Protein AF-0000000087422599 (afdb_homodimer)

Sequence (504 aa):
MPVTRHEILALLKTVLEPQDGVCAMWRGGSAARGESDEWSDIDAVVVCEEENVDAVFDTVEAALPRLSPIDLVWKVPEPTWHGHAQRFYRLVDAPDHLLIDLVVMIRGSHERFLVPERHGLAVPVFDKVGLIKPAEFDAQAFRAKMRADLADTKVRFEILQCMVDKEIQRGRPLDALNFYFGLTLTPLIKVLGMRYRRSRYDFGRRYTREDFPTDVADKVEALHFVRDLDDLETKHDRAQQLFWQTVQILEDMPVTRHEILALLKTVLEPQDGVCAMWRGGSAARGESDEWSDIDAVVVCEEENVDAVFDTVEAALPRLSPIDLVWKVPEPTWHGHAQRFYRLVDAPDHLLIDLVVMIRGSHERFLVPERHGLAVPVFDKVGLIKPAEFDAQAFRAKMRADLADTKVRFEILQCMVDKEIQRGRPLDALNFYFGLTLTPLIKVLGMRYRRSRYDFGRRYTREDFPTDVADKVEALHFVRDLDDLETKHDRAQQLFWQTVQILED

Radius of gyration: 24.99 Å; Cα contacts (8 Å, |Δi|>4): 780; chains: 2; bounding box: 58×76×58 Å

Foldseek 3Di:
DFDDPVNLLVQLLVQQVVDPFWFFKWFFDCVLVVNDDPLDETHMETEGAPVCQVVSVVRSQVRVVVRFHWPDKDWPDPPDPQRWTWMKTDGPRHPRSYIHIYTYHYPPDPDDQQACLAGHQIGTPDGRDPPRDRDDDPPVVLVVVLVVVLVVLVVQLVVQLVQLVVCLVVVNWVSNLVCCVVRQLQSLQLLQCCVFRVSHSNVTPPCLCPGHPNVVSVLSVCLNDADTSVSVVVSSVVSVVSSVVSSVVVVD/DFDDPVNLLVQLCVQQVVDDFWFFKWFFDCVLVVNDDPLDETHMETEGAPVCQVVSVVRSQVRVVVRFHWPDKDWPDPPDPQRWTWMKTDGPRHPRSYIHIYTYHYPPDPDDQQACLAGHAIGTPDGRDPPRDRDDDPPVVLVVVLVVVLVVLVVQLVVQLVQLVVCLVVVNWVSNLVCCVVRQLQSLQLLQCCVFRVSHSNVTPPCLCPGHPNVVSVLSVCLNDADTSVSVVVSSVVSVVSSVVSSVVVVD

Structure (mmCIF, N/CA/C/O backbone):
data_AF-0000000087422599-model_v1
#
loop_
_entity.id
_entity.type
_entity.pdbx_description
1 polymer 'Nucleotidyltransferase domain-containing protein'
#
loop_
_atom_site.group_PDB
_atom_site.id
_atom_site.type_symbol
_atom_site.label_atom_id
_atom_site.label_alt_id
_atom_site.label_comp_id
_atom_site.label_asym_id
_atom_site.label_entity_id
_atom_site.label_seq_id
_atom_site.pdbx_PDB_ins_code
_atom_site.Cartn_x
_atom_site.Cartn_y
_atom_site.Cartn_z
_atom_site.occupancy
_atom_site.B_iso_or_equiv
_atom_site.auth_seq_id
_atom_site.auth_comp_id
_atom_site.auth_asym_id
_atom_site.auth_atom_id
_atom_site.pdbx_PDB_model_num
ATOM 1 N N . MET A 1 1 ? -8.695 37.875 10.352 1 78.88 1 MET A N 1
ATOM 2 C CA . MET A 1 1 ? -7.652 37.312 9.516 1 78.88 1 MET A CA 1
ATOM 3 C C . MET A 1 1 ? -7.535 35.812 9.75 1 78.88 1 MET A C 1
ATOM 5 O O . MET A 1 1 ? -7.789 35.312 10.859 1 78.88 1 MET A O 1
ATOM 9 N N . PRO A 1 2 ? -7.277 35.062 8.68 1 90.88 2 PRO A N 1
ATOM 10 C CA . PRO A 1 2 ? -7.164 33.594 8.891 1 90.88 2 PRO A CA 1
ATOM 11 C C . PRO A 1 2 ? -6.023 33.25 9.836 1 90.88 2 PRO A C 1
ATOM 13 O O . PRO A 1 2 ? -4.996 33.906 9.867 1 90.88 2 PRO A O 1
ATOM 16 N N . VAL A 1 3 ? -6.285 32.25 10.672 1 95.06 3 VAL A N 1
ATOM 17 C CA . VAL A 1 3 ? -5.262 31.703 11.562 1 95.06 3 VAL A CA 1
ATOM 18 C C . VAL A 1 3 ? -4.027 31.312 10.75 1 95.06 3 VAL A C 1
ATOM 20 O O . VAL A 1 3 ? -4.145 30.703 9.68 1 95.06 3 VAL A O 1
ATOM 23 N N . THR A 1 4 ? -2.898 31.672 11.227 1 93.56 4 THR A N 1
ATOM 24 C CA . THR A 1 4 ? -1.671 31.422 10.484 1 93.56 4 THR A CA 1
ATOM 25 C C . THR A 1 4 ? -0.933 30.219 11.062 1 93.56 4 THR A C 1
ATOM 27 O O . THR A 1 4 ? -1.188 29.812 12.203 1 93.56 4 THR A O 1
ATOM 30 N N . ARG A 1 5 ? -0.016 29.703 10.289 1 93.62 5 ARG A N 1
ATOM 31 C CA . ARG A 1 5 ? 0.854 28.609 10.711 1 93.62 5 ARG A CA 1
ATOM 32 C C . ARG A 1 5 ? 1.653 29 11.953 1 93.62 5 ARG A C 1
ATOM 34 O O . ARG A 1 5 ? 1.781 28.203 12.883 1 93.62 5 ARG A O 1
ATOM 41 N N . HIS A 1 6 ? 2.145 30.203 11.875 1 93.44 6 HIS A N 1
ATOM 42 C CA . HIS A 1 6 ? 2.957 30.688 12.984 1 93.44 6 HIS A CA 1
ATOM 43 C C . HIS A 1 6 ? 2.158 30.719 14.281 1 93.44 6 HIS A C 1
ATOM 45 O O . HIS A 1 6 ? 2.66 30.312 15.336 1 93.44 6 HIS A O 1
ATOM 51 N N . GLU A 1 7 ? 0.977 31.156 14.188 1 97 7 GLU A N 1
ATOM 52 C CA . GLU A 1 7 ? 0.116 31.219 15.367 1 97 7 GLU A CA 1
ATOM 53 C C . GLU A 1 7 ? -0.169 29.844 15.93 1 97 7 GLU A C 1
ATOM 55 O O . GLU A 1 7 ? -0.188 29.656 17.156 1 97 7 GLU A O 1
ATOM 60 N N . ILE A 1 8 ? -0.388 28.906 15.07 1 97.44 8 ILE A N 1
ATOM 61 C CA . ILE A 1 8 ? -0.679 27.547 15.492 1 97.44 8 ILE A CA 1
ATOM 62 C C . ILE A 1 8 ? 0.543 26.938 16.188 1 97.44 8 ILE A C 1
ATOM 64 O O . ILE A 1 8 ? 0.433 26.375 17.281 1 97.44 8 ILE A O 1
ATOM 68 N N . LEU A 1 9 ? 1.677 27.094 15.594 1 96.38 9 LEU A N 1
ATOM 69 C CA . LEU A 1 9 ? 2.91 26.562 16.156 1 96.38 9 LEU A CA 1
ATOM 70 C C . LEU A 1 9 ? 3.221 27.203 17.5 1 96.38 9 LEU A C 1
ATOM 72 O O . LEU A 1 9 ? 3.641 26.531 18.438 1 96.38 9 LEU A O 1
ATOM 76 N N . ALA A 1 10 ? 3.047 28.531 17.547 1 97.5 10 ALA A N 1
ATOM 77 C CA . ALA A 1 10 ? 3.271 29.25 18.797 1 97.5 10 ALA A CA 1
ATOM 78 C C . ALA A 1 10 ? 2.352 28.734 19.891 1 97.5 10 ALA A C 1
ATOM 80 O O . ALA A 1 10 ? 2.775 28.578 21.047 1 97.5 10 ALA A O 1
ATOM 81 N N . LEU A 1 11 ? 1.133 28.5 19.547 1 98.31 11 LEU A N 1
ATOM 82 C CA . LEU A 1 11 ? 0.174 27.984 20.516 1 98.31 11 LEU A CA 1
ATOM 83 C C . LEU A 1 11 ? 0.602 26.594 21 1 98.31 11 LEU A C 1
ATOM 85 O O . LEU A 1 11 ? 0.581 26.328 22.203 1 98.31 11 LEU A O 1
ATOM 89 N N . LEU A 1 12 ? 0.936 25.688 20.047 1 98.38 12 LEU A N 1
ATOM 90 C CA . LEU A 1 12 ? 1.367 24.344 20.422 1 98.38 12 LEU A CA 1
ATOM 91 C C . LEU A 1 12 ? 2.547 24.406 21.391 1 98.38 12 LEU A C 1
ATOM 93 O O . LEU A 1 12 ? 2.564 23.688 22.391 1 98.38 12 LEU A O 1
ATOM 97 N N . LYS A 1 13 ? 3.494 25.234 21.062 1 98.44 13 LYS A N 1
ATOM 98 C CA . LYS A 1 13 ? 4.648 25.406 21.938 1 98.44 13 LYS A CA 1
ATOM 99 C C . LYS A 1 13 ? 4.219 25.875 23.328 1 98.44 13 LYS A C 1
ATOM 101 O O . LYS A 1 13 ? 4.633 25.297 24.344 1 98.44 13 LYS A O 1
ATOM 106 N N . THR A 1 14 ? 3.396 26.859 23.375 1 98.31 14 THR A N 1
ATOM 107 C CA . THR A 1 14 ? 2.969 27.5 24.609 1 98.31 14 THR A CA 1
ATOM 108 C C . THR A 1 14 ? 2.275 26.5 25.531 1 98.31 14 THR A C 1
ATOM 110 O O . THR A 1 14 ? 2.486 26.516 26.75 1 98.31 14 THR A O 1
ATOM 113 N N . VAL A 1 15 ? 1.516 25.594 24.984 1 98.38 15 VAL A N 1
ATOM 114 C CA . VAL A 1 15 ? 0.676 24.766 25.828 1 98.38 15 VAL A CA 1
ATOM 115 C C . VAL A 1 15 ? 1.4 23.453 26.141 1 98.38 15 VAL A C 1
ATOM 117 O O . VAL A 1 15 ? 1.139 22.812 27.156 1 98.38 15 VAL A O 1
ATOM 120 N N . LEU A 1 16 ? 2.27 22.984 25.281 1 98.5 16 LEU A N 1
ATOM 121 C CA . LEU A 1 16 ? 2.883 21.672 25.453 1 98.5 16 LEU A CA 1
ATOM 122 C C . LEU A 1 16 ? 4.199 21.797 26.219 1 98.5 16 LEU A C 1
ATOM 124 O O . LEU A 1 16 ? 4.535 20.922 27.016 1 98.5 16 LEU A O 1
ATOM 128 N N . GLU A 1 17 ? 4.949 22.859 26.047 1 98.19 17 GLU A N 1
ATOM 129 C CA . GLU A 1 17 ? 6.281 23 26.625 1 98.19 17 GLU A CA 1
ATOM 130 C C . GLU A 1 17 ? 6.227 22.938 28.141 1 98.19 17 GLU A C 1
ATOM 132 O O . GLU A 1 17 ? 7.039 22.266 28.781 1 98.19 17 GLU A O 1
ATOM 137 N N . PRO A 1 18 ? 5.254 23.547 28.781 1 97.44 18 PRO A N 1
ATOM 138 C CA . PRO A 1 18 ? 5.258 23.562 30.234 1 97.44 18 PRO A CA 1
ATOM 139 C C . PRO A 1 18 ? 4.754 22.25 30.844 1 97.44 18 PRO A C 1
ATOM 141 O O . PRO A 1 18 ? 4.879 22.047 32.062 1 97.44 18 PRO A O 1
ATOM 144 N N . GLN A 1 19 ? 4.164 21.359 30.062 1 96.69 19 GLN A N 1
ATOM 145 C CA . GLN A 1 19 ? 3.561 20.141 30.578 1 96.69 19 GLN A CA 1
ATOM 146 C C . GLN A 1 19 ? 4.629 19.172 31.078 1 96.69 19 GLN A C 1
ATOM 148 O O . GLN A 1 19 ? 5.598 18.891 30.359 1 96.69 19 GLN A O 1
ATOM 153 N N . ASP A 1 20 ? 4.246 18.656 32.281 1 93.06 20 ASP A N 1
ATOM 154 C CA . ASP A 1 20 ? 5.102 17.594 32.781 1 93.06 20 ASP A CA 1
ATOM 155 C C . ASP A 1 20 ? 4.984 16.328 31.938 1 93.06 20 ASP A C 1
ATOM 157 O O . ASP A 1 20 ? 3.893 15.977 31.484 1 93.06 20 ASP A O 1
ATOM 161 N N . GLY A 1 21 ? 5.961 15.711 31.547 1 95.44 21 GLY A N 1
ATOM 162 C CA . GLY A 1 21 ? 5.949 14.469 30.797 1 95.44 21 GLY A CA 1
ATOM 163 C C . GLY A 1 21 ? 6.199 14.664 29.312 1 95.44 21 GLY A C 1
ATOM 164 O O . GLY A 1 21 ? 6.398 13.695 28.578 1 95.44 21 GLY A O 1
ATOM 165 N N . VAL A 1 22 ? 5.949 15.945 28.859 1 98.06 22 VAL A N 1
ATOM 166 C CA . VAL A 1 22 ? 6.328 16.266 27.5 1 98.06 22 VAL A CA 1
ATOM 167 C C . VAL A 1 22 ? 7.812 16.625 27.438 1 98.06 22 VAL A C 1
ATOM 169 O O . VAL A 1 22 ? 8.289 17.484 28.172 1 98.06 22 VAL A O 1
ATOM 172 N N . CYS A 1 23 ? 8.539 16.016 26.516 1 97.94 23 CYS A N 1
ATOM 173 C CA . CYS A 1 23 ? 9.992 16.062 26.547 1 97.94 23 CYS A CA 1
ATOM 174 C C . CYS A 1 23 ? 10.531 17 25.469 1 97.94 23 CYS A C 1
ATOM 176 O O . CYS A 1 23 ? 11.477 17.75 25.703 1 97.94 23 CYS A O 1
ATOM 178 N N . ALA A 1 24 ? 9.953 16.906 24.328 1 97.75 24 ALA A N 1
ATOM 179 C CA . ALA A 1 24 ? 10.469 17.672 23.203 1 97.75 24 ALA A CA 1
ATOM 180 C C . ALA A 1 24 ? 9.414 17.828 22.109 1 97.75 24 ALA A C 1
ATOM 182 O O . ALA A 1 24 ? 8.414 17.094 22.094 1 97.75 24 ALA A O 1
ATOM 183 N N . MET A 1 25 ? 9.625 18.797 21.234 1 98.12 25 MET A N 1
ATOM 184 C CA . MET A 1 25 ? 8.812 19.016 20.047 1 98.12 25 MET A CA 1
ATOM 185 C C . MET A 1 25 ? 9.648 19.578 18.906 1 98.12 25 MET A C 1
ATOM 187 O O . MET A 1 25 ? 10.492 20.453 19.125 1 98.12 25 MET A O 1
ATOM 191 N N . TRP A 1 26 ? 9.445 19.047 17.719 1 96.38 26 TRP A N 1
ATOM 192 C CA . TRP A 1 26 ? 10.086 19.609 16.531 1 96.38 26 TRP A CA 1
ATOM 193 C C . TRP A 1 26 ? 9.172 19.516 15.32 1 96.38 26 TRP A C 1
ATOM 195 O O . TRP A 1 26 ? 8.109 18.891 15.375 1 96.38 26 TRP A O 1
ATOM 205 N N . ARG A 1 27 ? 9.492 20.312 14.359 1 93.69 27 ARG A N 1
ATOM 206 C CA . ARG A 1 27 ? 8.812 20.266 13.07 1 93.69 27 ARG A CA 1
ATOM 207 C C . ARG A 1 27 ? 9.586 19.391 12.078 1 93.69 27 ARG A C 1
ATOM 209 O O . ARG A 1 27 ? 10.812 19.453 12.016 1 93.69 27 ARG A O 1
ATOM 216 N N . GLY A 1 28 ? 8.844 18.484 11.43 1 87.19 28 GLY A N 1
ATOM 217 C CA . GLY A 1 28 ? 9.391 17.672 10.352 1 87.19 28 GLY A CA 1
ATOM 218 C C . GLY A 1 28 ? 8.867 18.062 8.984 1 87.19 28 GLY A C 1
ATOM 219 O O . GLY A 1 28 ? 8.547 19.219 8.742 1 87.19 28 GLY A O 1
ATOM 220 N N . GLY A 1 29 ? 9.016 17.125 8.039 1 80.62 29 GLY A N 1
ATOM 221 C CA . GLY A 1 29 ? 8.469 17.344 6.715 1 80.62 29 GLY A CA 1
ATOM 222 C C . GLY A 1 29 ? 9.211 18.391 5.926 1 80.62 29 GLY A C 1
ATOM 223 O O . GLY A 1 29 ? 10.445 18.406 5.91 1 80.62 29 GLY A O 1
ATOM 224 N N . SER A 1 30 ? 8.422 19.297 5.238 1 76.81 30 SER A N 1
ATOM 225 C CA . SER A 1 30 ? 8.992 20.312 4.363 1 76.81 30 SER A CA 1
ATOM 226 C C . SER A 1 30 ? 9.82 21.328 5.156 1 76.81 30 SER A C 1
ATOM 228 O O . SER A 1 30 ? 10.773 21.891 4.633 1 76.81 30 SER A O 1
ATOM 230 N N . ALA A 1 31 ? 9.5 21.5 6.34 1 77.44 31 ALA A N 1
ATOM 231 C CA . ALA A 1 31 ? 10.258 22.422 7.18 1 77.44 31 ALA A CA 1
ATOM 232 C C . ALA A 1 31 ? 11.672 21.922 7.418 1 77.44 31 ALA A C 1
ATOM 234 O O . ALA A 1 31 ? 12.633 22.703 7.379 1 77.44 31 ALA A O 1
ATOM 235 N N . ALA A 1 32 ? 11.789 20.688 7.613 1 74.62 32 ALA A N 1
ATOM 236 C CA . ALA A 1 32 ? 13.094 20.094 7.871 1 74.62 32 ALA A CA 1
ATOM 237 C C . ALA A 1 32 ? 13.984 20.156 6.629 1 74.62 32 ALA A C 1
ATOM 239 O O . ALA A 1 32 ? 15.211 20.172 6.734 1 74.62 32 ALA A O 1
ATOM 240 N N . ARG A 1 33 ? 13.305 20.406 5.457 1 73.94 33 ARG A N 1
ATOM 241 C CA . ARG A 1 33 ? 14.055 20.375 4.207 1 73.94 33 ARG A CA 1
ATOM 242 C C . ARG A 1 33 ? 14.188 21.781 3.621 1 73.94 33 ARG A C 1
ATOM 244 O O . ARG A 1 33 ? 14.812 21.969 2.574 1 73.94 33 ARG A O 1
ATOM 251 N N . GLY A 1 34 ? 13.602 22.703 4.316 1 70.06 34 GLY A N 1
ATOM 252 C CA . GLY A 1 34 ? 13.656 24.078 3.85 1 70.06 34 GLY A CA 1
ATOM 253 C C . GLY A 1 34 ? 12.766 24.344 2.646 1 70.06 34 GLY A C 1
ATOM 254 O O . GLY A 1 34 ? 13.062 25.219 1.828 1 70.06 34 GLY A O 1
ATOM 255 N N . GLU A 1 35 ? 11.727 23.625 2.508 1 73.56 35 GLU A N 1
ATOM 256 C CA . GLU A 1 35 ? 10.922 23.688 1.289 1 73.56 35 GLU A CA 1
ATOM 257 C C . GLU A 1 35 ? 9.492 24.109 1.594 1 73.56 35 GLU A C 1
ATOM 259 O O . GLU A 1 35 ? 8.586 23.906 0.782 1 73.56 35 GLU A O 1
ATOM 264 N N . SER A 1 36 ? 9.305 24.781 2.674 1 79.25 36 SER A N 1
ATOM 265 C CA . SER A 1 36 ? 7.953 25.188 3.033 1 79.25 36 SER A CA 1
ATOM 266 C C . SER A 1 36 ? 7.422 26.25 2.072 1 79.25 36 SER A C 1
ATOM 268 O O . SER A 1 36 ? 8.164 27.141 1.638 1 79.25 36 SER A O 1
ATOM 270 N N . ASP A 1 37 ? 6.184 26.031 1.685 1 86.88 37 ASP A N 1
ATOM 271 C CA . ASP A 1 37 ? 5.457 27 0.865 1 86.88 37 ASP A CA 1
ATOM 272 C C . ASP A 1 37 ? 4.055 27.25 1.416 1 86.88 37 ASP A C 1
ATOM 274 O O . ASP A 1 37 ? 3.752 26.859 2.549 1 86.88 37 ASP A O 1
ATOM 278 N N . GLU A 1 38 ? 3.271 27.984 0.742 1 86.94 38 GLU A N 1
ATOM 279 C CA . GLU A 1 38 ? 1.957 28.375 1.24 1 86.94 38 GLU A CA 1
ATOM 280 C C . GLU A 1 38 ? 1.043 27.172 1.409 1 86.94 38 GLU A C 1
ATOM 282 O O . GLU A 1 38 ? 0.03 27.234 2.107 1 86.94 38 GLU A O 1
ATOM 287 N N . TRP A 1 39 ? 1.439 26.031 0.777 1 90.19 39 TRP A N 1
ATOM 288 C CA . TRP A 1 39 ? 0.582 24.859 0.795 1 90.19 39 TRP A CA 1
ATOM 289 C C . TRP A 1 39 ? 1.051 23.859 1.851 1 90.19 39 TRP A C 1
ATOM 291 O O . TRP A 1 39 ? 0.395 22.844 2.088 1 90.19 39 TRP A O 1
ATOM 301 N N . SER A 1 40 ? 2.143 24.172 2.535 1 91.19 40 SER A N 1
ATOM 302 C CA . SER A 1 40 ? 2.746 23.234 3.471 1 91.19 40 SER A CA 1
ATOM 303 C C . SER A 1 40 ? 1.892 23.062 4.723 1 91.19 40 SER A C 1
ATOM 305 O O . SER A 1 40 ? 1.359 24.047 5.25 1 91.19 40 SER A O 1
ATOM 307 N N . ASP A 1 41 ? 1.815 21.797 5.168 1 94.31 41 ASP A N 1
ATOM 308 C CA . ASP A 1 41 ? 1.152 21.469 6.43 1 94.31 41 ASP A CA 1
ATOM 309 C C . ASP A 1 41 ? 2.059 21.781 7.617 1 94.31 41 ASP A C 1
ATOM 311 O O . ASP A 1 41 ? 3.223 22.141 7.441 1 94.31 41 ASP A O 1
ATOM 315 N N . ILE A 1 42 ? 1.439 21.781 8.734 1 94.94 42 ILE A N 1
ATOM 316 C CA . ILE A 1 42 ? 2.207 21.797 9.977 1 94.94 42 ILE A CA 1
ATOM 317 C C . ILE A 1 42 ? 2.492 20.359 10.414 1 94.94 42 ILE A C 1
ATOM 319 O O . ILE A 1 42 ? 1.573 19.625 10.781 1 94.94 42 ILE A O 1
ATOM 323 N N . ASP A 1 43 ? 3.672 19.969 10.289 1 95.44 43 ASP A N 1
ATOM 324 C CA . ASP A 1 43 ? 4.121 18.672 10.773 1 95.44 43 ASP A CA 1
ATOM 325 C C . ASP A 1 43 ? 4.809 18.797 12.125 1 95.44 43 ASP A C 1
ATOM 327 O O . ASP A 1 43 ? 5.945 19.266 12.211 1 95.44 43 ASP A O 1
ATOM 331 N N . ALA A 1 44 ? 4.148 18.422 13.078 1 96.81 44 ALA A N 1
ATOM 332 C CA . ALA A 1 44 ? 4.695 18.531 14.43 1 96.81 44 ALA A CA 1
ATOM 333 C C . ALA A 1 44 ? 4.871 17.156 15.07 1 96.81 44 ALA A C 1
ATOM 335 O O . ALA A 1 44 ? 3.975 16.312 15.008 1 96.81 44 ALA A O 1
ATOM 336 N N . VAL A 1 45 ? 6.016 16.969 15.602 1 97.12 45 VAL A N 1
ATOM 337 C CA . VAL A 1 45 ? 6.32 15.773 16.375 1 97.12 45 VAL A CA 1
ATOM 338 C C . VAL A 1 45 ? 6.516 16.141 17.844 1 97.12 45 VAL A C 1
ATOM 340 O O . VAL A 1 45 ? 7.277 17.047 18.156 1 97.12 45 VAL A O 1
ATOM 343 N N . VAL A 1 46 ? 5.848 15.453 18.672 1 98.12 46 VAL A N 1
ATOM 344 C CA . VAL A 1 46 ? 5.973 15.641 20.109 1 98.12 46 VAL A CA 1
ATOM 345 C C . VAL A 1 46 ? 6.438 14.344 20.766 1 98.12 46 VAL A C 1
ATOM 347 O O . VAL A 1 46 ? 5.953 13.266 20.422 1 98.12 46 VAL A O 1
ATOM 350 N N . VAL A 1 47 ? 7.406 14.43 21.641 1 97.88 47 VAL A N 1
ATOM 351 C CA . VAL A 1 47 ? 7.871 13.289 22.422 1 97.88 47 VAL A CA 1
ATOM 352 C C . VAL A 1 47 ? 7.426 13.445 23.875 1 97.88 47 VAL A C 1
ATOM 354 O O . VAL A 1 47 ? 7.605 14.508 24.469 1 97.88 47 VAL A O 1
ATOM 357 N N . CYS A 1 48 ? 6.848 12.383 24.406 1 98.19 48 CYS A N 1
ATOM 358 C CA . CYS A 1 48 ? 6.391 12.43 25.781 1 98.19 48 CYS A CA 1
ATOM 359 C C . CYS A 1 48 ? 6.562 11.07 26.469 1 98.19 48 CYS A C 1
ATOM 361 O O . CYS A 1 48 ? 6.992 10.109 25.828 1 98.19 48 CYS A O 1
ATOM 363 N N . GLU A 1 49 ? 6.348 11.047 27.797 1 97.31 49 GLU A N 1
ATOM 364 C CA . GLU A 1 49 ? 6.277 9.781 28.516 1 97.31 49 GLU A CA 1
ATOM 365 C C . GLU A 1 49 ? 5.074 8.961 28.078 1 97.31 49 GLU A C 1
ATOM 367 O O . GLU A 1 49 ? 4.027 9.516 27.734 1 97.31 49 GLU A O 1
ATOM 372 N N . GLU A 1 50 ? 5.207 7.629 28.141 1 96.25 50 GLU A N 1
ATOM 373 C CA . GLU A 1 50 ? 4.211 6.707 27.594 1 96.25 50 GLU A CA 1
ATOM 374 C C . GLU A 1 50 ? 2.826 6.996 28.172 1 96.25 50 GLU A C 1
ATOM 376 O O . GLU A 1 50 ? 1.833 6.969 27.438 1 96.25 50 GLU A O 1
ATOM 381 N N . GLU A 1 51 ? 2.713 7.352 29.375 1 96.38 51 GLU A N 1
ATOM 382 C CA . GLU A 1 51 ? 1.436 7.551 30.062 1 96.38 51 GLU A CA 1
ATOM 383 C C . GLU A 1 51 ? 0.803 8.883 29.672 1 96.38 51 GLU A C 1
ATOM 385 O O . GLU A 1 51 ? -0.369 9.133 29.969 1 96.38 51 GLU A O 1
ATOM 390 N N . ASN A 1 52 ? 1.542 9.734 28.922 1 97.44 52 ASN A N 1
ATOM 391 C CA . ASN A 1 52 ? 1.082 11.102 28.672 1 97.44 52 ASN A CA 1
ATOM 392 C C . ASN A 1 52 ? 0.568 11.258 27.234 1 97.44 52 ASN A C 1
ATOM 394 O O . ASN A 1 52 ? 0.177 12.352 26.828 1 97.44 52 ASN A O 1
ATOM 398 N N . VAL A 1 53 ? 0.548 10.188 26.484 1 97.81 53 VAL A N 1
ATOM 399 C CA . VAL A 1 53 ? 0.205 10.289 25.062 1 97.81 53 VAL A CA 1
ATOM 400 C C . VAL A 1 53 ? -1.177 10.922 24.906 1 97.81 53 VAL A C 1
ATOM 402 O O . VAL A 1 53 ? -1.334 11.93 24.219 1 97.81 53 VAL A O 1
ATOM 405 N N . ASP A 1 54 ? -2.16 10.422 25.594 1 97.5 54 ASP A N 1
ATOM 406 C CA . ASP A 1 54 ? -3.518 10.953 25.484 1 97.5 54 ASP A CA 1
ATOM 407 C C . ASP A 1 54 ? -3.588 12.383 26 1 97.5 54 ASP A C 1
ATOM 409 O O . ASP A 1 54 ? -4.312 13.219 25.453 1 97.5 54 ASP A O 1
ATOM 413 N N . ALA A 1 55 ? -2.848 12.672 27.016 1 97.75 55 ALA A N 1
ATOM 414 C CA . ALA A 1 55 ? -2.852 14 27.625 1 97.75 55 ALA A CA 1
ATOM 415 C C . ALA A 1 55 ? -2.338 15.047 26.641 1 97.75 55 ALA A C 1
ATOM 417 O O . ALA A 1 55 ? -2.801 16.188 26.641 1 97.75 55 ALA A O 1
ATOM 418 N N . VAL A 1 56 ? -1.357 14.688 25.828 1 98.62 56 VAL A N 1
ATOM 419 C CA . VAL A 1 56 ? -0.836 15.602 24.828 1 98.62 56 VAL A CA 1
ATOM 420 C C . VAL A 1 56 ? -1.946 15.977 23.844 1 98.62 56 VAL A C 1
ATOM 422 O O . VAL A 1 56 ? -2.178 17.156 23.594 1 98.62 56 VAL A O 1
ATOM 425 N N . PHE A 1 57 ? -2.67 14.969 23.328 1 98.56 57 PHE A N 1
ATOM 426 C CA . PHE A 1 57 ? -3.756 15.234 22.391 1 98.56 57 PHE A CA 1
ATOM 427 C C . PHE A 1 57 ? -4.855 16.062 23.062 1 98.56 57 PHE A C 1
ATOM 429 O O . PHE A 1 57 ? -5.379 17 22.469 1 98.56 57 PHE A O 1
ATOM 436 N N . ASP A 1 58 ? -5.191 15.695 24.281 1 98.19 58 ASP A N 1
ATOM 437 C CA . ASP A 1 58 ? -6.219 16.438 25.016 1 98.19 58 ASP A CA 1
ATOM 438 C C . ASP A 1 58 ? -5.84 17.906 25.172 1 98.19 58 ASP A C 1
ATOM 440 O O . ASP A 1 58 ? -6.676 18.781 24.984 1 98.19 58 ASP A O 1
ATOM 444 N N . THR A 1 59 ? -4.598 18.125 25.531 1 98.44 59 THR A N 1
ATOM 445 C CA . THR A 1 59 ? -4.094 19.484 25.719 1 98.44 59 THR A CA 1
ATOM 446 C C . THR A 1 59 ? -4.184 20.266 24.422 1 98.44 59 THR A C 1
ATOM 448 O O . THR A 1 59 ? -4.656 21.406 24.422 1 98.44 59 THR A O 1
ATOM 451 N N . VAL A 1 60 ? -3.734 19.688 23.344 1 98.69 60 VAL A N 1
ATOM 452 C CA . VAL A 1 60 ? -3.744 20.359 22.047 1 98.69 60 VAL A CA 1
ATOM 453 C C . VAL A 1 60 ? -5.184 20.656 21.625 1 98.69 60 VAL A C 1
ATOM 455 O O . VAL A 1 60 ? -5.5 21.781 21.234 1 98.69 60 VAL A O 1
ATOM 458 N N . GLU A 1 61 ? -6.043 19.688 21.75 1 98.69 61 GLU A N 1
ATOM 459 C CA . GLU A 1 61 ? -7.43 19.828 21.312 1 98.69 61 GLU A CA 1
ATOM 460 C C . GLU A 1 61 ? -8.195 20.812 22.188 1 98.69 61 GLU A C 1
ATOM 462 O O . GLU A 1 61 ? -9.125 21.484 21.719 1 98.69 61 GLU A O 1
ATOM 467 N N . ALA A 1 62 ? -7.789 20.938 23.422 1 98.38 62 ALA A N 1
ATOM 468 C CA . ALA A 1 62 ? -8.383 21.938 24.297 1 98.38 62 ALA A CA 1
ATOM 469 C C . ALA A 1 62 ? -7.891 23.344 23.953 1 98.38 62 ALA A C 1
ATOM 471 O O . ALA A 1 62 ? -8.602 24.328 24.156 1 98.38 62 ALA A O 1
ATOM 472 N N . ALA A 1 63 ? -6.707 23.469 23.422 1 98.62 63 ALA A N 1
ATOM 473 C CA . ALA A 1 63 ? -6.055 24.766 23.188 1 98.62 63 ALA A CA 1
ATOM 474 C C . ALA A 1 63 ? -6.426 25.328 21.828 1 98.62 63 ALA A C 1
ATOM 476 O O . ALA A 1 63 ? -6.59 26.547 21.672 1 98.62 63 ALA A O 1
ATOM 477 N N . LEU A 1 64 ? -6.559 24.5 20.797 1 98.5 64 LEU A N 1
ATOM 478 C CA . LEU A 1 64 ? -6.73 24.938 19.406 1 98.5 64 LEU A CA 1
ATOM 479 C C . LEU A 1 64 ? -7.926 25.875 19.281 1 98.5 64 LEU A C 1
ATOM 481 O O . LEU A 1 64 ? -7.859 26.875 18.562 1 98.5 64 LEU A O 1
ATOM 485 N N . PRO A 1 65 ? -8.984 25.656 20.031 1 98.12 65 PRO A N 1
ATOM 486 C CA . PRO A 1 65 ? -10.164 26.516 19.906 1 98.12 65 PRO A CA 1
ATOM 487 C C . PRO A 1 65 ? -9.883 27.953 20.328 1 98.12 65 PRO A C 1
ATOM 489 O O . PRO A 1 65 ? -10.664 28.859 20.016 1 98.12 65 PRO A O 1
ATOM 492 N N . ARG A 1 66 ? -8.773 28.188 21.016 1 97.5 66 ARG A N 1
ATOM 493 C CA . ARG A 1 66 ? -8.367 29.562 21.328 1 97.5 66 ARG A CA 1
ATOM 494 C C . ARG A 1 66 ? -8.016 30.328 20.062 1 97.5 66 ARG A C 1
ATOM 496 O O . ARG A 1 66 ? -8.102 31.562 20.047 1 97.5 66 ARG A O 1
ATOM 503 N N . LEU A 1 67 ? -7.535 29.656 19.062 1 97.81 67 LEU A N 1
ATOM 504 C CA . LEU A 1 67 ? -7.227 30.266 17.781 1 97.81 67 LEU A CA 1
ATOM 505 C C . LEU A 1 67 ? -8.414 30.172 16.828 1 97.81 67 LEU A C 1
ATOM 507 O O . LEU A 1 67 ? -8.773 31.156 16.172 1 97.81 67 LEU A O 1
ATOM 511 N N . SER A 1 68 ? -8.984 29.047 16.734 1 98.06 68 SER A N 1
ATOM 512 C CA . SER A 1 68 ? -10.078 28.703 15.836 1 98.06 68 SER A CA 1
ATOM 513 C C . SER A 1 68 ? -10.719 27.375 16.234 1 98.06 68 SER A C 1
ATOM 515 O O . SER A 1 68 ? -10.023 26.438 16.625 1 98.06 68 SER A O 1
ATOM 517 N N . PRO A 1 69 ? -12.078 27.312 16.141 1 98.06 69 PRO A N 1
ATOM 518 C CA . PRO A 1 69 ? -12.695 26.016 16.375 1 98.06 69 PRO A CA 1
ATOM 519 C C . PRO A 1 69 ? -12.117 24.906 15.484 1 98.06 69 PRO A C 1
ATOM 521 O O . PRO A 1 69 ? -11.688 25.188 14.367 1 98.06 69 PRO A O 1
ATOM 524 N N . ILE A 1 70 ? -12.062 23.688 16.047 1 98.25 70 ILE A N 1
ATOM 525 C CA . ILE A 1 70 ? -11.656 22.531 15.258 1 98.25 70 ILE A CA 1
ATOM 526 C C . ILE A 1 70 ? -12.805 22.109 14.336 1 98.25 70 ILE A C 1
ATOM 528 O O . ILE A 1 70 ? -13.914 21.859 14.805 1 98.25 70 ILE A O 1
ATOM 532 N N . ASP A 1 71 ? -12.562 22.125 13.062 1 97.38 71 ASP A N 1
ATOM 533 C CA . ASP A 1 71 ? -13.547 21.719 12.07 1 97.38 71 ASP A CA 1
ATOM 534 C C . ASP A 1 71 ? -13.617 20.188 11.977 1 97.38 71 ASP A C 1
ATOM 536 O O . ASP A 1 71 ? -14.703 19.609 12.062 1 97.38 71 ASP A O 1
ATOM 540 N N . LEU A 1 72 ? -12.453 19.578 11.828 1 97.12 72 LEU A N 1
ATOM 541 C CA . LEU A 1 72 ? -12.352 18.125 11.672 1 97.12 72 LEU A CA 1
ATOM 542 C C . LEU A 1 72 ? -11.117 17.594 12.383 1 97.12 72 LEU A C 1
ATOM 544 O O . LEU A 1 72 ? -10.07 18.25 12.414 1 97.12 72 LEU A O 1
ATOM 548 N N . VAL A 1 73 ? -11.227 16.422 12.922 1 97.88 73 VAL A N 1
ATOM 549 C CA . VAL A 1 73 ? -10.125 15.656 13.484 1 97.88 73 VAL A CA 1
ATOM 550 C C . VAL A 1 73 ? -10.148 14.234 12.93 1 97.88 73 VAL A C 1
ATOM 552 O O . VAL A 1 73 ? -11.195 13.586 12.898 1 97.88 73 VAL A O 1
ATOM 555 N N . TRP A 1 74 ? -9.023 13.82 12.453 1 97.94 74 TRP A N 1
ATOM 556 C CA . TRP A 1 74 ? -8.883 12.414 12.094 1 97.94 74 TRP A CA 1
ATOM 557 C C . TRP A 1 74 ? -7.812 11.742 12.945 1 97.94 74 TRP A C 1
ATOM 559 O O . TRP A 1 74 ? -6.645 12.125 12.914 1 97.94 74 TRP A O 1
ATOM 569 N N . LYS A 1 75 ? -8.297 10.828 13.695 1 97.69 75 LYS A N 1
ATOM 570 C CA . LYS A 1 75 ? -7.406 9.969 14.469 1 97.69 75 LYS A CA 1
ATOM 571 C C . LYS A 1 75 ? -6.934 8.773 13.648 1 97.69 75 LYS A C 1
ATOM 573 O O . LYS A 1 75 ? -7.73 7.902 13.297 1 97.69 75 LYS A O 1
ATOM 578 N N . VAL A 1 76 ? -5.695 8.75 13.352 1 96.62 76 VAL A N 1
ATOM 579 C CA . VAL A 1 76 ? -5.168 7.645 12.562 1 96.62 76 VAL A CA 1
ATOM 580 C C . VAL A 1 76 ? -5.305 6.34 13.336 1 96.62 76 VAL A C 1
ATOM 582 O O . VAL A 1 76 ? -4.816 6.227 14.469 1 96.62 76 VAL A O 1
ATOM 585 N N . PRO A 1 77 ? -5.961 5.43 12.672 1 93.56 77 PRO A N 1
ATOM 586 C CA . PRO A 1 77 ? -6.133 4.16 13.383 1 93.56 77 PRO A CA 1
ATOM 587 C C . PRO A 1 77 ? -4.805 3.51 13.758 1 93.56 77 PRO A C 1
ATOM 589 O O . PRO A 1 77 ? -3.85 3.547 12.977 1 93.56 77 PRO A O 1
ATOM 592 N N . GLU A 1 78 ? -4.742 2.967 14.945 1 91.88 78 GLU A N 1
ATOM 593 C CA . GLU A 1 78 ? -3.561 2.281 15.453 1 91.88 78 GLU A CA 1
ATOM 594 C C . GLU A 1 78 ? -3.719 0.767 15.367 1 91.88 78 GLU A C 1
ATOM 596 O O . GLU A 1 78 ? -4.832 0.248 15.445 1 91.88 78 GLU A O 1
ATOM 601 N N . PRO A 1 79 ? -2.658 0.035 15.211 1 91.5 79 PRO A N 1
ATOM 602 C CA . PRO A 1 79 ? -1.279 0.523 15.125 1 91.5 79 PRO A CA 1
ATOM 603 C C . PRO A 1 79 ? -0.95 1.13 13.766 1 91.5 79 PRO A C 1
ATOM 605 O O . PRO A 1 79 ? -1.362 0.597 12.727 1 91.5 79 PRO A O 1
ATOM 608 N N . THR A 1 80 ? -0.262 2.225 13.836 1 89.94 80 THR A N 1
ATOM 609 C CA . THR A 1 80 ? 0.25 2.834 12.609 1 89.94 80 THR A CA 1
ATOM 610 C C . THR A 1 80 ? 1.501 2.107 12.125 1 89.94 80 THR A C 1
ATOM 612 O O . THR A 1 80 ? 2.119 1.354 12.883 1 89.94 80 THR A O 1
ATOM 615 N N . TRP A 1 81 ? 1.822 2.371 10.883 1 83.44 81 TRP A N 1
ATOM 616 C CA . TRP A 1 81 ? 2.996 1.713 10.32 1 83.44 81 TRP A CA 1
ATOM 617 C C . TRP A 1 81 ? 4.266 2.148 11.047 1 83.44 81 TRP A C 1
ATOM 619 O O . TRP A 1 81 ? 5.238 1.393 11.117 1 83.44 81 TRP A O 1
ATOM 629 N N . HIS A 1 82 ? 4.277 3.375 11.586 1 88.06 82 HIS A N 1
ATOM 630 C CA . HIS A 1 82 ? 5.461 3.908 12.258 1 88.06 82 HIS A CA 1
ATOM 631 C C . HIS A 1 82 ? 5.371 3.721 13.766 1 88.06 82 HIS A C 1
ATOM 633 O O . HIS A 1 82 ? 6.297 4.082 14.5 1 88.06 82 HIS A O 1
ATOM 639 N N . GLY A 1 83 ? 4.297 3.242 14.258 1 90.12 83 GLY A N 1
ATOM 640 C CA . GLY A 1 83 ? 4.191 2.814 15.648 1 90.12 83 GLY A CA 1
ATOM 641 C C . GLY A 1 83 ? 3.855 3.947 16.594 1 90.12 83 GLY A C 1
ATOM 642 O O . GLY A 1 83 ? 3.932 3.783 17.812 1 90.12 83 GLY A O 1
ATOM 643 N N . HIS A 1 84 ? 3.541 5.164 16.047 1 95.44 84 HIS A N 1
ATOM 644 C CA . HIS A 1 84 ? 3.256 6.324 16.875 1 95.44 84 HIS A CA 1
ATOM 645 C C . HIS A 1 84 ? 1.815 6.793 16.688 1 95.44 84 HIS A C 1
ATOM 647 O O . HIS A 1 84 ? 1.208 6.555 15.648 1 95.44 84 HIS A O 1
ATOM 653 N N . ALA A 1 85 ? 1.286 7.418 17.75 1 97.19 85 ALA A N 1
ATOM 654 C CA . ALA A 1 85 ? -0.038 8.023 17.656 1 97.19 85 ALA A CA 1
ATOM 655 C C . ALA A 1 85 ? -0.003 9.273 16.781 1 97.19 85 ALA A C 1
ATOM 657 O O . ALA A 1 85 ? 0.96 10.047 16.828 1 97.19 85 ALA A O 1
ATOM 658 N N . GLN A 1 86 ? -1.094 9.445 16.031 1 98.12 86 GLN A N 1
ATOM 659 C CA . GLN A 1 86 ? -1.124 10.539 15.062 1 98.12 86 GLN A CA 1
ATOM 660 C C . GLN A 1 86 ? -2.545 11.055 14.859 1 98.12 86 GLN A C 1
ATOM 662 O O . GLN A 1 86 ? -3.494 10.273 14.805 1 98.12 86 GLN A O 1
ATOM 667 N N . ARG A 1 87 ? -2.674 12.344 14.789 1 98.56 87 ARG A N 1
ATOM 668 C CA . ARG A 1 87 ? -3.953 12.969 14.461 1 98.56 87 ARG A CA 1
ATOM 669 C C . ARG A 1 87 ? -3.764 14.133 13.492 1 98.56 87 ARG A C 1
ATOM 671 O O . ARG A 1 87 ? -2.754 14.836 13.547 1 98.56 87 ARG A O 1
ATOM 678 N N . PHE A 1 88 ? -4.723 14.289 12.625 1 98.44 88 PHE A N 1
ATOM 679 C CA . PHE A 1 88 ? -4.82 15.445 11.742 1 98.44 88 PHE A CA 1
ATOM 680 C C . PHE A 1 88 ? -5.926 16.391 12.211 1 98.44 88 PHE A C 1
ATOM 682 O O . PHE A 1 88 ? -7.008 15.938 12.602 1 98.44 88 PHE A O 1
ATOM 689 N N . TYR A 1 89 ? -5.645 17.688 12.195 1 98.5 89 TYR A N 1
ATOM 690 C CA . TYR A 1 89 ? -6.645 18.688 12.539 1 98.5 89 TYR A CA 1
ATOM 691 C C . TYR A 1 89 ? -6.84 19.688 11.398 1 98.5 89 TYR A C 1
ATOM 693 O O . TYR A 1 89 ? -5.871 20.125 10.773 1 98.5 89 TYR A O 1
ATOM 701 N N . ARG A 1 90 ? -8.047 19.969 11.133 1 97.94 90 ARG A N 1
ATOM 702 C CA . ARG A 1 90 ? -8.453 21.094 10.305 1 97.94 90 ARG A CA 1
ATOM 703 C C . ARG A 1 90 ? -9.203 22.141 11.125 1 97.94 90 ARG A C 1
ATOM 705 O O . ARG A 1 90 ? -10.07 21.797 11.93 1 97.94 90 ARG A O 1
ATOM 712 N N . LEU A 1 91 ? -8.82 23.375 11 1 97.94 91 LEU A N 1
ATOM 713 C CA . LEU A 1 91 ? -9.453 24.469 11.742 1 97.94 91 LEU A CA 1
ATOM 714 C C . LEU A 1 91 ? -10.414 25.25 10.859 1 97.94 91 LEU A C 1
ATOM 716 O O . LEU A 1 91 ? -10.172 25.406 9.664 1 97.94 91 LEU A O 1
ATOM 720 N N . VAL A 1 92 ? -11.445 25.812 11.484 1 97.62 92 VAL A N 1
ATOM 721 C CA . VAL A 1 92 ? -12.508 26.516 10.781 1 97.62 92 VAL A CA 1
ATOM 722 C C . VAL A 1 92 ? -11.953 27.797 10.148 1 97.62 92 VAL A C 1
ATOM 724 O O . VAL A 1 92 ? -12.211 28.078 8.977 1 97.62 92 VAL A O 1
ATOM 727 N N . ASP A 1 93 ? -11.117 28.531 10.867 1 97.12 93 ASP A N 1
ATOM 728 C CA . ASP A 1 93 ? -10.688 29.859 10.438 1 97.12 93 ASP A CA 1
ATOM 729 C C . ASP A 1 93 ? -9.266 29.812 9.875 1 97.12 93 ASP A C 1
ATOM 731 O O . ASP A 1 93 ? -8.531 30.797 9.953 1 97.12 93 ASP A O 1
ATOM 735 N N . ALA A 1 94 ? -8.805 28.672 9.469 1 95.62 94 ALA A N 1
ATOM 736 C CA . ALA A 1 94 ? -7.543 28.5 8.75 1 95.62 94 ALA A CA 1
ATOM 737 C C . ALA A 1 94 ? -7.781 28.141 7.289 1 95.62 94 ALA A C 1
ATOM 739 O O . ALA A 1 94 ? -8.891 27.766 6.914 1 95.62 94 ALA A O 1
ATOM 740 N N . PRO A 1 95 ? -6.785 28.422 6.438 1 93.12 95 PRO A N 1
ATOM 741 C CA . PRO A 1 95 ? -6.961 27.938 5.062 1 93.12 95 PRO A CA 1
ATOM 742 C C . PRO A 1 95 ? -7.352 26.469 5 1 93.12 95 PRO A C 1
ATOM 744 O O . PRO A 1 95 ? -6.855 25.656 5.789 1 93.12 95 PRO A O 1
ATOM 747 N N . ASP A 1 96 ? -8.18 26.094 4.09 1 89.44 96 ASP A N 1
ATOM 748 C CA . ASP A 1 96 ? -8.734 24.75 3.975 1 89.44 96 ASP A CA 1
ATOM 749 C C . ASP A 1 96 ? -7.637 23.719 3.773 1 89.44 96 ASP A C 1
ATOM 751 O O . ASP A 1 96 ? -7.793 22.547 4.156 1 89.44 96 ASP A O 1
ATOM 755 N N . HIS A 1 97 ? -6.535 24.172 3.234 1 92.5 97 HIS A N 1
ATOM 756 C CA . HIS A 1 97 ? -5.473 23.234 2.9 1 92.5 97 HIS A CA 1
ATOM 757 C C . HIS A 1 97 ? -4.469 23.109 4.043 1 92.5 97 HIS A C 1
ATOM 759 O O . HIS A 1 97 ? -3.561 22.281 3.988 1 92.5 97 HIS A O 1
ATOM 765 N N . LEU A 1 98 ? -4.59 23.953 4.988 1 95.12 98 LEU A N 1
ATOM 766 C CA . LEU A 1 98 ? -3.639 23.906 6.094 1 95.12 98 LEU A CA 1
ATOM 767 C C . LEU A 1 98 ? -4.051 22.875 7.129 1 95.12 98 LEU A C 1
ATOM 769 O O . LEU A 1 98 ? -5.016 23.078 7.871 1 95.12 98 LEU A O 1
ATOM 773 N N . LEU A 1 99 ? -3.307 21.781 7.156 1 97.12 99 LEU A N 1
ATOM 774 C CA . LEU A 1 99 ? -3.531 20.734 8.141 1 97.12 99 LEU A CA 1
ATOM 775 C C . LEU A 1 99 ? -2.473 20.781 9.234 1 97.12 99 LEU A C 1
ATOM 777 O O . LEU A 1 99 ? -1.328 21.156 8.984 1 97.12 99 LEU A O 1
ATOM 781 N N . ILE A 1 100 ? -2.93 20.453 10.375 1 97.94 100 ILE A N 1
ATOM 782 C CA . ILE A 1 100 ? -2.008 20.141 11.461 1 97.94 100 ILE A CA 1
ATOM 783 C C . ILE A 1 100 ? -1.822 18.625 11.562 1 97.94 100 ILE A C 1
ATOM 785 O O . ILE A 1 100 ? -2.766 17.906 11.883 1 97.94 100 ILE A O 1
ATOM 789 N N . ASP A 1 101 ? -0.698 18.172 11.227 1 97.81 101 ASP A N 1
ATOM 790 C CA . ASP A 1 101 ? -0.311 16.766 11.375 1 97.81 101 ASP A CA 1
ATOM 791 C C . ASP A 1 101 ? 0.524 16.562 12.633 1 97.81 101 ASP A C 1
ATOM 793 O O . ASP A 1 101 ? 1.713 16.891 12.664 1 97.81 101 ASP A O 1
ATOM 797 N N . LEU A 1 102 ? -0.105 16.016 13.633 1 98.44 102 LEU A N 1
ATOM 798 C CA . LEU A 1 102 ? 0.533 15.875 14.93 1 98.44 102 LEU A CA 1
ATOM 799 C C . LEU A 1 102 ? 0.856 14.414 15.219 1 98.44 102 LEU A C 1
ATOM 801 O O . LEU A 1 102 ? -0.047 13.578 15.312 1 98.44 102 LEU A O 1
ATOM 805 N N . VAL A 1 103 ? 2.1 14.109 15.336 1 98 103 VAL A N 1
ATOM 806 C CA . VAL A 1 103 ? 2.57 12.781 15.727 1 98 103 VAL A CA 1
ATOM 807 C C . VAL A 1 103 ? 3.098 12.82 17.156 1 98 103 VAL A C 1
ATOM 809 O O . VAL A 1 103 ? 3.881 13.703 17.516 1 98 103 VAL A O 1
ATOM 812 N N . VAL A 1 104 ? 2.67 11.914 17.969 1 98.12 104 VAL A N 1
ATOM 813 C CA . VAL A 1 104 ? 3.135 11.82 19.344 1 98.12 104 VAL A CA 1
ATOM 814 C C . VAL A 1 104 ? 3.936 10.531 19.531 1 98.12 104 VAL A C 1
ATOM 816 O O . VAL A 1 104 ? 3.406 9.43 19.344 1 98.12 104 VAL A O 1
ATOM 819 N N . MET A 1 105 ? 5.176 10.703 19.875 1 97.12 105 MET A N 1
ATOM 820 C CA . MET A 1 105 ? 6.09 9.594 20.125 1 97.12 105 MET A CA 1
ATOM 821 C C . MET A 1 105 ? 6.348 9.422 21.625 1 97.12 105 MET A C 1
ATOM 823 O O . MET A 1 105 ? 6.32 10.398 22.375 1 97.12 105 MET A O 1
ATOM 827 N N . ILE A 1 106 ? 6.602 8.242 21.922 1 96.94 106 ILE A N 1
ATOM 828 C CA . ILE A 1 106 ? 6.969 7.996 23.312 1 96.94 106 ILE A CA 1
ATOM 829 C C . ILE A 1 106 ? 8.477 8.125 23.484 1 96.94 106 ILE A C 1
ATOM 831 O O . ILE A 1 106 ? 9.242 7.742 22.594 1 96.94 106 ILE A O 1
ATOM 835 N N . ARG A 1 107 ? 8.938 8.586 24.625 1 94.81 107 ARG A N 1
ATOM 836 C CA . ARG A 1 107 ? 10.336 8.875 24.906 1 94.81 107 ARG A CA 1
ATOM 837 C C . ARG A 1 107 ? 11.203 7.645 24.672 1 94.81 107 ARG A C 1
ATOM 839 O O . ARG A 1 107 ? 12.336 7.758 24.188 1 94.81 107 ARG A O 1
ATOM 846 N N . GLY A 1 108 ? 10.703 6.477 25 1 90.69 108 GLY A N 1
ATOM 847 C CA . GLY A 1 108 ? 11.469 5.246 24.891 1 90.69 108 GLY A CA 1
ATOM 848 C C . GLY A 1 108 ? 11.555 4.719 23.484 1 90.69 108 GLY A C 1
ATOM 849 O O . GLY A 1 108 ? 12.258 3.744 23.219 1 90.69 108 GLY A O 1
ATOM 850 N N . SER A 1 109 ? 10.836 5.387 22.562 1 89.75 109 SER A N 1
ATOM 851 C CA . SER A 1 109 ? 10.859 4.926 21.172 1 89.75 109 SER A CA 1
ATOM 852 C C . SER A 1 109 ? 12.227 5.133 20.547 1 89.75 109 SER A C 1
ATOM 854 O O . SER A 1 109 ? 12.883 6.148 20.797 1 89.75 109 SER A O 1
ATOM 856 N N . HIS A 1 110 ? 12.625 4.207 19.766 1 81 110 HIS A N 1
ATOM 857 C CA . HIS A 1 110 ? 13.922 4.297 19.109 1 81 110 HIS A CA 1
ATOM 858 C C . HIS A 1 110 ? 13.797 4.91 17.719 1 81 110 HIS A C 1
ATOM 860 O O . HIS A 1 110 ? 14.781 5.414 17.172 1 81 110 HIS A O 1
ATOM 866 N N . GLU A 1 111 ? 12.703 4.801 17.172 1 83.12 111 GLU A N 1
ATOM 867 C CA . GLU A 1 111 ? 12.492 5.375 15.852 1 83.12 111 GLU A CA 1
ATOM 868 C C . GLU A 1 111 ? 11.977 6.809 15.938 1 83.12 111 GLU A C 1
ATOM 870 O O . GLU A 1 111 ? 10.82 7.035 16.297 1 83.12 111 GLU A O 1
ATOM 875 N N . ARG A 1 112 ? 12.883 7.82 15.555 1 87.88 112 ARG A N 1
ATOM 876 C CA . ARG A 1 112 ? 12.5 9.219 15.695 1 87.88 112 ARG A CA 1
ATOM 877 C C . ARG A 1 112 ? 12.68 9.977 14.383 1 87.88 112 ARG A C 1
ATOM 879 O O . ARG A 1 112 ? 12.359 11.164 14.297 1 87.88 112 ARG A O 1
ATOM 886 N N . PHE A 1 113 ? 13.195 9.289 13.391 1 88.81 113 PHE A N 1
ATOM 887 C CA . PHE A 1 113 ? 13.344 9.859 12.055 1 88.81 113 PHE A CA 1
ATOM 888 C C . PHE A 1 113 ? 14.25 11.086 12.094 1 88.81 113 PHE A C 1
ATOM 890 O O . PHE A 1 113 ? 13.922 12.125 11.508 1 88.81 113 PHE A O 1
ATOM 897 N N . LEU A 1 114 ? 15.375 10.914 12.844 1 91.62 114 LEU A N 1
ATOM 898 C CA . LEU A 1 114 ? 16.281 12.039 13.023 1 91.62 114 LEU A CA 1
ATOM 899 C C . LEU A 1 114 ? 17.594 11.805 12.273 1 91.62 114 LEU A C 1
ATOM 901 O O . LEU A 1 114 ? 18.609 12.414 12.609 1 91.62 114 LEU A O 1
ATOM 905 N N . VAL A 1 115 ? 17.562 10.898 11.352 1 92 115 VAL A N 1
ATOM 906 C CA . VAL A 1 115 ? 18.719 10.719 10.484 1 92 115 VAL A CA 1
ATOM 907 C C . VAL A 1 115 ? 18.734 11.797 9.406 1 92 115 VAL A C 1
ATOM 909 O O . VAL A 1 115 ? 17.906 11.781 8.492 1 92 115 VAL A O 1
ATOM 912 N N . PRO A 1 116 ? 19.672 12.664 9.508 1 92.25 116 PRO A N 1
ATOM 913 C CA . PRO A 1 116 ? 19.656 13.797 8.578 1 92.25 116 PRO A CA 1
ATOM 914 C C . PRO A 1 116 ? 19.734 13.367 7.117 1 92.25 116 PRO A C 1
ATOM 916 O O . PRO A 1 116 ? 19.094 13.977 6.258 1 92.25 116 PRO A O 1
ATOM 919 N N . GLU A 1 117 ? 20.516 12.297 6.812 1 92.06 117 GLU A N 1
ATOM 920 C CA . GLU A 1 117 ? 20.688 11.805 5.449 1 92.06 117 GLU A CA 1
ATOM 921 C C . GLU A 1 117 ? 19.344 11.391 4.836 1 92.06 117 GLU A C 1
ATOM 923 O O . GLU A 1 117 ? 19.172 11.453 3.619 1 92.06 117 GLU A O 1
ATOM 928 N N . ARG A 1 118 ? 18.438 11.086 5.711 1 92.69 118 ARG A N 1
ATOM 929 C CA . ARG A 1 118 ? 17.188 10.555 5.215 1 92.69 118 ARG A CA 1
ATOM 930 C C . ARG A 1 118 ? 16.062 11.57 5.367 1 92.69 118 ARG A C 1
ATOM 932 O O . ARG A 1 118 ? 15.227 11.734 4.469 1 92.69 118 ARG A O 1
ATOM 939 N N . HIS A 1 119 ? 16.094 12.289 6.465 1 90.94 119 HIS A N 1
ATOM 940 C CA . HIS A 1 119 ? 14.906 13.055 6.824 1 90.94 119 HIS A CA 1
ATOM 941 C C . HIS A 1 119 ? 15.219 14.547 6.91 1 90.94 119 HIS A C 1
ATOM 943 O O . HIS A 1 119 ? 14.32 15.359 7.156 1 90.94 119 HIS A O 1
ATOM 949 N N . GLY A 1 120 ? 16.453 14.898 6.648 1 88.31 120 GLY A N 1
ATOM 950 C CA . GLY A 1 120 ? 16.844 16.281 6.871 1 88.31 120 GLY A CA 1
ATOM 951 C C . GLY A 1 120 ? 17.0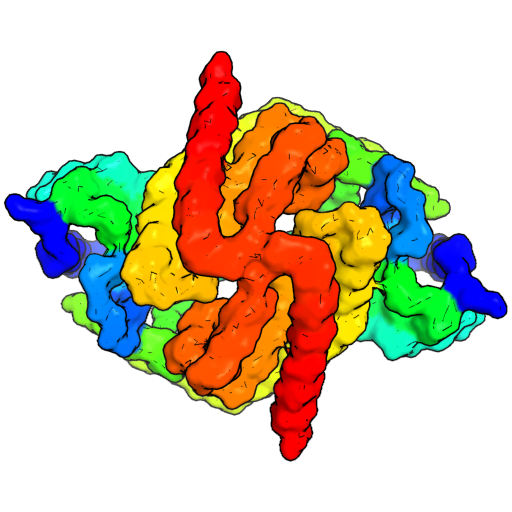31 16.625 8.336 1 88.31 120 GLY A C 1
ATOM 952 O O . GLY A 1 120 ? 17.078 15.727 9.188 1 88.31 120 GLY A O 1
ATOM 953 N N . LEU A 1 121 ? 17.172 17.875 8.602 1 88.88 121 LEU A N 1
ATOM 954 C CA . LEU A 1 121 ? 17.406 18.344 9.969 1 88.88 121 LEU A CA 1
ATOM 955 C C . LEU A 1 121 ? 16.094 18.781 10.617 1 88.88 121 LEU A C 1
ATOM 957 O O . LEU A 1 121 ? 15.367 19.609 10.055 1 88.88 121 LEU A O 1
ATOM 961 N N . ALA A 1 122 ? 15.812 18.109 11.727 1 90.88 122 ALA A N 1
ATOM 962 C CA . ALA A 1 122 ? 14.641 18.531 12.492 1 90.88 122 ALA A CA 1
ATOM 963 C C . ALA A 1 122 ? 14.766 19.984 12.93 1 90.88 122 ALA A C 1
ATOM 965 O O . ALA A 1 122 ? 15.852 20.453 13.273 1 90.88 122 ALA A O 1
ATOM 966 N N . VAL A 1 123 ? 13.68 20.656 12.906 1 92 123 VAL A N 1
ATOM 967 C CA . VAL A 1 123 ? 13.633 22.031 13.398 1 92 123 VAL A CA 1
ATOM 968 C C . VAL A 1 123 ? 13.047 22.062 14.805 1 92 123 VAL A C 1
ATOM 970 O O . VAL A 1 123 ? 11.828 21.969 14.984 1 92 123 VAL A O 1
ATOM 973 N N . PRO A 1 124 ? 13.922 22.234 15.727 1 95 124 PRO A N 1
ATOM 974 C CA . PRO A 1 124 ? 13.445 22.156 17.109 1 95 124 PRO A CA 1
ATOM 975 C C . PRO A 1 124 ? 12.492 23.297 17.469 1 95 124 PRO A C 1
ATOM 977 O O . PRO A 1 124 ? 12.688 24.438 17.031 1 95 124 PRO A O 1
ATOM 980 N N . VAL A 1 125 ? 11.445 23.016 18.172 1 96.69 125 VAL A N 1
ATOM 981 C CA . VAL A 1 125 ? 10.57 23.984 18.812 1 96.69 125 VAL A CA 1
ATOM 982 C C . VAL A 1 125 ? 10.953 24.141 20.281 1 96.69 125 VAL A C 1
ATOM 984 O O . VAL A 1 125 ? 11.219 25.234 20.75 1 96.69 125 VAL A O 1
ATOM 987 N N . PHE A 1 126 ? 11.055 23.031 20.984 1 97.56 126 PHE A N 1
ATOM 988 C CA . PHE A 1 126 ? 11.664 22.984 22.312 1 97.56 126 PHE A CA 1
ATOM 989 C C . PHE A 1 126 ? 12.219 21.594 22.594 1 97.56 126 PHE A C 1
ATOM 991 O O . PHE A 1 126 ? 11.773 20.609 22 1 97.56 126 PHE A O 1
ATOM 998 N N . ASP A 1 127 ? 13.195 21.484 23.453 1 97.25 127 ASP A N 1
ATOM 999 C CA . ASP A 1 127 ? 13.852 20.25 23.859 1 97.25 127 ASP A CA 1
ATOM 1000 C C . ASP A 1 127 ? 14.289 20.312 25.312 1 97.25 127 ASP A C 1
ATOM 1002 O O . ASP A 1 127 ? 15.359 20.859 25.625 1 97.25 127 ASP A O 1
ATOM 1006 N N . LYS A 1 128 ? 13.578 19.672 26.094 1 96.69 128 LYS A N 1
ATOM 1007 C CA . LYS A 1 128 ? 13.805 19.797 27.531 1 96.69 128 LYS A CA 1
ATOM 1008 C C . LYS A 1 128 ? 14.875 18.812 28 1 96.69 128 LYS A C 1
ATOM 1010 O O . LYS A 1 128 ? 15.438 18.984 29.094 1 96.69 128 LYS A O 1
ATOM 1015 N N . VAL A 1 129 ? 15.102 17.797 27.234 1 93.5 129 VAL A N 1
ATOM 1016 C CA . VAL A 1 129 ? 15.945 16.719 27.75 1 93.5 129 VAL A CA 1
ATOM 1017 C C . VAL A 1 129 ? 17.047 16.391 26.734 1 93.5 129 VAL A C 1
ATOM 1019 O O . VAL A 1 129 ? 17.734 15.383 26.875 1 93.5 129 VAL A O 1
ATOM 1022 N N . GLY A 1 130 ? 17.203 17.109 25.672 1 93.06 130 GLY A N 1
ATOM 1023 C CA . GLY A 1 130 ? 18.281 16.938 24.703 1 93.06 130 GLY A CA 1
ATOM 1024 C C . GLY A 1 130 ? 18.078 15.742 23.797 1 93.06 130 GLY A C 1
ATOM 1025 O O . GLY A 1 130 ? 19.016 14.984 23.547 1 93.06 130 GLY A O 1
ATOM 1026 N N . LEU A 1 131 ? 16.828 15.586 23.328 1 92.69 131 LEU A N 1
ATOM 1027 C CA . LEU A 1 131 ? 16.469 14.422 22.531 1 92.69 131 LEU A CA 1
ATOM 1028 C C . LEU A 1 131 ? 16.641 14.695 21.031 1 92.69 131 LEU A C 1
ATOM 1030 O O . LEU A 1 131 ? 16.812 13.773 20.25 1 92.69 131 LEU A O 1
ATOM 1034 N N . ILE A 1 132 ? 16.5 15.922 20.641 1 93.69 132 ILE A N 1
ATOM 1035 C CA . ILE A 1 132 ? 16.516 16.266 19.219 1 93.69 132 ILE A CA 1
ATOM 1036 C C . ILE A 1 132 ? 17.969 16.391 18.734 1 93.69 132 ILE A C 1
ATOM 1038 O O . ILE A 1 132 ? 18.5 17.5 18.656 1 93.69 132 ILE A O 1
ATOM 1042 N N . LYS A 1 133 ? 18.562 15.352 18.453 1 91.25 133 LYS A N 1
ATOM 1043 C CA . LYS A 1 133 ? 19.922 15.25 17.938 1 91.25 133 LYS A CA 1
ATOM 1044 C C . LYS A 1 133 ? 19.984 14.352 16.703 1 91.25 133 LYS A C 1
ATOM 1046 O O . LYS A 1 133 ? 19.266 13.352 16.625 1 91.25 133 LYS A O 1
ATOM 1051 N N . PRO A 1 134 ? 20.812 14.797 15.789 1 91.5 134 PRO A N 1
ATOM 1052 C CA . PRO A 1 134 ? 20.953 13.914 14.625 1 91.5 134 PRO A CA 1
ATOM 1053 C C . PRO A 1 134 ? 21.312 12.484 15.016 1 91.5 134 PRO A C 1
ATOM 1055 O O . PRO A 1 134 ? 22.203 12.266 15.836 1 91.5 134 PRO A O 1
ATOM 1058 N N . ALA A 1 135 ? 20.547 11.594 14.5 1 91.88 135 ALA A N 1
ATOM 1059 C CA . ALA A 1 135 ? 20.859 10.18 14.719 1 91.88 135 ALA A CA 1
ATOM 1060 C C . ALA A 1 135 ? 21.984 9.711 13.805 1 91.88 135 ALA A C 1
ATOM 1062 O O . ALA A 1 135 ? 22.172 10.25 12.711 1 91.88 135 ALA A O 1
ATOM 1063 N N . GLU A 1 136 ? 22.688 8.758 14.305 1 91.31 136 GLU A N 1
ATOM 1064 C CA . GLU A 1 136 ? 23.766 8.188 13.5 1 91.31 136 GLU A CA 1
ATOM 1065 C C . GLU A 1 136 ? 23.203 7.391 12.32 1 91.31 136 GLU A C 1
ATOM 1067 O O . GLU A 1 136 ? 22.188 6.699 12.453 1 91.31 136 GLU A O 1
ATOM 1072 N N . PHE A 1 137 ? 23.875 7.598 11.219 1 93.5 137 PHE A N 1
ATOM 1073 C CA . PHE A 1 137 ? 23.531 6.855 10.016 1 93.5 137 PHE A CA 1
ATOM 1074 C C . PHE A 1 137 ? 24.594 5.82 9.695 1 93.5 137 PHE A C 1
ATOM 1076 O O . PHE A 1 137 ? 25.734 6.172 9.344 1 93.5 137 PHE A O 1
ATOM 1083 N N . ASP A 1 138 ? 24.297 4.574 9.945 1 94.31 138 ASP A N 1
ATOM 1084 C CA . ASP A 1 138 ? 25.203 3.492 9.586 1 94.31 138 ASP A CA 1
ATOM 1085 C C . ASP A 1 138 ? 25.188 3.223 8.086 1 94.31 138 ASP A C 1
ATOM 1087 O O . ASP A 1 138 ? 24.438 2.355 7.617 1 94.31 138 ASP A O 1
ATOM 1091 N N . ALA A 1 139 ? 26.016 3.916 7.43 1 93.81 139 ALA A N 1
ATOM 1092 C CA . ALA A 1 139 ? 26.031 3.889 5.969 1 93.81 139 ALA A CA 1
ATOM 1093 C C . ALA A 1 139 ? 26.359 2.49 5.449 1 93.81 139 ALA A C 1
ATOM 1095 O O . ALA A 1 139 ? 25.812 2.057 4.434 1 93.81 139 ALA A O 1
ATOM 1096 N N . GLN A 1 140 ? 27.219 1.809 6.129 1 95.19 140 GLN A N 1
ATOM 1097 C CA . GLN A 1 140 ? 27.609 0.474 5.695 1 95.19 140 GLN A CA 1
ATOM 1098 C C . GLN A 1 140 ? 26.453 -0.512 5.816 1 95.19 140 GLN A C 1
ATOM 1100 O O . GLN A 1 140 ? 26.156 -1.247 4.875 1 95.19 140 GLN A O 1
ATOM 1105 N N . ALA A 1 141 ? 25.828 -0.445 6.965 1 95.88 141 ALA A N 1
ATOM 1106 C CA . ALA A 1 141 ? 24.672 -1.317 7.168 1 95.88 141 ALA A CA 1
ATOM 1107 C C . ALA A 1 141 ? 23.562 -0.996 6.176 1 95.88 141 ALA A C 1
ATOM 1109 O O . ALA A 1 141 ? 22.906 -1.899 5.652 1 95.88 141 ALA A O 1
ATOM 1110 N N . PHE A 1 142 ? 23.391 0.26 5.934 1 95.88 142 PHE A N 1
ATOM 1111 C CA . PHE A 1 142 ? 22.344 0.694 5.016 1 95.88 142 PHE A CA 1
ATOM 1112 C C . PHE A 1 142 ? 22.641 0.234 3.594 1 95.88 142 PHE A C 1
ATOM 1114 O O . PHE A 1 142 ? 21.75 -0.215 2.879 1 95.88 142 PHE A O 1
ATOM 1121 N N . ARG A 1 143 ? 23.891 0.266 3.197 1 95.38 143 ARG A N 1
ATOM 1122 C CA . ARG A 1 143 ? 24.297 -0.192 1.872 1 95.38 143 ARG A CA 1
ATOM 1123 C C . ARG A 1 143 ? 24.094 -1.697 1.729 1 95.38 143 ARG A C 1
ATOM 1125 O O . ARG A 1 143 ? 23.703 -2.178 0.664 1 95.38 143 ARG A O 1
ATOM 1132 N N . ALA A 1 144 ? 24.406 -2.375 2.764 1 96.94 144 ALA A N 1
ATOM 1133 C CA . ALA A 1 144 ? 24.188 -3.82 2.744 1 96.94 144 ALA A CA 1
ATOM 1134 C C . ALA A 1 144 ? 22.703 -4.152 2.58 1 96.94 144 ALA A C 1
ATOM 1136 O O . ALA A 1 144 ? 22.344 -5.043 1.808 1 96.94 144 ALA A O 1
ATOM 1137 N N . LYS A 1 145 ? 21.906 -3.404 3.314 1 96.81 145 LYS A N 1
ATOM 1138 C CA . LYS A 1 145 ? 20.469 -3.578 3.184 1 96.81 145 LYS A CA 1
ATOM 1139 C C . LYS A 1 145 ? 20 -3.266 1.764 1 96.81 145 LYS A C 1
ATOM 1141 O O . LYS A 1 145 ? 19.188 -3.992 1.2 1 96.81 145 LYS A O 1
ATOM 1146 N N . MET A 1 146 ? 20.516 -2.236 1.212 1 97.38 146 MET A N 1
ATOM 1147 C CA . MET A 1 146 ? 20.156 -1.83 -0.146 1 97.38 146 MET A CA 1
ATOM 1148 C C . MET A 1 146 ? 20.547 -2.91 -1.153 1 97.38 146 MET A C 1
ATOM 1150 O O . MET A 1 146 ? 19.781 -3.199 -2.076 1 97.38 146 MET A O 1
ATOM 1154 N N . ARG A 1 147 ? 21.703 -3.537 -0.958 1 97 147 ARG A N 1
ATOM 1155 C CA . ARG A 1 147 ? 22.156 -4.598 -1.852 1 97 147 ARG A CA 1
ATOM 1156 C C . ARG A 1 147 ? 21.234 -5.809 -1.77 1 97 147 ARG A C 1
ATOM 1158 O O . ARG A 1 147 ? 20.875 -6.395 -2.793 1 97 147 ARG A O 1
ATOM 1165 N N . ALA A 1 148 ? 20.906 -6.117 -0.606 1 96.88 148 ALA A N 1
ATOM 1166 C CA . ALA A 1 148 ? 19.969 -7.23 -0.417 1 96.88 148 ALA A CA 1
ATOM 1167 C C . ALA A 1 148 ? 18.609 -6.926 -1.041 1 96.88 148 ALA A C 1
ATOM 1169 O O . ALA A 1 148 ? 18.016 -7.789 -1.678 1 96.88 148 ALA A O 1
ATOM 1170 N N . ASP A 1 149 ? 18.156 -5.707 -0.844 1 97.38 149 ASP A N 1
ATOM 1171 C CA . ASP A 1 149 ? 16.891 -5.27 -1.425 1 97.38 149 ASP A CA 1
ATOM 1172 C C . ASP A 1 149 ? 16.938 -5.328 -2.949 1 97.38 149 ASP A C 1
ATOM 1174 O O . ASP A 1 149 ? 15.945 -5.691 -3.594 1 97.38 149 ASP A O 1
ATOM 1178 N N . LEU A 1 150 ? 18.062 -4.902 -3.512 1 98.31 150 LEU A N 1
ATOM 1179 C CA . LEU A 1 150 ? 18.203 -4.934 -4.965 1 98.31 150 LEU A CA 1
ATOM 1180 C C . LEU A 1 150 ? 18.078 -6.363 -5.488 1 98.31 150 LEU A C 1
ATOM 1182 O O . LEU A 1 150 ? 17.375 -6.609 -6.473 1 98.31 150 LEU A O 1
ATOM 1186 N N . ALA A 1 151 ? 18.781 -7.277 -4.789 1 97.19 151 ALA A N 1
ATOM 1187 C CA . ALA A 1 151 ? 18.734 -8.68 -5.203 1 97.19 151 ALA A CA 1
ATOM 1188 C C . ALA A 1 151 ? 17.297 -9.211 -5.18 1 97.19 151 ALA A C 1
ATOM 1190 O O . ALA A 1 151 ? 16.859 -9.844 -6.137 1 97.19 151 ALA A O 1
ATOM 1191 N N . ASP A 1 152 ? 16.609 -8.898 -4.172 1 97.06 152 ASP A N 1
ATOM 1192 C CA . ASP A 1 152 ? 15.219 -9.32 -4.039 1 97.06 152 ASP A CA 1
ATOM 1193 C C . ASP A 1 152 ? 14.336 -8.656 -5.09 1 97.06 152 ASP A C 1
ATOM 1195 O O . ASP A 1 152 ? 13.5 -9.305 -5.711 1 97.06 152 ASP A O 1
ATOM 1199 N N . THR A 1 153 ? 14.531 -7.367 -5.25 1 98.12 153 THR A N 1
ATOM 1200 C CA . THR A 1 153 ? 13.727 -6.582 -6.184 1 98.12 153 THR A CA 1
ATOM 1201 C C . THR A 1 153 ? 13.875 -7.113 -7.605 1 98.12 153 THR A C 1
ATOM 1203 O O . THR A 1 153 ? 12.898 -7.18 -8.352 1 98.12 153 THR A O 1
ATOM 1206 N N . LYS A 1 154 ? 15.055 -7.523 -7.992 1 98.12 154 LYS A N 1
ATOM 1207 C CA . LYS A 1 154 ? 15.312 -8.039 -9.336 1 98.12 154 LYS A CA 1
ATOM 1208 C C . LYS A 1 154 ? 14.531 -9.32 -9.594 1 98.12 154 LYS A C 1
ATOM 1210 O O . LYS A 1 154 ? 13.875 -9.461 -10.633 1 98.12 154 LYS A O 1
ATOM 1215 N N . VAL A 1 155 ? 14.562 -10.164 -8.664 1 97.5 155 VAL A N 1
ATOM 1216 C CA . VAL A 1 155 ? 13.891 -11.453 -8.836 1 97.5 155 VAL A CA 1
ATOM 1217 C C . VAL A 1 155 ? 12.383 -11.258 -8.844 1 97.5 155 VAL A C 1
ATOM 1219 O O . VAL A 1 155 ? 11.68 -11.789 -9.703 1 97.5 155 VAL A O 1
ATOM 1222 N N . ARG A 1 156 ? 11.898 -10.516 -7.902 1 97.88 156 ARG A N 1
ATOM 1223 C CA . ARG A 1 156 ? 10.477 -10.211 -7.836 1 97.88 156 ARG A CA 1
ATOM 1224 C C . ARG A 1 156 ? 9.992 -9.562 -9.125 1 97.88 156 ARG A C 1
ATOM 1226 O O . ARG A 1 156 ? 8.93 -9.914 -9.648 1 97.88 156 ARG A O 1
ATOM 1233 N N . PHE A 1 157 ? 10.773 -8.609 -9.609 1 98.62 157 PHE A N 1
ATOM 1234 C CA . PHE A 1 157 ? 10.414 -7.906 -10.836 1 98.62 157 PHE A CA 1
ATOM 1235 C C . PHE A 1 157 ? 10.328 -8.875 -12.008 1 98.62 157 PHE A C 1
ATOM 1237 O O . PHE A 1 157 ? 9.336 -8.883 -12.742 1 98.62 157 PHE A O 1
ATOM 1244 N N . GLU A 1 158 ? 11.305 -9.656 -12.141 1 97.75 158 GLU A N 1
ATOM 1245 C CA . GLU A 1 158 ? 11.375 -10.57 -13.281 1 97.75 158 GLU A CA 1
ATOM 1246 C C . GLU A 1 158 ? 10.219 -11.562 -13.266 1 97.75 158 GLU A C 1
ATOM 1248 O O . GLU A 1 158 ? 9.586 -11.812 -14.289 1 97.75 158 GLU A O 1
ATOM 1253 N N . ILE A 1 159 ? 9.898 -12.047 -12.125 1 97.75 159 ILE A N 1
ATOM 1254 C CA . ILE A 1 159 ? 8.953 -13.156 -12.062 1 97.75 159 ILE A CA 1
ATOM 1255 C C . ILE A 1 159 ? 7.527 -12.625 -12.109 1 97.75 159 ILE A C 1
ATOM 1257 O O . ILE A 1 159 ? 6.621 -13.305 -12.594 1 97.75 159 ILE A O 1
ATOM 1261 N N . LEU A 1 160 ? 7.262 -11.367 -11.742 1 98 160 LEU A N 1
ATOM 1262 C CA . LEU A 1 160 ? 5.883 -10.945 -11.516 1 98 160 LEU A CA 1
ATOM 1263 C C . LEU A 1 160 ? 5.395 -10.039 -12.641 1 98 160 LEU A C 1
ATOM 1265 O O . LEU A 1 160 ? 4.223 -9.664 -12.68 1 98 160 LEU A O 1
ATOM 1269 N N . GLN A 1 161 ? 6.227 -9.688 -13.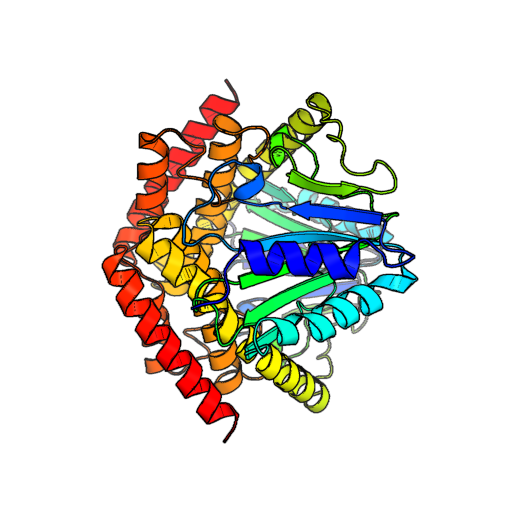617 1 98.06 161 GLN A N 1
ATOM 1270 C CA . GLN A 1 161 ? 5.754 -8.82 -14.695 1 98.06 161 GLN A CA 1
ATOM 1271 C C . GLN A 1 161 ? 4.664 -9.508 -15.508 1 98.06 161 GLN A C 1
ATOM 1273 O O . GLN A 1 161 ? 3.816 -8.836 -16.109 1 98.06 161 GLN A O 1
ATOM 1278 N N . CYS A 1 162 ? 4.66 -10.82 -15.508 1 97.25 162 CYS A N 1
ATOM 1279 C CA . CYS A 1 162 ? 3.646 -11.547 -16.266 1 97.25 162 CYS A CA 1
ATOM 1280 C C . CYS A 1 162 ? 2.25 -11.242 -15.734 1 97.25 162 CYS A C 1
ATOM 1282 O O . CYS A 1 162 ? 1.26 -11.422 -16.438 1 97.25 162 CYS A O 1
ATOM 1284 N N . MET A 1 163 ? 2.133 -10.836 -14.461 1 97.19 163 MET A N 1
ATOM 1285 C CA . MET A 1 163 ? 0.834 -10.477 -13.898 1 97.19 163 MET A CA 1
ATOM 1286 C C . MET A 1 163 ? 0.221 -9.297 -14.656 1 97.19 163 MET A C 1
ATOM 1288 O O . MET A 1 163 ? -0.993 -9.25 -14.859 1 97.19 163 MET A O 1
ATOM 1292 N N . VAL A 1 164 ? 1.049 -8.352 -15.008 1 98.06 164 VAL A N 1
ATOM 1293 C CA . VAL A 1 164 ? 0.582 -7.211 -15.789 1 98.06 164 VAL A CA 1
ATOM 1294 C C . VAL A 1 164 ? 0.182 -7.676 -17.188 1 98.06 164 VAL A C 1
ATOM 1296 O O . VAL A 1 164 ? -0.911 -7.363 -17.672 1 98.06 164 VAL A O 1
ATOM 1299 N N . ASP A 1 165 ? 1.013 -8.5 -17.797 1 97.19 165 ASP A N 1
ATOM 1300 C CA . ASP A 1 165 ? 0.808 -8.969 -19.156 1 97.19 165 ASP A CA 1
ATOM 1301 C C . ASP A 1 165 ? -0.487 -9.773 -19.266 1 97.19 165 ASP A C 1
ATOM 1303 O O . ASP A 1 165 ? -1.242 -9.609 -20.234 1 97.19 165 ASP A O 1
ATOM 1307 N N . LYS A 1 166 ? -0.696 -10.609 -18.328 1 96.31 166 LYS A N 1
ATOM 1308 C CA . LYS A 1 166 ? -1.889 -11.453 -18.359 1 96.31 166 LYS A CA 1
ATOM 1309 C C . LYS A 1 166 ? -3.158 -10.602 -18.375 1 96.31 166 LYS A C 1
ATOM 1311 O O . LYS A 1 166 ? -4.094 -10.891 -19.125 1 96.31 166 LYS A O 1
ATOM 1316 N N . GLU A 1 167 ? -3.195 -9.594 -17.516 1 96.19 167 GLU A N 1
ATOM 1317 C CA . GLU A 1 167 ? -4.391 -8.766 -17.438 1 96.19 167 GLU A CA 1
ATOM 1318 C C . GLU A 1 167 ? -4.566 -7.918 -18.688 1 96.19 167 GLU A C 1
ATOM 1320 O O . GLU A 1 167 ? -5.691 -7.645 -19.109 1 96.19 167 GLU A O 1
ATOM 1325 N N . ILE A 1 168 ? -3.443 -7.496 -19.281 1 96.75 168 ILE A N 1
ATOM 1326 C CA . ILE A 1 168 ? -3.51 -6.809 -20.578 1 96.75 168 ILE A CA 1
ATOM 1327 C C . ILE A 1 168 ? -4.121 -7.73 -21.625 1 96.75 168 ILE A C 1
ATOM 1329 O O . ILE A 1 168 ? -5.043 -7.34 -22.344 1 96.75 168 ILE A O 1
ATOM 1333 N N . GLN A 1 169 ? -3.701 -8.969 -21.672 1 94.69 169 GLN A N 1
ATOM 1334 C CA . GLN A 1 169 ? -4.18 -9.938 -22.641 1 94.69 169 GLN A CA 1
ATOM 1335 C C . GLN A 1 169 ? -5.645 -10.297 -22.391 1 94.69 169 GLN A C 1
ATOM 1337 O O . GLN A 1 169 ? -6.402 -10.523 -23.344 1 94.69 169 GLN A O 1
ATOM 1342 N N . ARG A 1 170 ? -6.09 -10.305 -21.141 1 93.31 170 ARG A N 1
ATOM 1343 C CA . ARG A 1 170 ? -7.465 -10.594 -20.75 1 93.31 170 ARG A CA 1
ATOM 1344 C C . ARG A 1 170 ? -8.383 -9.422 -21.094 1 93.31 170 ARG A C 1
ATOM 1346 O O . ARG A 1 170 ? -9.609 -9.562 -21.078 1 93.31 170 ARG A O 1
ATOM 1353 N N . GLY A 1 171 ? -7.789 -8.336 -21.359 1 94.12 171 GLY A N 1
ATOM 1354 C CA . GLY A 1 171 ? -8.594 -7.145 -21.578 1 94.12 171 GLY A CA 1
ATOM 1355 C C . GLY A 1 171 ? -9.203 -6.609 -20.297 1 94.12 171 GLY A C 1
ATOM 1356 O O . GLY A 1 171 ? -10.352 -6.168 -20.281 1 94.12 171 GLY A O 1
ATOM 1357 N N . ARG A 1 172 ? -8.477 -6.691 -19.203 1 94.81 172 ARG A N 1
ATOM 1358 C CA . ARG A 1 172 ? -8.898 -6.168 -17.906 1 94.81 172 ARG A CA 1
ATOM 1359 C C . ARG A 1 172 ? -8.078 -4.941 -17.516 1 94.81 172 ARG A C 1
ATOM 1361 O O . ARG A 1 172 ? -7.129 -5.043 -16.75 1 94.81 172 ARG A O 1
ATOM 1368 N N . PRO A 1 173 ? -8.5 -3.764 -17.906 1 96.5 173 PRO A N 1
ATOM 1369 C CA . PRO A 1 173 ? -7.656 -2.572 -17.797 1 96.5 173 PRO A CA 1
ATOM 1370 C C . PRO A 1 173 ? -7.355 -2.188 -16.359 1 96.5 173 PRO A C 1
ATOM 1372 O O . PRO A 1 173 ? -6.211 -1.863 -16.031 1 96.5 173 PRO A O 1
ATOM 1375 N N . LEU A 1 174 ? -8.352 -2.248 -15.5 1 96.69 174 LEU A N 1
ATOM 1376 C CA . LEU A 1 174 ? -8.141 -1.806 -14.125 1 96.69 174 LEU A CA 1
ATOM 1377 C C . LEU A 1 174 ? -7.18 -2.734 -13.391 1 96.69 174 LEU A C 1
ATOM 1379 O O . LEU A 1 174 ? -6.289 -2.273 -12.68 1 96.69 174 LEU A O 1
ATOM 1383 N N . ASP A 1 175 ? -7.328 -4.004 -13.594 1 96.06 175 ASP A N 1
ATOM 1384 C CA . ASP A 1 175 ? -6.418 -4.965 -12.977 1 96.06 175 ASP A CA 1
ATOM 1385 C C . ASP A 1 175 ? -5 -4.805 -13.508 1 96.06 175 ASP A C 1
ATOM 1387 O O . ASP A 1 175 ? -4.031 -4.848 -12.75 1 96.06 175 ASP A O 1
ATOM 1391 N N . ALA A 1 176 ? -4.902 -4.613 -14.789 1 97.88 176 ALA A N 1
ATOM 1392 C CA . ALA A 1 176 ? -3.598 -4.387 -15.406 1 97.88 176 ALA A CA 1
ATOM 1393 C C . ALA A 1 176 ? -2.916 -3.156 -14.812 1 97.88 176 ALA A C 1
ATOM 1395 O O . ALA A 1 176 ? -1.733 -3.201 -14.469 1 97.88 176 ALA A O 1
ATOM 1396 N N . LEU A 1 177 ? -3.709 -2.127 -14.727 1 98.31 177 LEU A N 1
ATOM 1397 C CA . LEU A 1 177 ? -3.172 -0.882 -14.188 1 98.31 177 LEU A CA 1
ATOM 1398 C C . LEU A 1 177 ? -2.713 -1.066 -12.742 1 98.31 177 LEU A C 1
ATOM 1400 O O . LEU A 1 177 ? -1.647 -0.578 -12.359 1 98.31 177 LEU A O 1
ATOM 1404 N N . ASN A 1 178 ? -3.512 -1.729 -11.984 1 97.06 178 ASN A N 1
ATOM 1405 C CA . ASN A 1 178 ? -3.168 -1.983 -10.594 1 97.06 178 ASN A CA 1
ATOM 1406 C C . ASN A 1 178 ? -1.849 -2.74 -10.469 1 97.06 178 ASN A C 1
ATOM 1408 O O . ASN A 1 178 ? -0.976 -2.352 -9.695 1 97.06 178 ASN A O 1
ATOM 1412 N N . PHE A 1 179 ? -1.687 -3.801 -11.195 1 97.94 179 PHE A N 1
ATOM 1413 C CA . PHE A 1 179 ? -0.448 -4.57 -11.18 1 97.94 179 PHE A CA 1
ATOM 1414 C C . PHE A 1 179 ? 0.713 -3.74 -11.711 1 97.94 179 PHE A C 1
ATOM 1416 O O . PHE A 1 179 ? 1.825 -3.807 -11.188 1 97.94 179 PHE A O 1
ATOM 1423 N N . TYR A 1 180 ? 0.423 -2.982 -12.75 1 98.75 180 TYR A N 1
ATOM 1424 C CA . TYR A 1 180 ? 1.448 -2.131 -13.344 1 98.75 180 TYR A CA 1
ATOM 1425 C C . TYR A 1 180 ? 2.025 -1.169 -12.312 1 98.75 180 TYR A C 1
ATOM 1427 O O . TYR A 1 180 ? 3.244 -1.063 -12.164 1 98.75 180 TYR A O 1
ATOM 1435 N N . PHE A 1 181 ? 1.207 -0.53 -11.539 1 98.25 181 PHE A N 1
ATOM 1436 C CA . PHE A 1 181 ? 1.664 0.413 -10.531 1 98.25 181 PHE A CA 1
ATOM 1437 C C . PHE A 1 181 ? 2.414 -0.309 -9.414 1 98.25 181 PHE A C 1
ATOM 1439 O O . PHE A 1 181 ? 3.477 0.143 -8.984 1 98.25 181 PHE A O 1
ATOM 1446 N N . GLY A 1 182 ? 1.868 -1.424 -9.039 1 97.69 182 GLY A N 1
ATOM 1447 C CA . GLY A 1 182 ? 2.412 -2.119 -7.879 1 97.69 182 GLY A CA 1
ATOM 1448 C C . GLY A 1 182 ? 3.627 -2.967 -8.211 1 97.69 182 GLY A C 1
ATOM 1449 O O . GLY A 1 182 ? 4.574 -3.033 -7.426 1 97.69 182 GLY A O 1
ATOM 1450 N N . LEU A 1 183 ? 3.643 -3.574 -9.375 1 98.38 183 LEU A N 1
ATOM 1451 C CA . LEU A 1 183 ? 4.645 -4.598 -9.656 1 98.38 183 LEU A CA 1
ATOM 1452 C C . LEU A 1 183 ? 5.703 -4.074 -10.617 1 98.38 183 LEU A C 1
ATOM 1454 O O . LEU A 1 183 ? 6.781 -4.664 -10.742 1 98.38 183 LEU A O 1
ATOM 1458 N N . THR A 1 184 ? 5.414 -2.992 -11.312 1 98.88 184 THR A N 1
ATOM 1459 C CA . THR A 1 184 ? 6.367 -2.467 -12.281 1 98.88 184 THR A CA 1
ATOM 1460 C C . THR A 1 184 ? 6.91 -1.114 -11.828 1 98.88 184 THR A C 1
ATOM 1462 O O . THR A 1 184 ? 8.117 -0.95 -11.664 1 98.88 184 THR A O 1
ATOM 1465 N N . LEU A 1 185 ? 6.023 -0.215 -11.523 1 98.75 185 LEU A N 1
ATOM 1466 C CA . LEU A 1 185 ? 6.477 1.148 -11.273 1 98.75 185 LEU A CA 1
ATOM 1467 C C . LEU A 1 185 ? 7.082 1.272 -9.875 1 98.75 185 LEU A C 1
ATOM 1469 O O . LEU A 1 185 ? 8.062 2.002 -9.68 1 98.75 185 LEU A O 1
ATOM 1473 N N . THR A 1 186 ? 6.484 0.607 -8.914 1 98.38 186 THR A N 1
ATOM 1474 C CA . THR A 1 186 ? 7.016 0.688 -7.562 1 98.38 186 THR A CA 1
ATOM 1475 C C . THR A 1 186 ? 8.453 0.176 -7.512 1 98.38 186 THR A C 1
ATOM 1477 O O . THR A 1 186 ? 9.352 0.881 -7.051 1 98.38 186 THR A O 1
ATOM 1480 N N . PRO A 1 187 ? 8.766 -1.008 -8.062 1 98.69 187 PRO A N 1
ATOM 1481 C CA . PRO A 1 187 ? 10.164 -1.438 -8.062 1 98.69 187 PRO A CA 1
ATOM 1482 C C . PRO A 1 187 ? 11.047 -0.58 -8.961 1 98.69 187 PRO A C 1
ATOM 1484 O O . PRO A 1 187 ? 12.234 -0.396 -8.68 1 98.69 187 PRO A O 1
ATOM 1487 N N . LEU A 1 188 ? 10.508 -0.058 -10.039 1 98.88 188 LEU A N 1
ATOM 1488 C CA . LEU A 1 188 ? 11.289 0.837 -10.891 1 98.88 188 LEU A CA 1
ATOM 1489 C C . LEU A 1 188 ? 11.758 2.061 -10.102 1 98.88 188 LEU A C 1
ATOM 1491 O O . LEU A 1 188 ? 12.93 2.42 -10.148 1 98.88 188 LEU A O 1
ATOM 1495 N N . ILE A 1 189 ? 10.852 2.639 -9.359 1 98.62 189 ILE A N 1
ATOM 1496 C CA . ILE A 1 189 ? 11.188 3.818 -8.57 1 98.62 189 ILE A CA 1
ATOM 1497 C C . ILE A 1 189 ? 12.227 3.453 -7.516 1 98.62 189 ILE A C 1
ATOM 1499 O O . ILE A 1 189 ? 13.133 4.238 -7.23 1 98.62 189 ILE A O 1
ATOM 1503 N N . LYS A 1 190 ? 12.078 2.285 -6.953 1 98.5 190 LYS A N 1
ATOM 1504 C CA . LYS A 1 190 ? 13.008 1.835 -5.922 1 98.5 190 LYS A CA 1
ATOM 1505 C C . LYS A 1 190 ? 14.43 1.741 -6.469 1 98.5 190 LYS A C 1
ATOM 1507 O O . LYS A 1 190 ? 15.367 2.256 -5.859 1 98.5 190 LYS A O 1
ATOM 1512 N N . VAL A 1 191 ? 14.625 1.132 -7.645 1 98.81 191 VAL A N 1
ATOM 1513 C CA . VAL A 1 191 ? 15.969 0.972 -8.18 1 98.81 191 VAL A CA 1
ATOM 1514 C C . VAL A 1 191 ? 16.5 2.318 -8.664 1 98.81 191 VAL A C 1
ATOM 1516 O O . VAL A 1 191 ? 17.703 2.594 -8.578 1 98.81 191 VAL A O 1
ATOM 1519 N N . LEU A 1 192 ? 15.609 3.154 -9.211 1 98.81 192 LEU A N 1
ATOM 1520 C CA . LEU A 1 192 ? 16.031 4.512 -9.531 1 98.81 192 LEU A CA 1
ATOM 1521 C C . LEU A 1 192 ? 16.484 5.254 -8.273 1 98.81 192 LEU A C 1
ATOM 1523 O O . LEU A 1 192 ? 17.438 6.02 -8.312 1 98.81 192 LEU A O 1
ATOM 1527 N N . GLY A 1 193 ? 15.742 4.973 -7.203 1 98.44 193 GLY A N 1
ATOM 1528 C CA . GLY A 1 193 ? 16.156 5.531 -5.93 1 98.44 193 GLY A CA 1
ATOM 1529 C C . GLY A 1 193 ? 17.531 5.055 -5.496 1 98.44 193 GLY A C 1
ATOM 1530 O O . GLY A 1 193 ? 18.328 5.84 -4.984 1 98.44 193 GLY A O 1
ATOM 1531 N N . MET A 1 194 ? 17.828 3.828 -5.691 1 98.5 194 MET A N 1
ATOM 1532 C CA . MET A 1 194 ? 19.141 3.279 -5.355 1 98.5 194 MET A CA 1
ATOM 1533 C C . MET A 1 194 ? 20.234 3.973 -6.156 1 98.5 194 MET A C 1
ATOM 1535 O O . MET A 1 194 ? 21.359 4.133 -5.668 1 98.5 194 MET A O 1
ATOM 1539 N N . ARG A 1 195 ? 19.859 4.395 -7.27 1 98.19 195 ARG A N 1
ATOM 1540 C CA . ARG A 1 195 ? 20.859 5.031 -8.133 1 98.19 195 ARG A CA 1
ATOM 1541 C C . ARG A 1 195 ? 21 6.512 -7.801 1 98.19 195 ARG A C 1
ATOM 1543 O O . ARG A 1 195 ? 22.109 7.043 -7.766 1 98.19 195 ARG A O 1
ATOM 1550 N N . TYR A 1 196 ? 19.891 7.219 -7.457 1 98 196 TYR A N 1
ATOM 1551 C CA . TYR A 1 196 ? 19.953 8.68 -7.48 1 98 196 TYR A CA 1
ATOM 1552 C C . TYR A 1 196 ? 19.734 9.25 -6.086 1 98 196 TYR A C 1
ATOM 1554 O O . TYR A 1 196 ? 20.031 10.422 -5.84 1 98 196 TYR A O 1
ATOM 1562 N N . ARG A 1 197 ? 19.219 8.516 -5.25 1 96.69 197 ARG A N 1
ATOM 1563 C CA . ARG A 1 197 ? 18.984 8.953 -3.879 1 96.69 197 ARG A CA 1
ATOM 1564 C C . ARG A 1 197 ? 19.188 7.812 -2.891 1 96.69 197 ARG A C 1
ATOM 1566 O O . ARG A 1 197 ? 18.25 7.449 -2.162 1 96.69 197 ARG A O 1
ATOM 1573 N N . ARG A 1 198 ? 20.344 7.352 -2.732 1 95.44 198 ARG A N 1
ATOM 1574 C CA . ARG A 1 198 ? 20.719 6.098 -2.086 1 95.44 198 ARG A CA 1
ATOM 1575 C C . ARG A 1 198 ? 20.219 6.051 -0.646 1 95.44 198 ARG A C 1
ATOM 1577 O O . ARG A 1 198 ? 19.672 5.035 -0.206 1 95.44 198 ARG A O 1
ATOM 1584 N N . SER A 1 199 ? 20.297 7.102 0.107 1 95.44 199 SER A N 1
ATOM 1585 C CA . SER A 1 199 ? 19.906 7.105 1.512 1 95.44 199 SER A CA 1
ATOM 1586 C C . SER A 1 199 ? 18.391 7.141 1.661 1 95.44 199 SER A C 1
ATOM 1588 O O . SER A 1 199 ? 17.859 6.98 2.766 1 95.44 199 SER A O 1
ATOM 1590 N N . ARG A 1 200 ? 17.688 7.328 0.499 1 95.88 200 ARG A N 1
ATOM 1591 C CA . ARG A 1 200 ? 16.219 7.43 0.498 1 95.88 200 ARG A CA 1
ATOM 1592 C C . ARG A 1 200 ? 15.617 6.535 -0.579 1 95.88 200 ARG A C 1
ATOM 1594 O O . ARG A 1 200 ? 14.586 6.875 -1.161 1 95.88 200 ARG A O 1
ATOM 1601 N N . TYR A 1 201 ? 16.281 5.461 -0.939 1 97.5 201 TYR A N 1
ATOM 1602 C CA . TYR A 1 201 ? 15.844 4.66 -2.076 1 97.5 201 TYR A CA 1
ATOM 1603 C C . TYR A 1 201 ? 14.492 4.016 -1.794 1 97.5 201 TYR A C 1
ATOM 1605 O O . TYR A 1 201 ? 13.766 3.648 -2.723 1 97.5 201 TYR A O 1
ATOM 1613 N N . ASP A 1 202 ? 14.109 3.93 -0.462 1 96 202 ASP A N 1
ATOM 1614 C CA . ASP A 1 202 ? 12.891 3.236 -0.06 1 96 202 ASP A CA 1
ATOM 1615 C C . ASP A 1 202 ? 11.766 4.227 0.221 1 96 202 ASP A C 1
ATOM 1617 O O . ASP A 1 202 ? 10.781 3.885 0.885 1 96 202 ASP A O 1
ATOM 1621 N N . PHE A 1 203 ? 11.867 5.492 -0.327 1 94.94 203 PHE A N 1
ATOM 1622 C CA . PHE A 1 203 ? 10.867 6.523 -0.091 1 94.94 203 PHE A CA 1
ATOM 1623 C C . PHE A 1 203 ? 9.758 6.453 -1.135 1 94.94 203 PHE A C 1
ATOM 1625 O O . PHE A 1 203 ? 8.805 7.238 -1.094 1 94.94 203 PHE A O 1
ATOM 1632 N N . GLY A 1 204 ? 9.867 5.52 -2.055 1 96.06 204 GLY A N 1
ATOM 1633 C CA . GLY A 1 204 ? 8.836 5.359 -3.062 1 96.06 204 GLY A CA 1
ATOM 1634 C C . GLY A 1 204 ? 8.719 6.551 -3.994 1 96.06 204 GLY A C 1
ATOM 1635 O O . GLY A 1 204 ? 9.734 7.055 -4.492 1 96.06 204 GLY A O 1
ATOM 1636 N N . ARG A 1 205 ? 7.562 6.973 -4.281 1 96.12 205 ARG A N 1
ATOM 1637 C CA . ARG A 1 205 ? 7.293 7.992 -5.289 1 96.12 205 ARG A CA 1
ATOM 1638 C C . ARG A 1 205 ? 7.508 9.391 -4.727 1 96.12 205 ARG A C 1
ATOM 1640 O O . ARG A 1 205 ? 7.586 10.367 -5.477 1 96.12 205 ARG A O 1
ATOM 1647 N N . ARG A 1 206 ? 7.672 9.422 -3.432 1 90 206 ARG A N 1
ATOM 1648 C CA . ARG A 1 206 ? 7.824 10.727 -2.797 1 90 206 ARG A CA 1
ATOM 1649 C C . ARG A 1 206 ? 9.125 11.398 -3.23 1 90 206 ARG A C 1
ATOM 1651 O O . ARG A 1 206 ? 10.156 10.742 -3.344 1 90 206 ARG A O 1
ATOM 1658 N N . TYR A 1 207 ? 9.07 12.648 -3.506 1 91 207 TYR A N 1
ATOM 1659 C CA . TYR A 1 207 ? 10.219 13.5 -3.773 1 91 207 TYR A CA 1
ATOM 1660 C C . TYR A 1 207 ? 10.922 13.094 -5.062 1 91 207 TYR A C 1
ATOM 1662 O O . TYR A 1 207 ? 12.133 13.281 -5.211 1 91 207 TYR A O 1
ATOM 1670 N N . THR A 1 208 ? 10.242 12.422 -5.965 1 94.62 208 THR A N 1
ATOM 1671 C CA . THR A 1 208 ? 10.836 11.977 -7.227 1 94.62 208 THR A CA 1
AT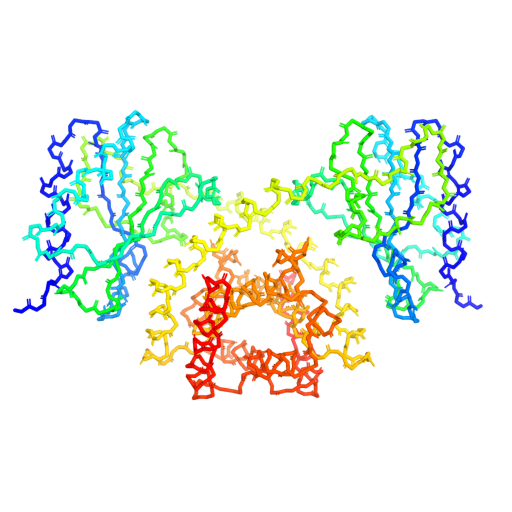OM 1672 C C . THR A 1 208 ? 11.391 13.156 -8.008 1 94.62 208 THR A C 1
ATOM 1674 O O . THR A 1 208 ? 12.539 13.125 -8.461 1 94.62 208 THR A O 1
ATOM 1677 N N . ARG A 1 209 ? 10.633 14.195 -8.086 1 92.12 209 ARG A N 1
ATOM 1678 C CA . ARG A 1 209 ? 11.055 15.375 -8.836 1 92.12 209 ARG A CA 1
ATOM 1679 C C . ARG A 1 209 ? 12.25 16.047 -8.172 1 92.12 209 ARG A C 1
ATOM 1681 O O . ARG A 1 209 ? 13.156 16.531 -8.852 1 92.12 209 ARG A O 1
ATOM 1688 N N . GLU A 1 210 ? 12.289 16.031 -6.902 1 89.94 210 GLU A N 1
ATOM 1689 C CA . GLU A 1 210 ? 13.344 16.703 -6.145 1 89.94 210 GLU A CA 1
ATOM 1690 C C . GLU A 1 210 ? 14.633 15.875 -6.152 1 89.94 210 GLU A C 1
ATOM 1692 O O . GLU A 1 210 ? 15.727 16.422 -6.215 1 89.94 210 GLU A O 1
ATOM 1697 N N . ASP A 1 211 ? 14.484 14.555 -6.117 1 94.44 211 ASP A N 1
ATOM 1698 C CA . ASP A 1 211 ? 15.641 13.711 -5.84 1 94.44 211 ASP A CA 1
ATOM 1699 C C . ASP A 1 211 ? 16.25 13.18 -7.133 1 94.44 211 ASP A C 1
ATOM 1701 O O . ASP A 1 211 ? 17.438 12.867 -7.18 1 94.44 211 ASP A O 1
ATOM 1705 N N . PHE A 1 212 ? 15.461 13 -8.141 1 97.62 212 PHE A N 1
ATOM 1706 C CA . PHE A 1 212 ? 15.961 12.43 -9.383 1 97.62 212 PHE A CA 1
ATOM 1707 C C . PHE A 1 212 ? 16.406 13.531 -10.344 1 97.62 212 PHE A C 1
ATOM 1709 O O . PHE A 1 212 ? 15.891 14.648 -10.289 1 97.62 212 PHE A O 1
ATOM 1716 N N . PRO A 1 213 ? 17.391 13.25 -11.281 1 97.88 213 PRO A N 1
ATOM 1717 C CA . PRO A 1 213 ? 17.609 14.164 -12.398 1 97.88 213 PRO A CA 1
ATOM 1718 C C . PRO A 1 213 ? 16.328 14.477 -13.172 1 97.88 213 PRO A C 1
ATOM 1720 O O . PRO A 1 213 ? 15.477 13.609 -13.328 1 97.88 213 PRO A O 1
ATOM 1723 N N . THR A 1 214 ? 16.234 15.656 -13.641 1 97.06 214 THR A N 1
ATOM 1724 C CA . THR A 1 214 ? 15.023 16.172 -14.273 1 97.06 214 THR A CA 1
ATOM 1725 C C . THR A 1 214 ? 14.562 15.242 -15.391 1 97.06 214 THR A C 1
ATOM 1727 O O . THR A 1 214 ? 13.375 14.938 -15.508 1 97.06 214 THR A O 1
ATOM 1730 N N . ASP A 1 215 ? 15.484 14.797 -16.172 1 97.62 215 ASP A N 1
ATOM 1731 C CA . ASP A 1 215 ? 15.125 13.945 -17.297 1 97.62 215 ASP A CA 1
ATOM 1732 C C . ASP A 1 215 ? 14.57 12.609 -16.812 1 97.62 215 ASP A C 1
ATOM 1734 O O . ASP A 1 215 ? 13.656 12.055 -17.438 1 97.62 215 ASP A O 1
ATOM 1738 N N . VAL A 1 216 ? 15.117 12.047 -15.734 1 98.12 216 VAL A N 1
ATOM 1739 C CA . VAL A 1 216 ? 14.633 10.789 -15.156 1 98.12 216 VAL A CA 1
ATOM 1740 C C . VAL A 1 216 ? 13.258 11 -14.539 1 98.12 216 VAL A C 1
ATOM 1742 O O . VAL A 1 216 ? 12.352 10.195 -14.742 1 98.12 216 VAL A O 1
ATOM 1745 N N . ALA A 1 217 ? 13.086 12.086 -13.82 1 97.69 217 ALA A N 1
ATOM 1746 C CA . ALA A 1 217 ? 11.797 12.422 -13.219 1 97.69 217 ALA A CA 1
ATOM 1747 C C . ALA A 1 217 ? 10.711 12.562 -14.289 1 97.69 217 ALA A C 1
ATOM 1749 O O . ALA A 1 217 ? 9.578 12.109 -14.094 1 97.69 217 ALA A O 1
ATOM 1750 N N . ASP A 1 218 ? 11.086 13.164 -15.414 1 97.5 218 ASP A N 1
ATOM 1751 C CA . ASP A 1 218 ? 10.141 13.312 -16.516 1 97.5 218 ASP A CA 1
ATOM 1752 C C . ASP A 1 218 ? 9.711 11.953 -17.062 1 97.5 218 ASP A C 1
ATOM 1754 O O . ASP A 1 218 ? 8.531 11.742 -17.359 1 97.5 218 ASP A O 1
ATOM 1758 N N . LYS A 1 219 ? 10.656 11.055 -17.203 1 97.94 219 LYS A N 1
ATOM 1759 C CA . LYS A 1 219 ? 10.344 9.711 -17.688 1 97.94 219 LYS A CA 1
ATOM 1760 C C . LYS A 1 219 ? 9.422 8.984 -16.719 1 97.94 219 LYS A C 1
ATOM 1762 O O . LYS A 1 219 ? 8.445 8.359 -17.141 1 97.94 219 LYS A O 1
ATOM 1767 N N . VAL A 1 220 ? 9.727 9.078 -15.438 1 98.19 220 VAL A N 1
ATOM 1768 C CA . VAL A 1 220 ? 8.93 8.422 -14.406 1 98.19 220 VAL A CA 1
ATOM 1769 C C . VAL A 1 220 ? 7.504 8.969 -14.43 1 98.19 220 VAL A C 1
ATOM 1771 O O . VAL A 1 220 ? 6.539 8.203 -14.398 1 98.19 220 VAL A O 1
ATOM 1774 N N . GLU A 1 221 ? 7.402 10.25 -14.508 1 97.56 221 GLU A N 1
ATOM 1775 C CA . GLU A 1 221 ? 6.09 10.883 -14.555 1 97.56 221 GLU A CA 1
ATOM 1776 C C . GLU A 1 221 ? 5.293 10.414 -15.773 1 97.56 221 GLU A C 1
ATOM 1778 O O . GLU A 1 221 ? 4.117 10.07 -15.656 1 97.56 221 GLU A O 1
ATOM 1783 N N . ALA A 1 222 ? 5.938 10.383 -16.891 1 97.94 222 ALA A N 1
ATOM 1784 C CA . ALA A 1 222 ? 5.281 9.945 -18.125 1 97.94 222 ALA A CA 1
ATOM 1785 C C . ALA A 1 222 ? 4.785 8.508 -18 1 97.94 222 ALA A C 1
ATOM 1787 O O . ALA A 1 222 ? 3.715 8.164 -18.5 1 97.94 222 ALA A O 1
ATOM 1788 N N . LEU A 1 223 ? 5.508 7.691 -17.297 1 98.75 223 LEU A N 1
ATOM 1789 C CA . LEU A 1 223 ? 5.16 6.285 -17.141 1 98.75 223 LEU A CA 1
ATOM 1790 C C . LEU A 1 223 ? 3.975 6.125 -16.188 1 98.75 223 LEU A C 1
ATOM 1792 O O . LEU A 1 223 ? 3.293 5.098 -16.203 1 98.75 223 LEU A O 1
ATOM 1796 N N . HIS A 1 224 ? 3.689 7.105 -15.352 1 98.5 224 HIS A N 1
ATOM 1797 C CA . HIS A 1 224 ? 2.639 7.004 -14.352 1 98.5 224 HIS A CA 1
ATOM 1798 C C . HIS A 1 224 ? 1.295 7.457 -14.906 1 98.5 224 HIS A C 1
ATOM 1800 O O . HIS A 1 224 ? 0.241 7.043 -14.422 1 98.5 224 HIS A O 1
ATOM 1806 N N . PHE A 1 225 ? 1.302 8.375 -15.859 1 98.5 225 PHE A N 1
ATOM 1807 C CA . PHE A 1 225 ? 0.065 8.828 -16.484 1 98.5 225 PHE A CA 1
ATOM 1808 C C . PHE A 1 225 ? -0.299 7.938 -17.672 1 98.5 225 PHE A C 1
ATOM 1810 O O . PHE A 1 225 ? 0.291 8.055 -18.734 1 98.5 225 PHE A O 1
ATOM 1817 N N . VAL A 1 226 ? -1.251 7.07 -17.484 1 98.62 226 VAL A N 1
ATOM 1818 C CA . VAL A 1 226 ? -1.635 6.047 -18.453 1 98.62 226 VAL A CA 1
ATOM 1819 C C . VAL A 1 226 ? -3.006 6.375 -19.031 1 98.62 226 VAL A C 1
ATOM 1821 O O . VAL A 1 226 ? -3.98 6.539 -18.297 1 98.62 226 VAL A O 1
ATOM 1824 N N . ARG A 1 227 ? -3.154 6.355 -20.297 1 96.81 227 ARG A N 1
ATOM 1825 C CA . ARG A 1 227 ? -4.359 6.809 -20.984 1 96.81 227 ARG A CA 1
ATOM 1826 C C . ARG A 1 227 ? -5.371 5.676 -21.109 1 96.81 227 ARG A C 1
ATOM 1828 O O . ARG A 1 227 ? -6.578 5.895 -20.984 1 96.81 227 ARG A O 1
ATOM 1835 N N . ASP A 1 228 ? -4.906 4.551 -21.469 1 96.56 228 ASP A N 1
ATOM 1836 C CA . ASP A 1 228 ? -5.734 3.375 -21.719 1 96.56 228 ASP A CA 1
ATOM 1837 C C . ASP A 1 228 ? -4.891 2.104 -21.75 1 96.56 228 ASP A C 1
ATOM 1839 O O . ASP A 1 228 ? -3.695 2.137 -21.453 1 96.56 228 ASP A O 1
ATOM 1843 N N . LEU A 1 229 ? -5.531 1.04 -22.062 1 97.12 229 LEU A N 1
ATOM 1844 C CA . LEU A 1 229 ? -4.871 -0.26 -21.984 1 97.12 229 LEU A CA 1
ATOM 1845 C C . LEU A 1 229 ? -3.734 -0.343 -23 1 97.12 229 LEU A C 1
ATOM 1847 O O . LEU A 1 229 ? -2.676 -0.907 -22.719 1 97.12 229 LEU A O 1
ATOM 1851 N N . ASP A 1 230 ? -3.887 0.232 -24.203 1 97.38 230 ASP A N 1
ATOM 1852 C CA . ASP A 1 230 ? -2.832 0.237 -25.203 1 97.38 230 ASP A CA 1
ATOM 1853 C C . ASP A 1 230 ? -1.62 1.035 -24.734 1 97.38 230 ASP A C 1
ATOM 1855 O O . ASP A 1 230 ? -0.479 0.597 -24.891 1 97.38 230 ASP A O 1
ATOM 1859 N N . ASP A 1 231 ? -1.922 2.166 -24.219 1 98.38 231 ASP A N 1
ATOM 1860 C CA . ASP A 1 231 ? -0.866 2.99 -23.641 1 98.38 231 ASP A CA 1
ATOM 1861 C C . ASP A 1 231 ? -0.143 2.252 -22.516 1 98.38 231 ASP A C 1
ATOM 1863 O O . ASP A 1 231 ? 1.082 2.33 -22.406 1 98.38 231 ASP A O 1
ATOM 1867 N N . LEU A 1 232 ? -0.917 1.545 -21.703 1 98.69 232 LEU A N 1
ATOM 1868 C CA . LEU A 1 232 ? -0.35 0.772 -20.609 1 98.69 232 LEU A CA 1
ATOM 1869 C C . LEU A 1 232 ? 0.633 -0.272 -21.125 1 98.69 232 LEU A C 1
ATOM 1871 O O . LEU A 1 232 ? 1.717 -0.444 -20.562 1 98.69 232 LEU A O 1
ATOM 1875 N N . GLU A 1 233 ? 0.258 -0.935 -22.141 1 98.5 233 GLU A N 1
ATOM 1876 C CA . GLU A 1 233 ? 1.133 -1.953 -22.719 1 98.5 233 GLU A CA 1
ATOM 1877 C C . GLU A 1 233 ? 2.461 -1.351 -23.172 1 98.5 233 GLU A C 1
ATOM 1879 O O . GLU A 1 233 ? 3.527 -1.885 -22.859 1 98.5 233 GLU A O 1
ATOM 1884 N N . THR A 1 234 ? 2.406 -0.249 -23.828 1 98.62 234 THR A N 1
ATOM 1885 C CA . THR A 1 234 ? 3.596 0.445 -24.312 1 98.62 234 THR A CA 1
ATOM 1886 C C . THR A 1 234 ? 4.461 0.908 -23.141 1 98.62 234 THR A C 1
ATOM 1888 O O . THR A 1 234 ? 5.676 0.706 -23.141 1 98.62 234 THR A O 1
ATOM 1891 N N . LYS A 1 235 ? 3.846 1.452 -22.188 1 98.75 235 LYS A N 1
ATOM 1892 C CA . LYS A 1 235 ? 4.574 2.002 -21.047 1 98.75 235 LYS A CA 1
ATOM 1893 C C . LYS A 1 235 ? 5.129 0.891 -20.156 1 98.75 235 LYS A C 1
ATOM 1895 O O . LYS A 1 235 ? 6.199 1.038 -19.562 1 98.75 235 LYS A O 1
ATOM 1900 N N . HIS A 1 236 ? 4.355 -0.167 -20.078 1 98.88 236 HIS A N 1
ATOM 1901 C CA . HIS A 1 236 ? 4.863 -1.336 -19.375 1 98.88 236 HIS A CA 1
ATOM 1902 C C . HIS A 1 236 ? 6.188 -1.809 -19.969 1 98.88 236 HIS A C 1
ATOM 1904 O O . HIS A 1 236 ? 7.152 -2.049 -19.234 1 98.88 236 HIS A O 1
ATOM 1910 N N . ASP A 1 237 ? 6.293 -1.857 -21.266 1 98.62 237 ASP A N 1
ATOM 1911 C CA . ASP A 1 237 ? 7.523 -2.248 -21.938 1 98.62 237 ASP A CA 1
ATOM 1912 C C . ASP A 1 237 ? 8.648 -1.265 -21.641 1 98.62 237 ASP A C 1
ATOM 1914 O O . ASP A 1 237 ? 9.773 -1.674 -21.328 1 98.62 237 ASP A O 1
ATOM 1918 N N . ARG A 1 238 ? 8.328 -0.022 -21.734 1 98.75 238 ARG A N 1
ATOM 1919 C CA . ARG A 1 238 ? 9.312 1.02 -21.484 1 98.75 238 ARG A CA 1
ATOM 1920 C C . ARG A 1 238 ? 9.812 0.974 -20.047 1 98.75 238 ARG A C 1
ATOM 1922 O O . ARG A 1 238 ? 11.008 1.139 -19.797 1 98.75 238 ARG A O 1
ATOM 1929 N N . ALA A 1 239 ? 8.914 0.771 -19.141 1 98.88 239 ALA A N 1
ATOM 1930 C CA . ALA A 1 239 ? 9.266 0.707 -17.734 1 98.88 239 ALA A CA 1
ATOM 1931 C C . ALA A 1 239 ? 10.172 -0.489 -17.438 1 98.88 239 ALA A C 1
ATOM 1933 O O . ALA A 1 239 ? 11.117 -0.387 -16.656 1 98.88 239 ALA A O 1
ATOM 1934 N N . GLN A 1 240 ? 9.875 -1.593 -18.094 1 98.81 240 GLN A N 1
ATOM 1935 C CA . GLN A 1 240 ? 10.719 -2.77 -17.906 1 98.81 240 GLN A CA 1
ATOM 1936 C C . GLN A 1 240 ? 12.141 -2.508 -18.422 1 98.81 240 GLN A C 1
ATOM 1938 O O . GLN A 1 240 ? 13.109 -2.873 -17.75 1 98.81 240 GLN A O 1
ATOM 1943 N N . GLN A 1 241 ? 12.227 -1.864 -19.547 1 98.75 241 GLN A N 1
ATOM 1944 C CA . GLN A 1 241 ? 13.539 -1.533 -20.078 1 98.75 241 GLN A CA 1
ATOM 1945 C C . GLN A 1 241 ? 14.312 -0.611 -19.141 1 98.75 241 GLN A C 1
ATOM 1947 O O . GLN A 1 241 ? 15.484 -0.844 -18.859 1 98.75 241 GLN A O 1
ATOM 1952 N N . LEU A 1 242 ? 13.625 0.374 -18.672 1 98.81 242 LEU A N 1
ATOM 1953 C CA . LEU A 1 242 ? 14.258 1.329 -17.781 1 98.81 242 LEU A CA 1
ATOM 1954 C C . LEU A 1 242 ? 14.703 0.645 -16.484 1 98.81 242 LEU A C 1
ATOM 1956 O O . LEU A 1 242 ? 15.773 0.958 -15.953 1 98.81 242 LEU A O 1
ATOM 1960 N N . PHE A 1 243 ? 13.906 -0.29 -16.016 1 98.88 243 PHE A N 1
ATOM 1961 C CA . PHE A 1 243 ? 14.242 -1.041 -14.812 1 98.88 243 PHE A CA 1
ATOM 1962 C C . PHE A 1 243 ? 15.547 -1.812 -15 1 98.88 243 PHE A C 1
ATOM 1964 O O . PHE A 1 243 ? 16.484 -1.649 -14.219 1 98.88 243 PHE A O 1
ATOM 1971 N N . TRP A 1 244 ? 15.625 -2.533 -16.031 1 98.75 244 TRP A N 1
ATOM 1972 C CA . TRP A 1 244 ? 16.781 -3.406 -16.219 1 98.75 244 TRP A CA 1
ATOM 1973 C C . TRP A 1 244 ? 18.016 -2.6 -16.594 1 98.75 244 TRP A C 1
ATOM 1975 O O . TRP A 1 244 ? 19.141 -2.953 -16.219 1 98.75 244 TRP A O 1
ATOM 1985 N N . GLN A 1 245 ? 17.828 -1.482 -17.359 1 98.62 245 GLN A N 1
ATOM 1986 C CA . GLN A 1 245 ? 18.953 -0.583 -17.625 1 98.62 245 GLN A CA 1
ATOM 1987 C C . GLN A 1 245 ? 19.516 -0.017 -16.328 1 98.62 245 GLN A C 1
ATOM 1989 O O . GLN A 1 245 ? 20.734 0.06 -16.156 1 98.62 245 GLN A O 1
ATOM 1994 N N . THR A 1 246 ? 18.625 0.355 -15.453 1 98.75 246 THR A N 1
ATOM 1995 C CA . THR A 1 246 ? 19.047 0.911 -14.172 1 98.75 246 THR A CA 1
ATOM 1996 C C . THR A 1 246 ? 19.766 -0.146 -13.328 1 98.75 246 THR A C 1
ATOM 1998 O O . THR A 1 246 ? 20.797 0.128 -12.727 1 98.75 246 THR A O 1
ATOM 2001 N N . VAL A 1 247 ? 19.219 -1.336 -13.312 1 98.69 247 VAL A N 1
ATOM 2002 C CA . VAL A 1 247 ? 19.812 -2.441 -12.57 1 98.69 247 VAL A CA 1
ATOM 2003 C C . VAL A 1 247 ? 21.219 -2.717 -13.086 1 98.69 247 VAL A C 1
ATOM 2005 O O . VAL A 1 247 ? 22.156 -2.926 -12.305 1 98.69 247 VAL A O 1
ATOM 2008 N N . GLN A 1 248 ? 21.344 -2.697 -14.383 1 98.12 248 GLN A N 1
ATOM 2009 C CA . GLN A 1 248 ? 22.656 -2.93 -14.984 1 98.12 248 GLN A CA 1
ATOM 2010 C C . GLN A 1 248 ? 23.672 -1.894 -14.508 1 98.12 248 GLN A C 1
ATOM 2012 O O . GLN A 1 248 ? 24.812 -2.234 -14.188 1 98.12 248 GLN A O 1
ATOM 2017 N N . ILE A 1 249 ? 23.281 -0.717 -14.422 1 97.56 249 ILE A N 1
ATOM 2018 C CA . ILE A 1 249 ? 24.156 0.359 -13.977 1 97.56 249 ILE A CA 1
ATOM 2019 C C . ILE A 1 249 ? 24.531 0.143 -12.516 1 97.56 249 ILE A C 1
ATOM 2021 O O . ILE A 1 249 ? 25.688 0.348 -12.133 1 97.56 249 ILE A O 1
ATOM 2025 N N . LEU A 1 250 ? 23.578 -0.265 -11.703 1 97.38 250 LEU A N 1
ATOM 2026 C CA . LEU A 1 250 ? 23.797 -0.462 -10.273 1 97.38 250 LEU A CA 1
ATOM 2027 C C . LEU A 1 250 ? 24.766 -1.621 -10.031 1 97.38 250 LEU A C 1
ATOM 2029 O O . LEU A 1 250 ? 25.484 -1.638 -9.031 1 97.38 250 LEU A O 1
ATOM 2033 N N . GLU A 1 251 ? 24.797 -2.557 -10.914 1 95.5 251 GLU A N 1
ATOM 2034 C CA . GLU A 1 251 ? 25.609 -3.754 -10.734 1 95.5 251 GLU A CA 1
ATOM 2035 C C . GLU A 1 251 ? 26.969 -3.594 -11.383 1 95.5 251 GLU A C 1
ATOM 2037 O O . GLU A 1 251 ? 27.891 -4.379 -11.125 1 95.5 251 GLU A O 1
ATOM 2042 N N . ASP A 1 252 ? 27.203 -2.701 -12.289 1 88.25 252 ASP A N 1
ATOM 2043 C CA . ASP A 1 252 ? 28.5 -2.4 -12.883 1 88.25 252 ASP A CA 1
ATOM 2044 C C . ASP A 1 252 ? 29.359 -1.597 -11.914 1 88.25 252 ASP A C 1
ATOM 2046 O O . ASP A 1 252 ? 30.578 -1.805 -11.844 1 88.25 252 ASP A O 1
ATOM 2050 N N . MET B 1 1 ? 5.859 -31.188 -25.203 1 78.75 1 MET B N 1
ATOM 2051 C CA . MET B 1 1 ? 4.703 -30.359 -24.875 1 78.75 1 MET B CA 1
ATOM 2052 C C . MET B 1 1 ? 4.934 -29.578 -23.594 1 78.75 1 MET B C 1
ATOM 2054 O O . MET B 1 1 ? 5.629 -30.047 -22.688 1 78.75 1 MET B O 1
ATOM 2058 N N . PRO B 1 2 ? 4.445 -28.344 -23.547 1 90.56 2 PRO B N 1
ATOM 2059 C CA . PRO B 1 2 ? 4.668 -27.578 -22.328 1 90.56 2 PRO B CA 1
ATOM 2060 C C . PRO B 1 2 ? 4.008 -28.219 -21.109 1 90.56 2 PRO B C 1
ATOM 2062 O O . PRO B 1 2 ? 2.961 -28.859 -21.234 1 90.56 2 PRO B O 1
ATOM 2065 N N . VAL B 1 3 ? 4.715 -28.156 -19.984 1 95.06 3 VAL B N 1
ATOM 2066 C CA . VAL B 1 3 ? 4.176 -28.625 -18.703 1 95.06 3 VAL B CA 1
ATOM 2067 C C . VAL B 1 3 ? 2.82 -27.984 -18.438 1 95.06 3 VAL B C 1
ATOM 2069 O O . VAL B 1 3 ? 2.646 -26.781 -18.656 1 95.06 3 VAL B O 1
ATOM 2072 N N . THR B 1 4 ? 1.877 -28.766 -18.047 1 93.56 4 THR B N 1
ATOM 2073 C CA . THR B 1 4 ? 0.528 -28.25 -17.844 1 93.56 4 THR B CA 1
ATOM 2074 C C . THR B 1 4 ? 0.257 -28 -16.359 1 93.56 4 THR B C 1
ATOM 2076 O O . THR B 1 4 ? 0.962 -28.547 -15.5 1 93.56 4 THR B O 1
ATOM 2079 N N . ARG B 1 5 ? -0.775 -27.25 -16.109 1 93.62 5 ARG B N 1
ATOM 2080 C CA . ARG B 1 5 ? -1.241 -27 -14.75 1 93.62 5 ARG B CA 1
ATOM 2081 C C . ARG B 1 5 ? -1.603 -28.297 -14.039 1 93.62 5 ARG B C 1
ATOM 2083 O O . ARG B 1 5 ? -1.257 -28.5 -12.875 1 93.62 5 ARG B O 1
ATOM 2090 N N . HIS B 1 6 ? -2.273 -29.125 -14.797 1 93.44 6 HIS B N 1
ATOM 2091 C CA . HIS B 1 6 ? -2.711 -30.391 -14.234 1 93.44 6 HIS B CA 1
ATOM 2092 C C . HIS B 1 6 ? -1.521 -31.234 -13.789 1 93.44 6 HIS B C 1
ATOM 2094 O O . HIS B 1 6 ? -1.545 -31.828 -12.711 1 93.44 6 HIS B O 1
ATOM 2100 N N . GLU B 1 7 ? -0.54 -31.25 -14.586 1 97 7 GLU B N 1
ATOM 2101 C CA . GLU B 1 7 ? 0.657 -32.031 -14.273 1 97 7 GLU B CA 1
ATOM 2102 C C . GLU B 1 7 ? 1.351 -31.484 -13.023 1 97 7 GLU B C 1
ATOM 2104 O O . GLU B 1 7 ? 1.828 -32.25 -12.188 1 97 7 GLU B O 1
ATOM 2109 N N . ILE B 1 8 ? 1.41 -30.203 -12.906 1 97.44 8 ILE B N 1
ATOM 2110 C CA . ILE B 1 8 ? 2.057 -29.578 -11.758 1 97.44 8 ILE B CA 1
ATOM 2111 C C . ILE B 1 8 ? 1.277 -29.891 -10.484 1 97.44 8 ILE B C 1
ATOM 2113 O O . ILE B 1 8 ? 1.86 -30.312 -9.484 1 97.44 8 ILE B O 1
ATOM 2117 N N . LEU B 1 9 ? -0.002 -29.75 -10.539 1 96.44 9 LEU B N 1
ATOM 2118 C CA . LEU B 1 9 ? -0.847 -30.016 -9.375 1 96.44 9 LEU B CA 1
ATOM 2119 C C . LEU B 1 9 ? -0.763 -31.484 -8.969 1 96.44 9 LEU B C 1
ATOM 2121 O O . LEU B 1 9 ? -0.704 -31.797 -7.777 1 96.44 9 LEU B O 1
ATOM 2125 N N . ALA B 1 10 ? -0.817 -32.344 -10 1 97.56 10 ALA B N 1
ATOM 2126 C CA . ALA B 1 10 ? -0.7 -33.781 -9.727 1 97.56 10 ALA B CA 1
ATOM 2127 C C . ALA B 1 10 ? 0.624 -34.125 -9.047 1 97.56 10 ALA B C 1
ATOM 2129 O O . ALA B 1 10 ? 0.667 -34.906 -8.109 1 97.56 10 ALA B O 1
ATOM 2130 N N . LEU B 1 11 ? 1.659 -33.5 -9.492 1 98.38 11 LEU B N 1
ATOM 2131 C CA . LEU B 1 11 ? 2.971 -33.719 -8.891 1 98.38 11 LEU B CA 1
ATOM 2132 C C . LEU B 1 11 ? 2.982 -33.219 -7.438 1 98.38 11 LEU B C 1
ATOM 2134 O O . LEU B 1 11 ? 3.475 -33.938 -6.555 1 98.38 11 LEU B O 1
ATOM 2138 N N . LEU B 1 12 ? 2.486 -31.984 -7.195 1 98.44 12 LEU B N 1
ATOM 2139 C CA . LEU B 1 12 ? 2.445 -31.453 -5.84 1 98.44 12 LEU B CA 1
ATOM 2140 C C . LEU B 1 12 ? 1.694 -32.406 -4.906 1 98.44 12 LEU B C 1
ATOM 2142 O O . LEU B 1 12 ? 2.152 -32.656 -3.797 1 98.44 12 LEU B O 1
ATOM 2146 N N . LYS B 1 13 ? 0.563 -32.875 -5.387 1 98.44 13 LYS B N 1
ATOM 2147 C CA . LYS B 1 13 ? -0.212 -33.812 -4.59 1 98.44 13 LYS B CA 1
ATOM 2148 C C . LYS B 1 13 ? 0.596 -35.094 -4.293 1 98.44 13 LYS B C 1
ATOM 2150 O O . LYS B 1 13 ? 0.667 -35.531 -3.145 1 98.44 13 LYS B O 1
ATOM 2155 N N . THR B 1 14 ? 1.207 -35.625 -5.285 1 98.31 14 THR B N 1
ATOM 2156 C CA . THR B 1 14 ? 1.934 -36.875 -5.199 1 98.31 14 THR B CA 1
ATOM 2157 C C . THR B 1 14 ? 3.062 -36.781 -4.176 1 98.31 14 THR B C 1
ATOM 2159 O O . THR B 1 14 ? 3.299 -37.719 -3.416 1 98.31 14 THR B O 1
ATOM 2162 N N . VAL B 1 15 ? 3.717 -35.656 -4.086 1 98.38 15 VAL B N 1
ATOM 2163 C CA . VAL B 1 15 ? 4.93 -35.594 -3.277 1 98.38 15 VAL B CA 1
ATOM 2164 C C . VAL B 1 15 ? 4.586 -35.094 -1.877 1 98.38 15 VAL B C 1
ATOM 2166 O O . VAL B 1 15 ? 5.297 -35.375 -0.913 1 98.38 15 VAL B O 1
ATOM 2169 N N . LEU B 1 16 ? 3.551 -34.281 -1.729 1 98.5 16 LEU B N 1
ATOM 2170 C CA . LEU B 1 16 ? 3.27 -33.656 -0.441 1 98.5 16 LEU B CA 1
ATOM 2171 C C . LEU B 1 16 ? 2.309 -34.531 0.379 1 98.5 16 LEU B C 1
ATOM 2173 O O . LEU B 1 16 ? 2.426 -34.594 1.605 1 98.5 16 LEU B O 1
ATOM 2177 N N . GLU B 1 17 ? 1.376 -35.219 -0.244 1 98.19 17 GLU B N 1
ATOM 2178 C CA . GLU B 1 17 ? 0.335 -35.969 0.464 1 98.19 17 GLU B CA 1
ATOM 2179 C C . GLU B 1 17 ? 0.936 -37.031 1.361 1 98.19 17 GLU B C 1
ATOM 2181 O O . GLU B 1 17 ? 0.525 -37.188 2.514 1 98.19 17 GLU B O 1
ATOM 2186 N N . PRO B 1 18 ? 1.958 -37.75 0.92 1 97.5 18 PRO B N 1
ATOM 2187 C CA . PRO B 1 18 ? 2.471 -38.844 1.755 1 97.5 18 PRO B CA 1
ATOM 2188 C C . PRO B 1 18 ? 3.363 -38.344 2.891 1 97.5 18 PRO B C 1
ATOM 2190 O O . PRO B 1 18 ? 3.713 -39.094 3.787 1 97.5 18 PRO B O 1
ATOM 2193 N N . GLN B 1 19 ? 3.783 -37.062 2.885 1 96.69 19 GLN B N 1
ATOM 2194 C CA . GLN B 1 19 ? 4.723 -36.562 3.875 1 96.69 19 GLN B CA 1
ATOM 2195 C C . GLN B 1 19 ? 4.07 -36.469 5.254 1 96.69 19 GLN B C 1
ATOM 2197 O O . GLN B 1 19 ? 2.975 -35.906 5.391 1 96.69 19 GLN B O 1
ATOM 2202 N N . ASP B 1 20 ? 4.941 -36.938 6.184 1 92.75 20 ASP B N 1
ATOM 2203 C CA . ASP B 1 20 ? 4.508 -36.781 7.566 1 92.75 20 ASP B CA 1
ATOM 2204 C C . ASP B 1 20 ? 4.516 -35.312 7.969 1 92.75 20 ASP B C 1
ATOM 2206 O O . ASP B 1 20 ? 5.41 -34.562 7.578 1 92.75 20 ASP B O 1
ATOM 2210 N N . GLY B 1 21 ? 3.566 -34.75 8.531 1 95.31 21 GLY B N 1
ATOM 2211 C CA . GLY B 1 21 ? 3.51 -33.375 9.016 1 95.31 21 GLY B CA 1
ATOM 2212 C C . GLY B 1 21 ? 2.715 -32.469 8.109 1 95.31 21 GLY B C 1
ATOM 2213 O O . GLY B 1 21 ? 2.416 -31.328 8.484 1 95.31 21 GLY B O 1
ATOM 2214 N N . VAL B 1 22 ? 2.598 -32.938 6.809 1 98.06 22 VAL B N 1
ATOM 2215 C CA . VAL B 1 22 ? 1.71 -32.188 5.914 1 98.06 22 VAL B CA 1
ATOM 2216 C C . VAL B 1 22 ? 0.264 -32.625 6.152 1 98.06 22 VAL B C 1
ATOM 2218 O O . VAL B 1 22 ? -0.048 -33.812 6.117 1 98.06 22 VAL B O 1
ATOM 2221 N N . CYS B 1 23 ? -0.617 -31.688 6.336 1 97.94 23 CYS B N 1
ATOM 2222 C CA . CYS B 1 23 ? -1.957 -31.984 6.828 1 97.94 23 CYS B CA 1
ATOM 2223 C C . CYS B 1 23 ? -2.984 -31.891 5.707 1 97.94 23 CYS B C 1
ATOM 2225 O O . CYS B 1 23 ? -3.895 -32.719 5.621 1 97.94 23 CYS B O 1
ATOM 2227 N N . ALA B 1 24 ? -2.846 -30.875 4.906 1 97.81 24 ALA B N 1
ATOM 2228 C CA . ALA B 1 24 ? -3.848 -30.641 3.871 1 97.81 24 ALA B CA 1
ATOM 2229 C C . ALA B 1 24 ? -3.285 -29.75 2.76 1 97.81 24 ALA B C 1
ATOM 2231 O O . ALA B 1 24 ? -2.252 -29.094 2.938 1 97.81 24 ALA B O 1
ATOM 2232 N N . MET B 1 25 ? -3.943 -29.781 1.621 1 98.12 25 MET B N 1
ATOM 2233 C CA . MET B 1 25 ? -3.646 -28.922 0.479 1 98.12 25 MET B CA 1
ATOM 2234 C C . MET B 1 25 ? -4.918 -28.578 -0.292 1 98.12 25 MET B C 1
ATOM 2236 O O . MET B 1 25 ? -5.766 -29.438 -0.512 1 98.12 25 MET B O 1
ATOM 2240 N N . TRP B 1 26 ? -5.055 -27.312 -0.654 1 96.5 26 TRP B N 1
ATOM 2241 C CA . TRP B 1 26 ? -6.16 -26.906 -1.517 1 96.5 26 TRP B CA 1
ATOM 2242 C C . TRP B 1 26 ? -5.73 -25.812 -2.479 1 96.5 26 TRP B C 1
ATOM 2244 O O . TRP B 1 26 ? -4.625 -25.266 -2.357 1 96.5 26 TRP B O 1
ATOM 2254 N N . ARG B 1 27 ? -6.5 -25.672 -3.492 1 93.88 27 ARG B N 1
ATOM 2255 C CA . ARG B 1 27 ? -6.316 -24.562 -4.434 1 93.88 27 ARG B CA 1
ATOM 2256 C C . ARG B 1 27 ? -7.223 -23.391 -4.082 1 93.88 27 ARG B C 1
ATOM 2258 O O . ARG B 1 27 ? -8.383 -23.578 -3.721 1 93.88 27 ARG B O 1
ATOM 2265 N N . GLY B 1 28 ? -6.629 -22.203 -4.066 1 87.75 28 GLY B N 1
ATOM 2266 C CA . GLY B 1 28 ? -7.371 -20.969 -3.883 1 87.75 28 GLY B CA 1
ATOM 2267 C C . GLY B 1 28 ? -7.438 -20.125 -5.141 1 87.75 28 GLY B C 1
ATOM 2268 O O . GLY B 1 28 ? -7.461 -20.656 -6.254 1 87.75 28 GLY B O 1
ATOM 2269 N N . GLY B 1 29 ? -7.719 -18.844 -4.945 1 81.06 29 GLY B N 1
ATOM 2270 C CA . GLY B 1 29 ? -7.723 -17.906 -6.066 1 81.06 29 GLY B CA 1
ATOM 2271 C C . GLY B 1 29 ? -8.875 -18.125 -7.023 1 81.06 29 GLY B C 1
ATOM 2272 O O . GLY B 1 29 ? -10.016 -18.328 -6.594 1 81.06 29 GLY B O 1
ATOM 2273 N N . SER B 1 30 ? -8.562 -18.062 -8.367 1 77.25 30 SER B N 1
ATOM 2274 C CA . SER B 1 30 ? -9.586 -18.172 -9.398 1 77.25 30 SER B CA 1
ATOM 2275 C C . SER B 1 30 ? -10.234 -19.547 -9.398 1 77.25 30 SER B C 1
ATOM 2277 O O . SER B 1 30 ? -11.398 -19.703 -9.766 1 77.25 30 SER B O 1
ATOM 2279 N N . ALA B 1 31 ? -9.539 -20.5 -8.953 1 77.88 31 ALA B N 1
ATOM 2280 C CA . ALA B 1 31 ? -10.094 -21.844 -8.891 1 77.88 31 ALA B CA 1
ATOM 2281 C C . ALA B 1 31 ? -11.227 -21.938 -7.875 1 77.88 31 ALA B C 1
ATOM 2283 O O . ALA B 1 31 ? -12.258 -22.562 -8.133 1 77.88 31 ALA B O 1
ATOM 2284 N N . ALA B 1 32 ? -11.07 -21.281 -6.816 1 75.06 32 ALA B N 1
ATOM 2285 C CA . ALA B 1 32 ? -12.078 -21.297 -5.762 1 75.06 32 ALA B CA 1
ATOM 2286 C C . ALA B 1 32 ? -13.344 -20.562 -6.207 1 75.06 32 ALA B C 1
ATOM 2288 O O . ALA B 1 32 ? -14.438 -20.859 -5.719 1 75.06 32 ALA B O 1
ATOM 2289 N N . ARG B 1 33 ? -13.156 -19.766 -7.301 1 73.88 33 ARG B N 1
ATOM 2290 C CA . ARG B 1 33 ? -14.281 -18.938 -7.734 1 73.88 33 ARG B CA 1
ATOM 2291 C C . ARG B 1 33 ? -14.852 -19.438 -9.055 1 73.88 33 ARG B C 1
ATOM 2293 O O . ARG B 1 33 ? -15.82 -18.891 -9.57 1 73.88 33 ARG B O 1
ATOM 2300 N N . GLY B 1 34 ? -14.227 -20.469 -9.555 1 69.81 34 GLY B N 1
ATOM 2301 C CA . GLY B 1 34 ? -14.672 -21.031 -10.82 1 69.81 34 GLY B CA 1
ATOM 2302 C C . GLY B 1 34 ? -14.32 -20.156 -12.016 1 69.81 34 GLY B C 1
ATOM 2303 O O . GLY B 1 34 ? -15.016 -20.188 -13.031 1 69.81 34 GLY B O 1
ATOM 2304 N N . GLU B 1 35 ? -13.289 -19.422 -11.93 1 73.69 35 GLU B N 1
ATOM 2305 C CA . GLU B 1 35 ? -12.984 -18.422 -12.961 1 73.69 35 GLU B CA 1
ATOM 2306 C C . GLU B 1 35 ? -11.633 -18.703 -13.609 1 73.69 35 GLU B C 1
ATOM 2308 O O . GLU B 1 35 ? -11.055 -17.828 -14.25 1 73.69 35 GLU B O 1
ATOM 2313 N N . SER B 1 36 ? -11.203 -19.922 -13.562 1 79.44 36 SER B N 1
ATOM 2314 C CA . SER B 1 36 ? -9.898 -20.234 -14.141 1 79.44 36 SER B CA 1
ATOM 2315 C C . SER B 1 36 ? -9.938 -20.141 -15.664 1 79.44 36 SER B C 1
ATOM 2317 O O . SER B 1 36 ? -10.93 -20.516 -16.297 1 79.44 36 SER B O 1
ATOM 2319 N N . ASP B 1 37 ? -8.906 -19.516 -16.172 1 87.12 37 ASP B N 1
ATOM 2320 C CA . ASP B 1 37 ? -8.695 -19.438 -17.625 1 87.12 37 ASP B CA 1
ATOM 2321 C C . ASP B 1 37 ? -7.25 -19.781 -17.984 1 87.12 37 ASP B C 1
ATOM 2323 O O . ASP B 1 37 ? -6.508 -20.328 -17.156 1 87.12 37 ASP B O 1
ATOM 2327 N N . GLU B 1 38 ? -6.891 -19.641 -19.203 1 87.12 38 GLU B N 1
ATOM 2328 C CA . GLU B 1 38 ? -5.574 -20.062 -19.672 1 87.12 38 GLU B CA 1
ATOM 2329 C C . GLU B 1 38 ? -4.465 -19.25 -19.016 1 87.12 38 GLU B C 1
ATOM 2331 O O . GLU B 1 38 ? -3.299 -19.641 -19.016 1 87.12 38 GLU B O 1
ATOM 2336 N N . TRP B 1 39 ? -4.867 -18.094 -18.391 1 90.31 39 TRP B N 1
ATOM 2337 C CA . TRP B 1 39 ? -3.871 -17.203 -17.812 1 90.31 39 TRP B CA 1
ATOM 2338 C C . TRP B 1 39 ? -3.76 -17.406 -16.312 1 90.31 39 TRP B C 1
ATOM 2340 O O . TRP B 1 39 ? -2.902 -16.797 -15.656 1 90.31 39 TRP B O 1
ATOM 2350 N N . SER B 1 40 ? -4.57 -18.297 -15.75 1 91.19 40 SER B N 1
ATOM 2351 C CA . SER B 1 40 ? -4.637 -18.469 -14.305 1 91.19 40 SER B CA 1
ATOM 2352 C C . SER B 1 40 ? -3.381 -19.141 -13.773 1 91.19 40 SER B C 1
ATOM 2354 O O . SER B 1 40 ? -2.873 -20.094 -14.383 1 91.19 40 SER B O 1
ATOM 2356 N N . ASP B 1 41 ? -2.938 -18.625 -12.609 1 94.25 41 ASP B N 1
ATOM 2357 C CA . ASP B 1 41 ? -1.829 -19.234 -11.883 1 94.25 41 ASP B CA 1
ATOM 2358 C C . ASP B 1 41 ? -2.297 -20.453 -11.094 1 94.25 41 ASP B C 1
ATOM 2360 O O . ASP B 1 41 ? -3.492 -20.75 -11.055 1 94.25 41 ASP B O 1
ATOM 2364 N N . ILE B 1 42 ? -1.33 -21.172 -10.664 1 95 42 ILE B N 1
ATOM 2365 C CA . ILE B 1 42 ? -1.602 -22.219 -9.68 1 95 42 ILE B CA 1
ATOM 2366 C C . ILE B 1 42 ? -1.467 -21.641 -8.273 1 95 42 ILE B C 1
ATOM 2368 O O . ILE B 1 42 ? -0.368 -21.281 -7.844 1 95 42 ILE B O 1
ATOM 2372 N N . ASP B 1 43 ? -2.531 -21.484 -7.648 1 95.56 43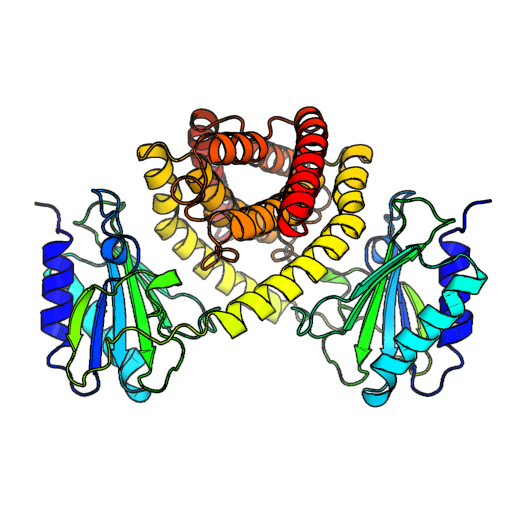 ASP B N 1
ATOM 2373 C CA . ASP B 1 43 ? -2.555 -21.062 -6.25 1 95.56 43 ASP B CA 1
ATOM 2374 C C . ASP B 1 43 ? -2.73 -22.266 -5.32 1 95.56 43 ASP B C 1
ATOM 2376 O O . ASP B 1 43 ? -3.824 -22.828 -5.223 1 95.56 43 ASP B O 1
ATOM 2380 N N . ALA B 1 44 ? -1.71 -22.609 -4.723 1 96.88 44 ALA B N 1
ATOM 2381 C CA . ALA B 1 44 ? -1.753 -23.781 -3.842 1 96.88 44 ALA B CA 1
ATOM 2382 C C . ALA B 1 44 ? -1.461 -23.375 -2.396 1 96.88 44 ALA B C 1
ATOM 2384 O O . ALA B 1 44 ? -0.513 -22.641 -2.129 1 96.88 44 ALA B O 1
ATOM 2385 N N . VAL B 1 45 ? -2.301 -23.844 -1.557 1 97.19 45 VAL B N 1
ATOM 2386 C CA . VAL B 1 45 ? -2.109 -23.672 -0.12 1 97.19 45 VAL B CA 1
ATOM 2387 C C . VAL B 1 45 ? -1.829 -25.016 0.527 1 97.19 45 VAL B C 1
ATOM 2389 O O . VAL B 1 45 ? -2.566 -25.984 0.308 1 97.19 45 VAL B O 1
ATOM 2392 N N . VAL B 1 46 ? -0.815 -25.078 1.27 1 98.19 46 VAL B N 1
ATOM 2393 C CA . VAL B 1 46 ? -0.453 -26.281 2.006 1 98.19 46 VAL B CA 1
ATOM 2394 C C . VAL B 1 46 ? -0.438 -25.984 3.504 1 98.19 46 VAL B C 1
ATOM 2396 O O . VAL B 1 46 ? 0.066 -24.953 3.934 1 98.19 46 VAL B O 1
ATOM 2399 N N . VAL B 1 47 ? -1.03 -26.859 4.289 1 97.88 47 VAL B N 1
ATOM 2400 C CA . VAL B 1 47 ? -0.991 -26.766 5.746 1 97.88 47 VAL B CA 1
ATOM 2401 C C . VAL B 1 47 ? -0.09 -27.859 6.312 1 97.88 47 VAL B C 1
ATOM 2403 O O . VAL B 1 47 ? -0.217 -29.031 5.941 1 97.88 47 VAL B O 1
ATOM 2406 N N . CYS B 1 48 ? 0.804 -27.453 7.188 1 98.19 48 CYS B N 1
ATOM 2407 C CA . CYS B 1 48 ? 1.707 -28.422 7.793 1 98.19 48 CYS B CA 1
ATOM 2408 C C . CYS B 1 48 ? 2.012 -28.062 9.242 1 98.19 48 CYS B C 1
ATOM 2410 O O . CYS B 1 48 ? 1.557 -27.016 9.734 1 98.19 48 CYS B O 1
ATOM 2412 N N . GLU B 1 49 ? 2.68 -28.984 9.953 1 97.25 49 GLU B N 1
ATOM 2413 C CA . GLU B 1 49 ? 3.209 -28.672 11.281 1 97.25 49 GLU B CA 1
ATOM 2414 C C . GLU B 1 49 ? 4.305 -27.609 11.195 1 97.25 49 GLU B C 1
ATOM 2416 O O . GLU B 1 49 ? 5.059 -27.562 10.219 1 97.25 49 GLU B O 1
ATOM 2421 N N . GLU B 1 50 ? 4.426 -26.797 12.25 1 96.19 50 GLU B N 1
ATOM 2422 C CA . GLU B 1 50 ? 5.309 -25.641 12.266 1 96.19 50 GLU B CA 1
ATOM 2423 C C . GLU B 1 50 ? 6.734 -26.016 11.883 1 96.19 50 GLU B C 1
ATOM 2425 O O . GLU B 1 50 ? 7.395 -25.312 11.125 1 96.19 50 GLU B O 1
ATOM 2430 N N . GLU B 1 51 ? 7.215 -27.125 12.281 1 96.31 51 GLU B N 1
ATOM 2431 C CA . GLU B 1 51 ? 8.602 -27.547 12.078 1 96.31 51 GLU B CA 1
ATOM 2432 C C . GLU B 1 51 ? 8.828 -28.031 10.648 1 96.31 51 GLU B C 1
ATOM 2434 O O . GLU B 1 51 ? 9.969 -28.219 10.227 1 96.31 51 GLU B O 1
ATOM 2439 N N . ASN B 1 52 ? 7.738 -28.172 9.859 1 97.44 52 ASN B N 1
ATOM 2440 C CA . ASN B 1 52 ? 7.844 -28.797 8.547 1 97.44 52 ASN B CA 1
ATOM 2441 C C . ASN B 1 52 ? 7.785 -27.766 7.426 1 97.44 52 ASN B C 1
ATOM 2443 O O . ASN B 1 52 ? 7.816 -28.125 6.246 1 97.44 52 ASN B O 1
ATOM 2447 N N . VAL B 1 53 ? 7.695 -26.5 7.754 1 97.81 53 VAL B N 1
ATOM 2448 C CA . VAL B 1 53 ? 7.496 -25.469 6.738 1 97.81 53 VAL B CA 1
ATOM 2449 C C . VAL B 1 53 ? 8.609 -25.547 5.699 1 97.81 53 VAL B C 1
ATOM 2451 O O . VAL B 1 53 ? 8.344 -25.656 4.5 1 97.81 53 VAL B O 1
ATOM 2454 N N . ASP B 1 54 ? 9.844 -25.562 6.109 1 97.5 54 ASP B N 1
ATOM 2455 C CA . ASP B 1 54 ? 10.977 -25.609 5.18 1 97.5 54 ASP B CA 1
ATOM 2456 C C . ASP B 1 54 ? 10.984 -26.922 4.398 1 97.5 54 ASP B C 1
ATOM 2458 O O . ASP B 1 54 ? 11.312 -26.938 3.213 1 97.5 54 ASP B O 1
ATOM 2462 N N . ALA B 1 55 ? 10.609 -27.984 5.047 1 97.75 55 ALA B N 1
ATOM 2463 C CA . ALA B 1 55 ? 10.602 -29.297 4.41 1 97.75 55 ALA B CA 1
ATOM 2464 C C . ALA B 1 55 ? 9.609 -29.344 3.254 1 97.75 55 ALA B C 1
ATOM 2466 O O . ALA B 1 55 ? 9.844 -30.016 2.25 1 97.75 55 ALA B O 1
ATOM 2467 N N . VAL B 1 56 ? 8.484 -28.672 3.4 1 98.62 56 VAL B N 1
ATOM 2468 C CA . VAL B 1 56 ? 7.492 -28.609 2.33 1 98.62 56 VAL B CA 1
ATOM 2469 C C . VAL B 1 56 ? 8.102 -27.953 1.096 1 98.62 56 VAL B C 1
ATOM 2471 O O . VAL B 1 56 ? 8.031 -28.5 -0.007 1 98.62 56 VAL B O 1
ATOM 2474 N N . PHE B 1 57 ? 8.758 -26.781 1.285 1 98.56 57 PHE B N 1
ATOM 2475 C CA . PHE B 1 57 ? 9.375 -26.094 0.166 1 98.56 57 PHE B CA 1
ATOM 2476 C C . PHE B 1 57 ? 10.484 -26.938 -0.45 1 98.56 57 PHE B C 1
ATOM 2478 O O . PHE B 1 57 ? 10.602 -27.016 -1.675 1 98.56 57 PHE B O 1
ATOM 2485 N N . ASP B 1 58 ? 11.297 -27.562 0.404 1 98.19 58 ASP B N 1
ATOM 2486 C CA . ASP B 1 58 ? 12.375 -28.406 -0.086 1 98.19 58 ASP B CA 1
ATOM 2487 C C . ASP B 1 58 ? 11.836 -29.547 -0.945 1 98.19 58 ASP B C 1
ATOM 2489 O O . ASP B 1 58 ? 12.391 -29.844 -2.002 1 98.19 58 ASP B O 1
ATOM 2493 N N . THR B 1 59 ? 10.789 -30.156 -0.457 1 98.44 59 THR B N 1
ATOM 2494 C CA . THR B 1 59 ? 10.164 -31.266 -1.169 1 98.44 59 THR B CA 1
ATOM 2495 C C . THR B 1 59 ? 9.648 -30.812 -2.533 1 98.44 59 THR B C 1
ATOM 2497 O O . THR B 1 59 ? 9.898 -31.484 -3.545 1 98.44 59 THR B O 1
ATOM 2500 N N . VAL B 1 60 ? 8.953 -29.703 -2.564 1 98.69 60 VAL B N 1
ATOM 2501 C CA . VAL B 1 60 ? 8.391 -29.188 -3.805 1 98.69 60 VAL B CA 1
ATOM 2502 C C . VAL B 1 60 ? 9.516 -28.844 -4.777 1 98.69 60 VAL B C 1
ATOM 2504 O O . VAL B 1 60 ? 9.477 -29.234 -5.945 1 98.69 60 VAL B O 1
ATOM 2507 N N . GLU B 1 61 ? 10.523 -28.156 -4.305 1 98.69 61 GLU B N 1
ATOM 2508 C CA . GLU B 1 61 ? 11.617 -27.688 -5.148 1 98.69 61 GLU B CA 1
ATOM 2509 C C . GLU B 1 61 ? 12.461 -28.859 -5.648 1 98.69 61 GLU B C 1
ATOM 2511 O O . GLU B 1 61 ? 13.039 -28.797 -6.738 1 98.69 61 GLU B O 1
ATOM 2516 N N . ALA B 1 62 ? 12.508 -29.922 -4.883 1 98.38 62 ALA B N 1
ATOM 2517 C CA . ALA B 1 62 ? 13.203 -31.125 -5.328 1 98.38 62 ALA B CA 1
ATOM 2518 C C . ALA B 1 62 ? 12.383 -31.875 -6.383 1 98.38 62 ALA B C 1
ATOM 2520 O O . ALA B 1 62 ? 12.945 -32.562 -7.242 1 98.38 62 ALA B O 1
ATOM 2521 N N . ALA B 1 63 ? 11.086 -31.75 -6.363 1 98.62 63 ALA B N 1
ATOM 2522 C CA . ALA B 1 63 ? 10.188 -32.531 -7.215 1 98.62 63 ALA B CA 1
ATOM 2523 C C . ALA B 1 63 ? 9.945 -31.828 -8.547 1 98.62 63 ALA B C 1
ATOM 2525 O O . ALA B 1 63 ? 9.836 -32.5 -9.586 1 98.62 63 ALA B O 1
ATOM 2526 N N . LEU B 1 64 ? 9.836 -30.516 -8.586 1 98.5 64 LEU B N 1
ATOM 2527 C CA . LEU B 1 64 ? 9.43 -29.75 -9.758 1 98.5 64 LEU B CA 1
ATOM 2528 C C . LEU B 1 64 ? 10.328 -30.078 -10.953 1 98.5 64 LEU B C 1
ATOM 2530 O O . LEU B 1 64 ? 9.844 -30.203 -12.078 1 98.5 64 LEU B O 1
ATOM 2534 N N . PRO B 1 65 ? 11.625 -30.312 -10.734 1 98.12 65 PRO B N 1
ATOM 2535 C CA . PRO B 1 65 ? 12.516 -30.594 -11.859 1 98.12 65 PRO B CA 1
ATOM 2536 C C . PRO B 1 65 ? 12.164 -31.891 -12.586 1 98.12 65 PRO B C 1
ATOM 2538 O O . PRO B 1 65 ? 12.625 -32.125 -13.703 1 98.12 65 PRO B O 1
ATOM 2541 N N . ARG B 1 66 ? 11.344 -32.719 -11.953 1 97.5 66 ARG B N 1
ATOM 2542 C CA . ARG B 1 66 ? 10.852 -33.938 -12.633 1 97.5 66 ARG B CA 1
ATOM 2543 C C . ARG B 1 66 ? 9.953 -33.562 -13.812 1 97.5 66 ARG B C 1
ATOM 2545 O O . ARG B 1 66 ? 9.82 -34.344 -14.758 1 97.5 66 ARG B O 1
ATOM 2552 N N . LEU B 1 67 ? 9.266 -32.438 -13.711 1 97.81 67 LEU B N 1
ATOM 2553 C CA . LEU B 1 67 ? 8.422 -31.953 -14.797 1 97.81 67 LEU B CA 1
ATOM 2554 C C . LEU B 1 67 ? 9.195 -30.984 -15.695 1 97.81 67 LEU B C 1
ATOM 2556 O O . LEU B 1 67 ? 9.125 -31.094 -16.922 1 97.81 67 LEU B O 1
ATOM 2560 N N . SER B 1 68 ? 9.875 -30.094 -15.117 1 98.06 68 SER B N 1
ATOM 2561 C CA . SER B 1 68 ? 10.617 -29.016 -15.766 1 98.06 68 SER B CA 1
ATOM 2562 C C . SER B 1 68 ? 11.57 -28.328 -14.789 1 98.06 68 SER B C 1
ATOM 2564 O O . SER B 1 68 ? 11.234 -28.125 -13.625 1 98.06 68 SER B O 1
ATOM 2566 N N . PRO B 1 69 ? 12.805 -28.016 -15.273 1 98.06 69 PRO B N 1
ATOM 2567 C CA . PRO B 1 69 ? 13.68 -27.219 -14.406 1 98.06 69 PRO B CA 1
ATOM 2568 C C . PRO B 1 69 ? 13.008 -25.953 -13.898 1 98.06 69 PRO B C 1
ATOM 2570 O O . PRO B 1 69 ? 12.164 -25.375 -14.594 1 98.06 69 PRO B O 1
ATOM 2573 N N . ILE B 1 70 ? 13.367 -25.578 -12.664 1 98.25 70 ILE B N 1
ATOM 2574 C CA . ILE B 1 70 ? 12.914 -24.297 -12.125 1 98.25 70 ILE B CA 1
ATOM 2575 C C . ILE B 1 70 ? 13.711 -23.156 -12.758 1 98.25 70 ILE B C 1
ATOM 2577 O O . ILE B 1 70 ? 14.938 -23.141 -12.703 1 98.25 70 ILE B O 1
ATOM 2581 N N . ASP B 1 71 ? 13.031 -22.25 -13.406 1 97.38 71 ASP B N 1
ATOM 2582 C CA . ASP B 1 71 ? 13.648 -21.078 -14.023 1 97.38 71 ASP B CA 1
ATOM 2583 C C . ASP B 1 71 ? 13.938 -20 -12.984 1 97.38 71 ASP B C 1
ATOM 2585 O O . ASP B 1 71 ? 15.062 -19.5 -12.883 1 97.38 71 ASP B O 1
ATOM 2589 N N . LEU B 1 72 ? 12.906 -19.688 -12.195 1 97.12 72 LEU B N 1
ATOM 2590 C CA . LEU B 1 72 ? 12.992 -18.641 -11.188 1 97.12 72 LEU B CA 1
ATOM 2591 C C . LEU B 1 72 ? 12.203 -19.016 -9.938 1 97.12 72 LEU B C 1
ATOM 2593 O O . LEU B 1 72 ? 11.148 -19.656 -10.031 1 97.12 72 LEU B O 1
ATOM 2597 N N . VAL B 1 73 ? 12.68 -18.625 -8.812 1 97.88 73 VAL B N 1
ATOM 2598 C CA . VAL B 1 73 ? 11.992 -18.734 -7.531 1 97.88 73 VAL B CA 1
ATOM 2599 C C . VAL B 1 73 ? 12.055 -17.391 -6.809 1 97.88 73 VAL B C 1
ATOM 2601 O O . VAL B 1 73 ? 13.117 -16.781 -6.707 1 97.88 73 VAL B O 1
ATOM 2604 N N . TRP B 1 74 ? 10.922 -16.953 -6.375 1 97.94 74 TRP B N 1
ATOM 2605 C CA . TRP B 1 74 ? 10.891 -15.781 -5.492 1 97.94 74 TRP B CA 1
ATOM 2606 C C . TRP B 1 74 ? 10.328 -16.156 -4.125 1 97.94 74 TRP B C 1
ATOM 2608 O O . TRP B 1 74 ? 9.172 -16.562 -4.016 1 97.94 74 TRP B O 1
ATOM 2618 N N . LYS B 1 75 ? 11.195 -16.031 -3.197 1 97.69 75 LYS B N 1
ATOM 2619 C CA . LYS B 1 75 ? 10.789 -16.188 -1.802 1 97.69 75 LYS B CA 1
ATOM 2620 C C . LYS B 1 75 ? 10.258 -14.867 -1.231 1 97.69 75 LYS B C 1
ATOM 2622 O O . LYS B 1 75 ? 11.016 -13.914 -1.066 1 97.69 75 LYS B O 1
ATOM 2627 N N . VAL B 1 76 ? 9.008 -14.852 -0.94 1 96.56 76 VAL B N 1
ATOM 2628 C CA . VAL B 1 76 ? 8.43 -13.625 -0.398 1 96.56 76 VAL B CA 1
ATOM 2629 C C . VAL B 1 76 ? 9.047 -13.312 0.963 1 96.56 76 VAL B C 1
ATOM 2631 O O . VAL B 1 76 ? 9.016 -14.156 1.868 1 96.56 76 VAL B O 1
ATOM 2634 N N . PRO B 1 77 ? 9.57 -12.109 1.015 1 93.38 77 PRO B N 1
ATOM 2635 C CA . PRO B 1 77 ? 10.188 -11.773 2.297 1 93.38 77 PRO B CA 1
ATOM 2636 C C . PRO B 1 77 ? 9.211 -11.844 3.465 1 93.38 77 PRO B C 1
ATOM 2638 O O . PRO B 1 77 ? 8.047 -11.461 3.326 1 93.38 77 PRO B O 1
ATOM 2641 N N . GLU B 1 78 ? 9.672 -12.367 4.559 1 91.81 78 GLU B N 1
ATOM 2642 C CA . GLU B 1 78 ? 8.883 -12.492 5.777 1 91.81 78 GLU B CA 1
ATOM 2643 C C . GLU B 1 78 ? 9.242 -11.406 6.785 1 91.81 78 GLU B C 1
ATOM 2645 O O . GLU B 1 78 ? 10.383 -10.938 6.816 1 91.81 78 GLU B O 1
ATOM 2650 N N . PRO B 1 79 ? 8.32 -10.984 7.621 1 91.56 79 PRO B N 1
ATOM 2651 C CA . PRO B 1 79 ? 6.945 -11.477 7.711 1 91.56 79 PRO B CA 1
ATOM 2652 C C . PRO B 1 79 ? 6.055 -10.93 6.594 1 91.56 79 PRO B C 1
ATOM 2654 O O . PRO B 1 79 ? 6.152 -9.758 6.238 1 91.56 79 PRO B O 1
ATOM 2657 N N . THR B 1 80 ? 5.25 -11.82 6.07 1 90.06 80 THR B N 1
ATOM 2658 C CA . THR B 1 80 ? 4.238 -11.414 5.098 1 90.06 80 THR B CA 1
ATOM 2659 C C . THR B 1 80 ? 3.035 -10.789 5.797 1 90.06 80 THR B C 1
ATOM 2661 O O . THR B 1 80 ? 2.861 -10.953 7.008 1 90.06 80 THR B O 1
ATOM 2664 N N . TRP B 1 81 ? 2.25 -10.094 5 1 83.56 81 TRP B N 1
ATOM 2665 C CA . TRP B 1 81 ? 1.076 -9.445 5.578 1 83.56 81 TRP B CA 1
ATOM 2666 C C . TRP B 1 81 ? 0.099 -10.484 6.129 1 83.56 81 TRP B C 1
ATOM 2668 O O . TRP B 1 81 ? -0.649 -10.195 7.066 1 83.56 81 TRP B O 1
ATOM 2678 N N . HIS B 1 82 ? 0.085 -11.695 5.559 1 88.44 82 HIS B N 1
ATOM 2679 C CA . HIS B 1 82 ? -0.848 -12.734 5.977 1 88.44 82 HIS B CA 1
ATOM 2680 C C . HIS B 1 82 ? -0.188 -13.711 6.941 1 88.44 82 HIS B C 1
ATOM 2682 O O . HIS B 1 82 ? -0.832 -14.648 7.418 1 88.44 82 HIS B O 1
ATOM 2688 N N . GLY B 1 83 ? 1.061 -13.586 7.199 1 90.25 83 GLY B N 1
ATOM 2689 C CA . GLY B 1 83 ? 1.729 -14.305 8.266 1 90.25 83 GLY B CA 1
ATOM 2690 C C . GLY B 1 83 ? 2.191 -15.695 7.852 1 90.25 83 GLY B C 1
ATOM 2691 O O . GLY B 1 83 ? 2.6 -16.5 8.695 1 90.25 83 GLY B O 1
ATOM 2692 N N . HIS B 1 84 ? 2.072 -16.016 6.52 1 95.44 84 HIS B N 1
ATOM 2693 C CA . HIS B 1 84 ? 2.436 -17.344 6.035 1 95.44 84 HIS B CA 1
ATOM 2694 C C . HIS B 1 84 ? 3.617 -17.266 5.074 1 95.44 84 HIS B C 1
ATOM 2696 O O . HIS B 1 84 ? 3.824 -16.25 4.41 1 95.44 84 HIS B O 1
ATOM 2702 N N . ALA B 1 85 ? 4.402 -18.375 5.051 1 97.19 85 ALA B N 1
ATOM 2703 C CA . ALA B 1 85 ? 5.48 -18.484 4.07 1 97.19 85 ALA B CA 1
ATOM 2704 C C . ALA B 1 85 ? 4.926 -18.656 2.66 1 97.19 85 ALA B C 1
ATOM 2706 O O . ALA B 1 85 ? 3.932 -19.359 2.463 1 97.19 85 ALA B O 1
ATOM 2707 N N . GLN B 1 86 ? 5.617 -18.031 1.713 1 98.19 86 GLN B N 1
ATOM 2708 C CA . GLN B 1 86 ? 5.117 -18.031 0.342 1 98.19 86 GLN B CA 1
ATOM 2709 C C . GLN B 1 86 ? 6.27 -17.984 -0.661 1 98.19 86 GLN B C 1
ATOM 2711 O O . GLN B 1 86 ? 7.254 -17.281 -0.449 1 98.19 86 GLN B O 1
ATOM 2716 N N . ARG B 1 87 ? 6.152 -18.75 -1.702 1 98.56 87 ARG B N 1
ATOM 2717 C CA . ARG B 1 87 ? 7.109 -18.703 -2.803 1 98.56 87 ARG B CA 1
ATOM 2718 C C . ARG B 1 87 ? 6.402 -18.781 -4.148 1 98.56 87 ARG B C 1
ATOM 2720 O O . ARG B 1 87 ? 5.371 -19.453 -4.277 1 98.56 87 ARG B O 1
ATOM 2727 N N . PHE B 1 88 ? 6.949 -18.109 -5.102 1 98.44 88 PHE B N 1
ATOM 2728 C CA . PHE B 1 88 ? 6.535 -18.203 -6.496 1 98.44 88 PHE B CA 1
ATOM 2729 C C . PHE B 1 88 ? 7.562 -18.969 -7.316 1 98.44 88 PHE B C 1
ATOM 2731 O O . PHE B 1 88 ? 8.766 -18.781 -7.145 1 98.44 88 PHE B O 1
ATOM 2738 N N . TYR B 1 89 ? 7.09 -19.859 -8.188 1 98.5 89 TYR B N 1
ATOM 2739 C CA . TYR B 1 89 ? 7.969 -20.594 -9.078 1 98.5 89 TYR B CA 1
ATOM 2740 C C . TYR B 1 89 ? 7.578 -20.375 -10.539 1 98.5 89 TYR B C 1
ATOM 2742 O O . TYR B 1 89 ? 6.395 -20.375 -10.875 1 98.5 89 TYR B O 1
ATOM 2750 N N . ARG B 1 90 ? 8.539 -20.172 -11.32 1 97.94 90 ARG B N 1
ATOM 2751 C CA . ARG B 1 90 ? 8.43 -20.234 -12.773 1 97.94 90 ARG B CA 1
ATOM 2752 C C . ARG B 1 90 ? 9.234 -21.391 -13.336 1 97.94 90 ARG B C 1
ATOM 2754 O O . ARG B 1 90 ? 10.375 -21.625 -12.922 1 97.94 90 ARG B O 1
ATOM 2761 N N . LEU B 1 91 ? 8.648 -22.172 -14.18 1 97.94 91 LEU B N 1
ATOM 2762 C CA . LEU B 1 91 ? 9.312 -23.328 -14.766 1 97.94 91 LEU B CA 1
ATOM 2763 C C . LEU B 1 91 ? 9.75 -23.031 -16.203 1 97.94 91 LEU B C 1
ATOM 2765 O O . LEU B 1 91 ? 9.078 -22.297 -16.922 1 97.94 91 LEU B O 1
ATOM 2769 N N . VAL B 1 92 ? 10.844 -23.688 -16.625 1 97.62 92 VAL B N 1
ATOM 2770 C CA . VAL B 1 92 ? 11.453 -23.469 -17.922 1 97.62 92 VAL B CA 1
ATOM 2771 C C . VAL B 1 92 ? 10.5 -23.938 -19.031 1 97.62 92 VAL B C 1
ATOM 2773 O O . VAL B 1 92 ? 10.273 -23.219 -20 1 97.62 92 VAL B O 1
ATOM 2776 N N . ASP B 1 93 ? 9.859 -25.078 -18.844 1 97.19 93 ASP B N 1
ATOM 2777 C CA . ASP B 1 93 ? 9.086 -25.703 -19.922 1 97.19 93 ASP B CA 1
ATOM 2778 C C . ASP B 1 93 ? 7.59 -25.5 -19.703 1 97.19 93 ASP B C 1
ATOM 2780 O O . ASP B 1 93 ? 6.777 -26.328 -20.125 1 97.19 93 ASP B O 1
ATOM 2784 N N . ALA B 1 94 ? 7.223 -24.516 -18.953 1 95.62 94 ALA B N 1
ATOM 2785 C CA . ALA B 1 94 ? 5.836 -24.094 -18.797 1 95.62 94 ALA B CA 1
ATOM 2786 C C . ALA B 1 94 ? 5.598 -22.734 -19.453 1 95.62 94 ALA B C 1
ATOM 2788 O O . ALA B 1 94 ? 6.547 -22.031 -19.781 1 95.62 94 ALA B O 1
ATOM 2789 N N . PRO B 1 95 ? 4.324 -22.469 -19.797 1 93.19 95 PRO B N 1
ATOM 2790 C CA . PRO B 1 95 ? 4.078 -21.109 -20.297 1 93.19 95 PRO B CA 1
ATOM 2791 C C . PRO B 1 95 ? 4.656 -20.031 -19.375 1 93.19 95 PRO B C 1
ATOM 2793 O O . PRO B 1 95 ? 4.613 -20.172 -18.156 1 93.19 95 PRO B O 1
ATOM 2796 N N . ASP B 1 96 ? 5.156 -18.969 -19.922 1 89.56 96 ASP B N 1
ATOM 2797 C CA . ASP B 1 96 ? 5.852 -17.906 -19.188 1 89.56 96 ASP B CA 1
ATOM 2798 C C . ASP B 1 96 ? 4.938 -17.266 -18.156 1 89.56 96 ASP B C 1
ATOM 2800 O O . ASP B 1 96 ? 5.41 -16.75 -17.141 1 89.56 96 ASP B O 1
ATOM 2804 N N . HIS B 1 97 ? 3.652 -17.359 -18.422 1 92.5 97 HIS B N 1
ATOM 2805 C CA . HIS B 1 97 ? 2.709 -16.688 -17.547 1 92.5 97 HIS B CA 1
ATOM 2806 C C . HIS B 1 97 ? 2.213 -17.609 -16.438 1 92.5 97 HIS B C 1
ATOM 2808 O O . HIS B 1 97 ? 1.491 -17.172 -15.539 1 92.5 97 HIS B O 1
ATOM 2814 N N . LEU B 1 98 ? 2.527 -18.828 -16.547 1 95.19 98 LEU B N 1
ATOM 2815 C CA . LEU B 1 98 ? 2.053 -19.781 -15.547 1 95.19 98 LEU B CA 1
ATOM 2816 C C . LEU B 1 98 ? 2.971 -19.781 -14.328 1 95.19 98 LEU B C 1
ATOM 2818 O O . LEU B 1 98 ? 4.082 -20.312 -14.391 1 95.19 98 LEU B O 1
ATOM 2822 N N . LEU B 1 99 ? 2.484 -19.219 -13.258 1 97.12 99 LEU B N 1
ATOM 2823 C CA . LEU B 1 99 ? 3.213 -19.219 -11.992 1 97.12 99 LEU B CA 1
ATOM 2824 C C . LEU B 1 99 ? 2.623 -20.234 -11.016 1 97.12 99 LEU B C 1
ATOM 2826 O O . LEU B 1 99 ? 1.417 -20.5 -11.039 1 97.12 99 LEU B O 1
ATOM 2830 N N . ILE B 1 100 ? 3.494 -20.781 -10.289 1 97.94 100 ILE B N 1
ATOM 2831 C CA . ILE B 1 100 ? 3.084 -21.531 -9.109 1 97.94 100 ILE B CA 1
ATOM 2832 C C . ILE B 1 100 ? 3.201 -20.641 -7.867 1 97.94 100 ILE B C 1
ATOM 2834 O O . ILE B 1 100 ? 4.301 -20.234 -7.488 1 97.94 100 ILE B O 1
ATOM 2838 N N . ASP B 1 101 ? 2.125 -20.281 -7.32 1 97.81 101 ASP B N 1
ATOM 2839 C CA . ASP B 1 101 ? 2.053 -19.547 -6.066 1 97.81 101 ASP B CA 1
ATOM 2840 C C . ASP B 1 101 ? 1.767 -20.484 -4.891 1 97.81 101 ASP B C 1
ATOM 2842 O O . ASP B 1 101 ? 0.631 -20.922 -4.707 1 97.81 101 ASP B O 1
ATOM 2846 N N . LEU B 1 102 ? 2.787 -20.734 -4.145 1 98.44 102 LEU B N 1
ATOM 2847 C CA . LEU B 1 102 ? 2.688 -21.719 -3.062 1 98.44 102 LEU B CA 1
ATOM 2848 C C . LEU B 1 102 ? 2.736 -21.016 -1.704 1 98.44 102 LEU B C 1
ATOM 2850 O O . LEU B 1 102 ? 3.736 -20.391 -1.361 1 98.44 102 LEU B O 1
ATOM 2854 N N . VAL B 1 103 ? 1.678 -21.109 -0.975 1 98.06 103 VAL B N 1
ATOM 2855 C CA . VAL B 1 103 ? 1.603 -20.609 0.393 1 98.06 103 VAL B CA 1
ATOM 2856 C C . VAL B 1 103 ? 1.61 -21.781 1.376 1 98.06 103 VAL B C 1
ATOM 2858 O O . VAL B 1 103 ? 0.867 -22.75 1.203 1 98.06 103 VAL B O 1
ATOM 2861 N N . VAL B 1 104 ? 2.438 -21.719 2.354 1 98.12 104 VAL B N 1
ATOM 2862 C CA . VAL B 1 104 ? 2.51 -22.75 3.379 1 98.12 104 VAL B CA 1
ATOM 2863 C C . VAL B 1 104 ? 2.045 -22.188 4.719 1 98.12 104 VAL B C 1
ATOM 2865 O O . VAL B 1 104 ? 2.643 -21.25 5.242 1 98.12 104 VAL B O 1
ATOM 2868 N N . MET B 1 105 ? 0.984 -22.766 5.219 1 97.19 105 MET B N 1
ATOM 2869 C CA . MET B 1 105 ? 0.407 -22.359 6.5 1 97.19 105 MET B CA 1
ATOM 2870 C C . MET B 1 105 ? 0.724 -23.391 7.582 1 97.19 105 MET B C 1
ATOM 2872 O O . MET B 1 105 ? 0.86 -24.578 7.297 1 97.19 105 MET B O 1
ATOM 2876 N N . ILE B 1 106 ? 0.795 -22.859 8.711 1 97 106 ILE B N 1
ATOM 2877 C CA . ILE B 1 106 ? 0.992 -23.766 9.844 1 97 106 ILE B CA 1
ATOM 2878 C C . ILE B 1 106 ? -0.362 -24.234 10.375 1 97 106 ILE B C 1
ATOM 2880 O O . ILE B 1 106 ? -1.318 -23.453 10.414 1 97 106 ILE B O 1
ATOM 2884 N N . ARG B 1 107 ? -0.455 -25.453 10.836 1 94.88 107 ARG B N 1
ATOM 2885 C CA . ARG B 1 107 ? -1.696 -26.094 11.273 1 94.88 107 ARG B CA 1
ATOM 2886 C C . ARG B 1 107 ? -2.383 -25.25 12.352 1 94.88 107 ARG B C 1
ATOM 2888 O O . ARG B 1 107 ? -3.611 -25.156 12.383 1 94.88 107 ARG B O 1
ATOM 2895 N N . GLY B 1 108 ? -1.62 -24.625 13.234 1 91 108 GLY B N 1
ATOM 2896 C CA . GLY B 1 108 ? -2.168 -23.859 14.344 1 91 108 GLY B CA 1
ATOM 2897 C C . GLY B 1 108 ? -2.633 -22.469 13.93 1 91 108 GLY B C 1
ATOM 2898 O O . GLY B 1 108 ? -3.203 -21.734 14.742 1 91 108 GLY B O 1
ATOM 2899 N N . SER B 1 109 ? -2.408 -22.156 12.641 1 89.94 109 SER B N 1
ATOM 2900 C CA . SER B 1 109 ? -2.812 -20.828 12.188 1 89.94 109 SER B CA 1
ATOM 2901 C C . SER B 1 109 ? -4.332 -20.703 12.133 1 89.94 109 SER B C 1
ATOM 2903 O O . SER B 1 109 ? -5.027 -21.641 11.75 1 89.94 109 SER B O 1
ATOM 2905 N N . HIS B 1 110 ? -4.824 -19.562 12.5 1 80.31 110 HIS B N 1
ATOM 2906 C CA . HIS B 1 110 ? -6.266 -19.328 12.516 1 80.31 110 HIS B CA 1
ATOM 2907 C C . HIS B 1 110 ? -6.734 -18.703 11.203 1 80.31 110 HIS B C 1
ATOM 2909 O O . HIS B 1 110 ? -7.906 -18.828 10.836 1 80.31 110 HIS B O 1
ATOM 2915 N N . GLU B 1 111 ? -5.863 -18.016 10.617 1 83.19 111 GLU B N 1
ATOM 2916 C CA . GLU B 1 111 ? -6.238 -17.406 9.352 1 83.19 111 GLU B CA 1
ATOM 2917 C C . GLU B 1 111 ? -5.965 -18.344 8.18 1 83.19 111 GLU B C 1
ATOM 2919 O O . GLU B 1 111 ? -4.812 -18.562 7.809 1 83.19 111 GLU B O 1
ATOM 2924 N N . ARG B 1 112 ? -7.078 -18.891 7.555 1 88.62 112 ARG B N 1
ATOM 2925 C CA . ARG B 1 112 ? -6.918 -19.859 6.477 1 88.62 112 ARG B CA 1
ATOM 2926 C C . ARG B 1 112 ? -7.695 -19.422 5.234 1 88.62 112 ARG B C 1
ATOM 2928 O O . ARG B 1 112 ? -7.641 -20.094 4.199 1 88.62 112 ARG B O 1
ATOM 2935 N N . PHE B 1 113 ? -8.422 -18.328 5.363 1 89.5 113 PHE B N 1
ATOM 2936 C CA . PHE B 1 113 ? -9.125 -17.734 4.234 1 89.5 113 PHE B CA 1
ATOM 2937 C C . PHE B 1 113 ? -10.164 -18.719 3.678 1 89.5 113 PHE B C 1
ATOM 2939 O O . PHE B 1 113 ? -10.258 -18.906 2.463 1 89.5 113 PHE B O 1
ATOM 2946 N N . LEU B 1 114 ? -10.891 -19.344 4.648 1 92.31 114 LEU B N 1
ATOM 2947 C CA . LEU B 1 114 ? -11.859 -20.359 4.242 1 92.31 114 LEU B CA 1
ATOM 2948 C C . LEU B 1 114 ? -13.289 -19.875 4.469 1 92.31 114 LEU B C 1
ATOM 2950 O O . LEU B 1 114 ? -14.211 -20.688 4.582 1 92.31 114 LEU B O 1
ATOM 2954 N N . VAL B 1 115 ? -13.445 -18.594 4.59 1 92.44 115 VAL B N 1
ATOM 2955 C CA . VAL B 1 115 ? -14.789 -18.031 4.641 1 92.44 115 VAL B CA 1
ATOM 2956 C C . VAL B 1 115 ? -15.367 -17.953 3.229 1 92.44 115 VAL B C 1
ATOM 2958 O O . VAL B 1 115 ? -14.93 -17.125 2.416 1 92.44 115 VAL B O 1
ATOM 2961 N N . PRO B 1 116 ? -16.312 -18.75 2.977 1 92.5 116 PRO B N 1
ATOM 2962 C CA . PRO B 1 116 ? -16.828 -18.812 1.602 1 92.5 116 PRO B CA 1
ATOM 2963 C C . PRO B 1 116 ? -17.344 -17.469 1.101 1 92.5 116 PRO B C 1
ATOM 2965 O O . PRO B 1 116 ? -17.156 -17.125 -0.07 1 92.5 116 PRO B O 1
ATOM 2968 N N . GLU B 1 117 ? -17.984 -16.656 1.989 1 92.38 117 GLU B N 1
ATOM 2969 C CA . GLU B 1 117 ? -18.547 -15.367 1.62 1 92.38 117 GLU B CA 1
ATOM 2970 C C . GLU B 1 117 ? -17.469 -14.422 1.102 1 92.38 117 GLU B C 1
ATOM 2972 O O . GLU B 1 117 ? -17.75 -13.539 0.285 1 92.38 117 GLU B O 1
ATOM 2977 N N . ARG B 1 118 ? -16.281 -14.711 1.514 1 92.81 118 ARG B N 1
ATOM 2978 C CA . ARG B 1 118 ? -15.211 -13.789 1.17 1 92.81 118 ARG B CA 1
ATOM 2979 C C . ARG B 1 118 ? -14.297 -14.383 0.107 1 92.81 118 ARG B C 1
ATOM 2981 O O . ARG B 1 118 ? -13.883 -13.688 -0.823 1 92.81 118 ARG B O 1
ATOM 2988 N N . HIS B 1 119 ? -14.055 -15.672 0.227 1 90.94 119 HIS B N 1
ATOM 2989 C CA . HIS B 1 119 ? -12.961 -16.234 -0.553 1 90.94 119 HIS B CA 1
ATOM 2990 C C . HIS B 1 119 ? -13.461 -17.328 -1.495 1 90.94 119 HIS B C 1
ATOM 2992 O O . HIS B 1 119 ? -12.688 -17.891 -2.277 1 90.94 119 HIS B O 1
ATOM 2998 N N . GLY B 1 120 ? -14.758 -17.578 -1.467 1 88.5 120 GLY B N 1
ATOM 2999 C CA . GLY B 1 120 ? -15.266 -18.719 -2.215 1 88.5 120 GLY B CA 1
ATOM 3000 C C . GLY B 1 120 ? -14.961 -20.047 -1.558 1 88.5 120 GLY B C 1
ATOM 3001 O O . GLY B 1 120 ? -14.523 -20.094 -0.405 1 88.5 120 GLY B O 1
ATOM 3002 N N . LEU B 1 121 ? -15.219 -21.109 -2.27 1 89.12 121 LEU B N 1
ATOM 3003 C CA . LEU B 1 121 ? -15.008 -22.438 -1.74 1 89.12 121 LEU B CA 1
ATOM 3004 C C . LEU B 1 121 ? -13.641 -22.984 -2.158 1 89.12 121 LEU B C 1
ATOM 3006 O O . LEU B 1 121 ? -13.305 -22.984 -3.344 1 89.12 121 LEU B O 1
ATOM 3010 N N . ALA B 1 122 ? -12.883 -23.344 -1.127 1 91.12 122 ALA B N 1
ATOM 3011 C CA . ALA B 1 122 ? -11.602 -23.984 -1.419 1 91.12 122 ALA B CA 1
ATOM 3012 C C . ALA B 1 122 ? -11.797 -25.281 -2.197 1 91.12 122 ALA B C 1
ATOM 3014 O O . ALA B 1 122 ? -12.766 -26 -1.961 1 91.12 122 ALA B O 1
ATOM 3015 N N . VAL B 1 123 ? -10.922 -25.516 -3.084 1 92.25 123 VAL B N 1
ATOM 3016 C CA . VAL B 1 123 ? -10.93 -26.766 -3.834 1 92.25 123 VAL B CA 1
ATOM 3017 C C . VAL B 1 123 ? -9.898 -27.719 -3.248 1 92.25 123 VAL B C 1
ATOM 3019 O O . VAL B 1 123 ? -8.703 -27.594 -3.51 1 92.25 123 VAL B O 1
ATOM 3022 N N . PRO B 1 124 ? -10.398 -28.672 -2.549 1 95.19 124 PRO B N 1
ATOM 3023 C CA . PRO B 1 124 ? -9.461 -29.562 -1.867 1 95.19 124 PRO B CA 1
ATOM 3024 C C . PRO B 1 124 ? -8.648 -30.422 -2.838 1 95.19 124 PRO B C 1
ATOM 3026 O O . PRO B 1 124 ? -9.172 -30.875 -3.859 1 95.19 124 PRO B O 1
ATOM 3029 N N . VAL B 1 125 ? -7.395 -30.562 -2.607 1 96.81 125 VAL B N 1
ATOM 3030 C CA . VAL B 1 125 ? -6.527 -31.531 -3.271 1 96.81 125 VAL B CA 1
ATOM 3031 C C . VAL B 1 125 ? -6.387 -32.781 -2.4 1 96.81 125 VAL B C 1
ATOM 3033 O O . VAL B 1 125 ? -6.652 -33.906 -2.855 1 96.81 125 VAL B O 1
ATOM 3036 N N . PHE B 1 126 ? -6.059 -32.594 -1.135 1 97.62 126 PHE B N 1
ATOM 3037 C CA . PHE B 1 126 ? -6.148 -33.625 -0.118 1 97.62 126 PHE B CA 1
ATOM 3038 C C . PHE B 1 126 ? -6.32 -33.031 1.269 1 97.62 126 PHE B C 1
ATOM 3040 O O . PHE B 1 126 ? -5.961 -31.875 1.492 1 97.62 126 PHE B O 1
ATOM 3047 N N . ASP B 1 127 ? -6.895 -33.75 2.186 1 97.31 127 ASP B N 1
ATOM 3048 C CA . ASP B 1 127 ? -7.141 -33.344 3.566 1 97.31 127 ASP B CA 1
ATOM 3049 C C . ASP B 1 127 ? -7.043 -34.562 4.512 1 97.31 127 ASP B C 1
ATOM 3051 O O . ASP B 1 127 ? -8 -35.312 4.664 1 97.31 127 ASP B O 1
ATOM 3055 N N . LYS B 1 128 ? -6.016 -34.562 5.176 1 96.75 128 LYS B N 1
ATOM 3056 C CA . LYS B 1 128 ? -5.734 -35.75 5.984 1 96.75 128 LYS B CA 1
ATOM 3057 C C . LYS B 1 128 ? -6.391 -35.656 7.359 1 96.75 128 LYS B C 1
ATOM 3059 O O . LYS B 1 128 ? -6.551 -36.656 8.055 1 96.75 128 LYS B O 1
ATOM 3064 N N . VAL B 1 129 ? -6.715 -34.438 7.734 1 93.62 129 VAL B N 1
ATOM 3065 C CA . VAL B 1 129 ? -7.125 -34.25 9.125 1 93.62 129 VAL B CA 1
ATOM 3066 C C . VAL B 1 129 ? -8.43 -33.469 9.18 1 93.62 129 VAL B C 1
ATOM 3068 O O . VAL B 1 129 ? -8.844 -33.031 10.25 1 93.62 129 VAL B O 1
ATOM 3071 N N . GLY B 1 130 ? -9.078 -33.188 8.078 1 93.25 130 GLY B N 1
ATOM 3072 C CA . GLY B 1 130 ? -10.383 -32.531 8.039 1 93.25 130 GLY B CA 1
ATOM 3073 C C . GLY B 1 130 ? -10.312 -31.047 8.32 1 93.25 130 GLY B C 1
ATOM 3074 O O . GLY B 1 130 ? -11.141 -30.516 9.062 1 93.25 130 GLY B O 1
ATOM 3075 N N . LEU B 1 131 ? -9.305 -30.391 7.727 1 92.94 131 LEU B N 1
ATOM 3076 C CA . LEU B 1 131 ? -9.047 -28.984 8.008 1 92.94 131 LEU B CA 1
ATOM 3077 C C . LEU B 1 131 ? -9.773 -28.094 7.008 1 92.94 131 LEU B C 1
ATOM 3079 O O . LEU B 1 131 ? -10.039 -26.922 7.293 1 92.94 131 LEU B O 1
ATOM 3083 N N . ILE B 1 132 ? -10 -28.578 5.832 1 93.81 132 ILE B N 1
ATOM 3084 C CA . ILE B 1 132 ? -10.57 -27.75 4.77 1 93.81 132 ILE B CA 1
ATOM 3085 C C . ILE B 1 132 ? -12.094 -27.719 4.918 1 93.81 132 ILE B C 1
ATOM 3087 O O . ILE B 1 132 ? -12.805 -28.438 4.23 1 93.81 132 ILE B O 1
ATOM 3091 N N . LYS B 1 133 ? -12.57 -26.922 5.758 1 91.44 133 LYS B N 1
ATOM 3092 C CA . LYS B 1 133 ? -13.984 -26.688 6.023 1 91.44 133 LYS B CA 1
ATOM 3093 C C . LYS B 1 133 ? -14.32 -25.203 6 1 91.44 133 LYS B C 1
ATOM 3095 O O . LYS B 1 133 ? -13.523 -24.375 6.441 1 91.44 133 LYS B O 1
ATOM 3100 N N . PRO B 1 134 ? -15.492 -24.953 5.441 1 91.62 134 PRO B N 1
ATOM 3101 C CA . PRO B 1 134 ? -15.875 -23.547 5.473 1 91.62 134 PRO B CA 1
ATOM 3102 C C . PRO B 1 134 ? -15.828 -22.953 6.879 1 91.62 134 PRO B C 1
ATOM 3104 O O . PRO B 1 134 ? -16.312 -23.562 7.832 1 91.62 134 PRO B O 1
ATOM 3107 N N . ALA B 1 135 ? -15.156 -21.859 6.973 1 92.06 135 ALA B N 1
ATOM 3108 C CA . ALA B 1 135 ? -15.125 -21.141 8.242 1 92.06 135 ALA B CA 1
ATOM 3109 C C . ALA B 1 135 ? -16.406 -20.344 8.461 1 92.06 135 ALA B C 1
ATOM 3111 O O . ALA B 1 135 ? -17.047 -19.922 7.496 1 92.06 135 ALA B O 1
ATOM 3112 N N . GLU B 1 136 ? -16.719 -20.188 9.695 1 91.44 136 GLU B N 1
ATOM 3113 C CA . GLU B 1 136 ? -17.891 -19.406 10.031 1 91.44 136 GLU B CA 1
ATOM 3114 C C . GLU B 1 136 ? -17.688 -17.922 9.734 1 91.44 136 GLU B C 1
ATOM 3116 O O . GLU B 1 136 ? -16.594 -17.391 9.961 1 91.44 136 GLU B O 1
ATOM 3121 N N . PHE B 1 137 ? -18.703 -17.391 9.195 1 93.5 137 PHE B N 1
ATOM 3122 C CA . PHE B 1 137 ? -18.703 -15.953 8.922 1 93.5 137 PHE B CA 1
ATOM 3123 C C . PHE B 1 137 ? -19.641 -15.219 9.883 1 93.5 137 PHE B C 1
ATOM 3125 O O . PHE B 1 137 ? -20.859 -15.383 9.82 1 93.5 137 PHE B O 1
ATOM 3132 N N . ASP B 1 138 ? -19.094 -14.523 10.805 1 94.44 138 ASP B N 1
ATOM 3133 C CA . ASP B 1 138 ? -19.875 -13.703 11.719 1 94.44 138 ASP B CA 1
ATOM 3134 C C . ASP B 1 138 ? -20.344 -12.422 11.039 1 94.44 138 ASP B C 1
ATOM 3136 O O . ASP B 1 138 ? -19.688 -11.383 11.141 1 94.44 138 ASP B O 1
ATOM 3140 N N . ALA B 1 139 ? -21.484 -12.539 10.438 1 94 139 ALA B N 1
ATOM 3141 C CA . ALA B 1 139 ? -22.016 -11.445 9.625 1 94 139 ALA B CA 1
ATOM 3142 C C . ALA B 1 139 ? -22.266 -10.203 10.469 1 94 139 ALA B C 1
ATOM 3144 O O . ALA B 1 139 ? -22.047 -9.078 10 1 94 139 ALA B O 1
ATOM 3145 N N . GLN B 1 140 ? -22.688 -10.406 11.656 1 95.38 140 GLN B N 1
ATOM 3146 C CA . GLN B 1 140 ? -22.984 -9.273 12.531 1 95.38 140 GLN B CA 1
ATOM 3147 C C . GLN B 1 140 ? -21.719 -8.523 12.914 1 95.38 140 GLN B C 1
ATOM 3149 O O . GLN B 1 140 ? -21.656 -7.297 12.797 1 95.38 140 GLN B O 1
ATOM 3154 N N . ALA B 1 141 ? -20.734 -9.297 13.289 1 96 141 ALA B N 1
ATOM 3155 C CA . ALA B 1 141 ? -19.453 -8.68 13.641 1 96 141 ALA B CA 1
ATOM 3156 C C . ALA B 1 141 ? -18.844 -7.977 12.43 1 96 141 ALA B C 1
ATOM 3158 O O . ALA B 1 141 ? -18.266 -6.891 12.562 1 96 141 ALA B O 1
ATOM 3159 N N . PHE B 1 142 ? -18.984 -8.602 11.312 1 96 142 PHE B N 1
ATOM 3160 C CA . PHE B 1 142 ? -18.422 -8.039 10.094 1 96 142 PHE B CA 1
ATOM 3161 C C . PHE B 1 142 ? -19.125 -6.746 9.719 1 96 142 PHE B C 1
ATOM 3163 O O . PHE B 1 142 ? -18.469 -5.773 9.312 1 96 142 PHE B O 1
ATOM 3170 N N . ARG B 1 143 ? -20.406 -6.68 9.906 1 95.5 143 ARG B N 1
ATOM 3171 C CA . ARG B 1 143 ? -21.188 -5.473 9.617 1 95.5 143 ARG B CA 1
ATOM 3172 C C . ARG B 1 143 ? -20.797 -4.344 10.57 1 95.5 143 ARG B C 1
ATOM 3174 O O . ARG B 1 143 ? -20.75 -3.182 10.172 1 95.5 143 ARG B O 1
ATOM 3181 N N . ALA B 1 144 ? -20.594 -4.719 11.781 1 96.94 144 ALA B N 1
ATOM 3182 C CA . ALA B 1 144 ? -20.172 -3.717 12.75 1 96.94 144 ALA B CA 1
ATOM 3183 C C . ALA B 1 144 ? -18.812 -3.131 12.375 1 96.94 144 ALA B C 1
ATOM 3185 O O . ALA B 1 144 ? -18.609 -1.917 12.461 1 96.94 144 ALA B O 1
ATOM 3186 N N . LYS B 1 145 ? -17.938 -4.027 11.961 1 96.88 145 LYS B N 1
ATOM 3187 C CA . LYS B 1 145 ? -16.625 -3.578 11.5 1 96.88 145 LYS B CA 1
ATOM 3188 C C . LYS B 1 145 ? -16.75 -2.66 10.281 1 96.88 145 LYS B C 1
ATOM 3190 O O . LYS B 1 145 ? -16.078 -1.634 10.203 1 96.88 145 LYS B O 1
ATOM 3195 N N . MET B 1 146 ? -17.594 -3.014 9.391 1 97.44 1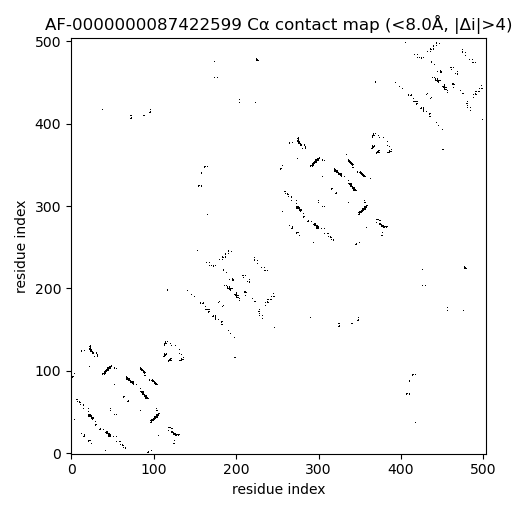46 MET B N 1
ATOM 3196 C CA . MET B 1 146 ? -17.828 -2.225 8.188 1 97.44 146 MET B CA 1
ATOM 3197 C C . MET B 1 146 ? -18.344 -0.836 8.539 1 97.44 146 MET B C 1
ATOM 3199 O O . MET B 1 146 ? -17.922 0.16 7.945 1 97.44 146 MET B O 1
ATOM 3203 N N . ARG B 1 147 ? -19.25 -0.757 9.523 1 97.06 147 ARG B N 1
ATOM 3204 C CA . ARG B 1 147 ? -19.797 0.523 9.945 1 97.06 147 ARG B CA 1
ATOM 3205 C C . ARG B 1 147 ? -18.719 1.412 10.555 1 97.06 147 ARG B C 1
ATOM 3207 O O . ARG B 1 147 ? -18.656 2.609 10.273 1 97.06 147 ARG B O 1
ATOM 3214 N N . ALA B 1 148 ? -17.953 0.811 11.336 1 96.94 148 ALA B N 1
ATOM 3215 C CA . ALA B 1 148 ? -16.844 1.558 11.938 1 96.94 148 ALA B CA 1
ATOM 3216 C C . ALA B 1 148 ? -15.875 2.041 10.867 1 96.94 148 ALA B C 1
ATOM 3218 O O . ALA B 1 148 ? -15.398 3.18 10.922 1 96.94 148 ALA B O 1
ATOM 3219 N N . ASP B 1 149 ? -15.586 1.175 9.922 1 97.38 149 ASP B N 1
ATOM 3220 C CA . ASP B 1 149 ? -14.703 1.524 8.812 1 97.38 149 ASP B CA 1
ATOM 3221 C C . ASP B 1 149 ? -15.273 2.676 7.992 1 97.38 149 ASP B C 1
ATOM 3223 O O . ASP B 1 149 ? -14.539 3.547 7.531 1 97.38 149 ASP B O 1
ATOM 3227 N N . LEU B 1 150 ? -16.578 2.621 7.754 1 98.31 150 LEU B N 1
ATOM 3228 C CA . LEU B 1 150 ? -17.219 3.686 6.992 1 98.31 150 LEU B CA 1
ATOM 3229 C C . LEU B 1 150 ? -17.062 5.027 7.699 1 98.31 150 LEU B C 1
ATOM 3231 O O . LEU B 1 150 ? -16.734 6.031 7.062 1 98.31 150 LEU B O 1
ATOM 3235 N N . ALA B 1 151 ? -17.297 5.004 9.016 1 97.25 151 ALA B N 1
ATOM 3236 C CA . ALA B 1 151 ? -17.172 6.234 9.789 1 97.25 151 ALA B CA 1
ATOM 3237 C C . ALA B 1 151 ? -15.758 6.801 9.688 1 97.25 151 ALA B C 1
ATOM 3239 O O . ALA B 1 151 ? -15.578 7.996 9.445 1 97.25 151 ALA B O 1
ATOM 3240 N N . ASP B 1 152 ? -14.812 5.957 9.797 1 97.12 152 ASP B N 1
ATOM 3241 C CA . ASP B 1 152 ? -13.414 6.367 9.695 1 97.12 152 ASP B CA 1
ATOM 3242 C C . ASP B 1 152 ? -13.086 6.852 8.281 1 97.12 152 ASP B C 1
ATOM 3244 O O . ASP B 1 152 ? -12.43 7.879 8.109 1 97.12 152 ASP B O 1
ATOM 3248 N N . THR B 1 153 ? -13.539 6.094 7.309 1 98.12 153 THR B N 1
ATOM 3249 C CA . THR B 1 153 ? -13.258 6.398 5.91 1 98.12 153 THR B CA 1
ATOM 3250 C C . THR B 1 153 ? -13.812 7.77 5.535 1 98.12 153 THR B C 1
ATOM 3252 O O . THR B 1 153 ? -13.164 8.531 4.809 1 98.12 153 THR B O 1
ATOM 3255 N N . LYS B 1 154 ? -14.953 8.133 6.031 1 98.12 154 LYS B N 1
ATOM 3256 C CA . LYS B 1 154 ? -15.586 9.414 5.734 1 98.12 154 LYS B CA 1
ATOM 3257 C C . LYS B 1 154 ? -14.742 10.578 6.254 1 98.12 154 LYS B C 1
ATOM 3259 O O . LYS B 1 154 ? -14.492 11.539 5.531 1 98.12 154 LYS B O 1
ATOM 3264 N N . VAL B 1 155 ? -14.305 10.445 7.41 1 97.5 155 VAL B N 1
ATOM 3265 C CA . VAL B 1 155 ? -13.539 11.523 8.031 1 97.5 155 VAL B CA 1
ATOM 3266 C C . VAL B 1 155 ? -12.18 11.648 7.344 1 97.5 155 VAL B C 1
ATOM 3268 O O . VAL B 1 155 ? -11.758 12.758 6.996 1 97.5 155 VAL B O 1
ATOM 3271 N N . ARG B 1 156 ? -11.531 10.555 7.168 1 97.88 156 ARG B N 1
ATOM 3272 C CA . ARG B 1 156 ? -10.25 10.539 6.477 1 97.88 156 ARG B CA 1
ATOM 3273 C C . ARG B 1 156 ? -10.367 11.148 5.086 1 97.88 156 ARG B C 1
ATOM 3275 O O . ARG B 1 156 ? -9.523 11.953 4.676 1 97.88 156 ARG B O 1
ATOM 3282 N N . PHE B 1 157 ? -11.43 10.75 4.383 1 98.56 157 PHE B N 1
ATOM 3283 C CA . PHE B 1 157 ? -11.648 11.25 3.029 1 98.56 157 PHE B CA 1
ATOM 3284 C C . PHE B 1 157 ? -11.828 12.766 3.037 1 98.56 157 PHE B C 1
ATOM 3286 O O . PHE B 1 157 ? -11.18 13.477 2.268 1 98.56 157 PHE B O 1
ATOM 3293 N N . GLU B 1 158 ? -12.633 13.219 3.893 1 97.75 158 GLU B N 1
ATOM 3294 C CA . GLU B 1 158 ? -12.953 14.648 3.936 1 97.75 158 GLU B CA 1
ATOM 3295 C C . GLU B 1 158 ? -11.719 15.477 4.27 1 97.75 158 GLU B C 1
ATOM 3297 O O . GLU B 1 158 ? -11.461 16.5 3.641 1 97.75 158 GLU B O 1
ATOM 3302 N N . ILE B 1 159 ? -10.938 15 5.164 1 97.75 159 ILE B N 1
ATOM 3303 C CA . ILE B 1 159 ? -9.859 15.836 5.684 1 97.75 159 ILE B CA 1
ATOM 3304 C C . ILE B 1 159 ? -8.648 15.758 4.754 1 97.75 159 ILE B C 1
ATOM 3306 O O . ILE B 1 159 ? -7.871 16.719 4.656 1 97.75 159 ILE B O 1
ATOM 3310 N N . LEU B 1 160 ? -8.484 14.711 3.947 1 97.94 160 LEU B N 1
ATOM 3311 C CA . LEU B 1 160 ? -7.199 14.5 3.281 1 97.94 160 LEU B CA 1
ATOM 3312 C C . LEU B 1 160 ? -7.301 14.812 1.794 1 97.94 160 LEU B C 1
ATOM 3314 O O . LEU B 1 160 ? -6.297 14.789 1.08 1 97.94 160 LEU B O 1
ATOM 3318 N N . GLN B 1 161 ? -8.461 15.156 1.266 1 98.06 161 GLN B N 1
ATOM 3319 C CA . GLN B 1 161 ? -8.547 15.461 -0.16 1 98.06 161 GLN B CA 1
ATOM 3320 C C . GLN B 1 161 ? -7.719 16.688 -0.512 1 98.06 161 GLN B C 1
ATOM 3322 O O . GLN B 1 161 ? -7.262 16.828 -1.648 1 98.06 161 GLN B O 1
ATOM 3327 N N . CYS B 1 162 ? -7.504 17.547 0.446 1 97.19 162 CYS B N 1
ATOM 3328 C CA . CYS B 1 162 ? -6.723 18.75 0.183 1 97.19 162 CYS B CA 1
ATOM 3329 C C . CYS B 1 162 ? -5.297 18.391 -0.222 1 97.19 162 CYS B C 1
ATOM 3331 O O . CYS B 1 162 ? -4.605 19.203 -0.851 1 97.19 162 CYS B O 1
ATOM 3333 N N . MET B 1 163 ? -4.805 17.203 0.174 1 97.19 163 MET B N 1
ATOM 3334 C CA . MET B 1 163 ? -3.469 16.781 -0.225 1 97.19 163 MET B CA 1
ATOM 3335 C C . MET B 1 163 ? -3.363 16.672 -1.742 1 97.19 163 MET B C 1
ATOM 3337 O O . MET B 1 163 ? -2.326 16.984 -2.322 1 97.19 163 MET B O 1
ATOM 3341 N N . VAL B 1 164 ? -4.414 16.172 -2.352 1 98.06 164 VAL B N 1
ATOM 3342 C CA . VAL B 1 164 ? -4.445 16.078 -3.809 1 98.06 164 VAL B CA 1
ATOM 3343 C C . VAL B 1 164 ? -4.496 17.469 -4.414 1 98.06 164 VAL B C 1
ATOM 3345 O O . VAL B 1 164 ? -3.709 17.797 -5.309 1 98.06 164 VAL B O 1
ATOM 3348 N N . ASP B 1 165 ? -5.336 18.312 -3.873 1 97.12 165 ASP B N 1
ATOM 3349 C CA . ASP B 1 165 ? -5.547 19.672 -4.387 1 97.12 165 ASP B CA 1
ATOM 3350 C C . ASP B 1 165 ? -4.266 20.484 -4.316 1 97.12 165 ASP B C 1
ATOM 3352 O O . ASP B 1 165 ? -3.934 21.219 -5.258 1 97.12 165 ASP B O 1
ATOM 3356 N N . LYS B 1 166 ? -3.6 20.391 -3.229 1 96.38 166 LYS B N 1
ATOM 3357 C CA . LYS B 1 166 ? -2.373 21.156 -3.043 1 96.38 166 LYS B CA 1
ATOM 3358 C C . LYS B 1 166 ? -1.347 20.812 -4.121 1 96.38 166 LYS B C 1
ATOM 3360 O O . LYS B 1 166 ? -0.704 21.719 -4.672 1 96.38 166 LYS B O 1
ATOM 3365 N N . GLU B 1 167 ? -1.187 19.531 -4.383 1 96.25 167 GLU B N 1
ATOM 3366 C CA . GLU B 1 167 ? -0.19 19.125 -5.367 1 96.25 167 GLU B CA 1
ATOM 3367 C C . GLU B 1 167 ? -0.613 19.516 -6.777 1 96.25 167 GLU B C 1
ATOM 3369 O O . GLU B 1 167 ? 0.231 19.828 -7.621 1 96.25 167 GLU B O 1
ATOM 3374 N N . ILE B 1 168 ? -1.92 19.5 -7.035 1 96.81 168 ILE B N 1
ATOM 3375 C CA . ILE B 1 168 ? -2.424 20 -8.312 1 96.81 168 ILE B CA 1
ATOM 3376 C C . ILE B 1 168 ? -2.08 21.484 -8.453 1 96.81 168 ILE B C 1
ATOM 3378 O O . ILE B 1 168 ? -1.549 21.906 -9.484 1 96.81 168 ILE B O 1
ATOM 3382 N N . GLN B 1 169 ? -2.279 22.25 -7.422 1 94.69 169 GLN B N 1
ATOM 3383 C CA . GLN B 1 169 ? -2.023 23.688 -7.441 1 94.69 169 GLN B CA 1
ATOM 3384 C C . GLN B 1 169 ? -0.53 23.984 -7.551 1 94.69 169 GLN B C 1
ATOM 3386 O O . GLN B 1 169 ? -0.126 24.953 -8.188 1 94.69 169 GLN B O 1
ATOM 3391 N N . ARG B 1 170 ? 0.337 23.125 -6.973 1 93.38 170 ARG B N 1
ATOM 3392 C CA . ARG B 1 170 ? 1.789 23.25 -7.031 1 93.38 170 ARG B CA 1
ATOM 3393 C C . ARG B 1 170 ? 2.316 22.906 -8.414 1 93.38 170 ARG B C 1
ATOM 3395 O O . ARG B 1 170 ? 3.475 23.188 -8.734 1 93.38 170 ARG B O 1
ATOM 3402 N N . GLY B 1 171 ? 1.492 22.297 -9.156 1 94.25 171 GLY B N 1
ATOM 3403 C CA . GLY B 1 171 ? 1.964 21.797 -10.438 1 94.25 171 GLY B CA 1
ATOM 3404 C C . GLY B 1 171 ? 2.889 20.609 -10.305 1 94.25 171 GLY B C 1
ATOM 3405 O O . GLY B 1 171 ? 3.881 20.5 -11.031 1 94.25 171 GLY B O 1
ATOM 3406 N N . ARG B 1 172 ? 2.613 19.75 -9.352 1 94.94 172 ARG B N 1
ATOM 3407 C CA . ARG B 1 172 ? 3.375 18.516 -9.141 1 94.94 172 ARG B CA 1
ATOM 3408 C C . ARG B 1 172 ? 2.557 17.297 -9.539 1 94.94 172 ARG B C 1
ATOM 3410 O O . ARG B 1 172 ? 1.974 16.625 -8.68 1 94.94 172 ARG B O 1
ATOM 3417 N N . PRO B 1 173 ? 2.611 16.891 -10.773 1 96.62 173 PRO B N 1
ATOM 3418 C CA . PRO B 1 173 ? 1.674 15.883 -11.297 1 96.62 173 PRO B CA 1
ATOM 3419 C C . PRO B 1 173 ? 1.843 14.516 -10.641 1 96.62 173 PRO B C 1
ATOM 3421 O O . PRO B 1 173 ? 0.854 13.875 -10.281 1 96.62 173 PRO B O 1
ATOM 3424 N N . LEU B 1 174 ? 3.059 14.086 -10.453 1 96.75 174 LEU B N 1
ATOM 3425 C CA . LEU B 1 174 ? 3.283 12.742 -9.914 1 96.75 174 LEU B CA 1
ATOM 3426 C C . LEU B 1 174 ? 2.805 12.656 -8.469 1 96.75 174 LEU B C 1
ATOM 3428 O O . LEU B 1 174 ? 2.156 11.68 -8.086 1 96.75 174 LEU B O 1
ATOM 3432 N N . ASP B 1 175 ? 3.092 13.648 -7.695 1 96.19 175 ASP B N 1
ATOM 3433 C CA . ASP B 1 175 ? 2.633 13.672 -6.309 1 96.19 175 ASP B CA 1
ATOM 3434 C C . ASP B 1 175 ? 1.108 13.727 -6.238 1 96.19 175 ASP B C 1
ATOM 3436 O O . ASP B 1 175 ? 0.493 13.031 -5.426 1 96.19 175 ASP B O 1
ATOM 3440 N N . ALA B 1 176 ? 0.539 14.531 -7.082 1 97.94 176 ALA B N 1
ATOM 3441 C CA . ALA B 1 176 ? -0.917 14.625 -7.137 1 97.94 176 ALA B CA 1
ATOM 3442 C C . ALA B 1 176 ? -1.541 13.273 -7.469 1 97.94 176 ALA B C 1
ATOM 3444 O O . ALA B 1 176 ? -2.502 12.852 -6.82 1 97.94 176 ALA B O 1
ATOM 3445 N N . LEU B 1 177 ? -0.957 12.664 -8.453 1 98.38 177 LEU B N 1
ATOM 3446 C CA . LEU B 1 177 ? -1.469 11.359 -8.867 1 98.38 177 LEU B CA 1
ATOM 3447 C C . LEU B 1 177 ? -1.355 10.344 -7.742 1 98.38 177 LEU B C 1
ATOM 3449 O O . LEU B 1 177 ? -2.285 9.57 -7.508 1 98.38 177 LEU B O 1
ATOM 3453 N N . ASN B 1 178 ? -0.247 10.344 -7.113 1 97.19 178 ASN B N 1
ATOM 3454 C CA . ASN B 1 178 ? -0.034 9.414 -6.004 1 97.19 178 ASN B CA 1
ATOM 3455 C C . ASN B 1 178 ? -1.077 9.609 -4.906 1 97.19 178 ASN B C 1
ATOM 3457 O O . ASN B 1 178 ? -1.672 8.641 -4.434 1 97.19 178 ASN B O 1
ATOM 3461 N N . PHE B 1 179 ? -1.288 10.82 -4.484 1 97.94 179 PHE B N 1
ATOM 3462 C CA . PHE B 1 179 ? -2.295 11.109 -3.469 1 97.94 179 PHE B CA 1
ATOM 3463 C C . PHE B 1 179 ? -3.689 10.766 -3.975 1 97.94 179 PHE B C 1
ATOM 3465 O O . PHE B 1 179 ? -4.516 10.242 -3.227 1 97.94 179 PHE B O 1
ATOM 3472 N N . TYR B 1 180 ? -3.914 11.078 -5.223 1 98.81 180 TYR B N 1
ATOM 3473 C CA . TYR B 1 180 ? -5.207 10.797 -5.828 1 98.81 180 TYR B CA 1
ATOM 3474 C C . TYR B 1 180 ? -5.535 9.305 -5.738 1 98.81 180 TYR B C 1
ATOM 3476 O O . TYR B 1 180 ? -6.625 8.93 -5.301 1 98.81 180 TYR B O 1
ATOM 3484 N N . PHE B 1 181 ? -4.625 8.453 -6.059 1 98.25 181 PHE B N 1
ATOM 3485 C CA . PHE B 1 181 ? -4.84 7.016 -6.004 1 98.25 181 PHE B CA 1
ATOM 3486 C C . PHE B 1 181 ? -5.023 6.551 -4.566 1 98.25 181 PHE B C 1
ATOM 3488 O O . PHE B 1 181 ? -5.93 5.766 -4.273 1 98.25 181 PHE B O 1
ATOM 3495 N N . GLY B 1 182 ? -4.203 7.082 -3.717 1 97.69 182 GLY B N 1
ATOM 3496 C CA . GLY B 1 182 ? -4.184 6.598 -2.346 1 97.69 182 GLY B CA 1
ATOM 3497 C C . GLY B 1 182 ? -5.277 7.203 -1.485 1 97.69 182 GLY B C 1
ATOM 3498 O O . GLY B 1 182 ? -5.871 6.512 -0.651 1 97.69 182 GLY B O 1
ATOM 3499 N N . LEU B 1 183 ? -5.594 8.453 -1.703 1 98.38 183 LEU B N 1
ATOM 3500 C CA . LEU B 1 183 ? -6.441 9.172 -0.757 1 98.38 183 LEU B CA 1
ATOM 3501 C C . LEU B 1 183 ? -7.848 9.359 -1.323 1 98.38 183 LEU B C 1
ATOM 3503 O O . LEU B 1 183 ? -8.781 9.656 -0.581 1 98.38 183 LEU B O 1
ATOM 3507 N N . THR B 1 184 ? -8 9.211 -2.615 1 98.88 184 THR B N 1
ATOM 3508 C CA . THR B 1 184 ? -9.312 9.422 -3.223 1 98.88 184 THR B CA 1
ATOM 3509 C C . THR B 1 184 ? -9.875 8.117 -3.768 1 98.88 184 THR B C 1
ATOM 3511 O O . THR B 1 184 ? -10.961 7.684 -3.363 1 98.88 184 THR B O 1
ATOM 3514 N N . LEU B 1 185 ? -9.109 7.438 -4.559 1 98.75 185 LEU B N 1
ATOM 3515 C CA . LEU B 1 185 ? -9.664 6.285 -5.258 1 98.75 185 LEU B CA 1
ATOM 3516 C C . LEU B 1 185 ? -9.75 5.078 -4.328 1 98.75 185 LEU B C 1
ATOM 3518 O O . LEU B 1 185 ? -10.695 4.297 -4.406 1 98.75 185 LEU B O 1
ATOM 3522 N N . THR B 1 186 ? -8.742 4.895 -3.502 1 98.38 186 THR B N 1
ATOM 3523 C CA . THR B 1 186 ? -8.766 3.758 -2.588 1 98.38 186 THR B CA 1
ATOM 3524 C C . THR B 1 186 ? -9.992 3.82 -1.678 1 98.38 186 THR B C 1
ATOM 3526 O O . THR B 1 186 ? -10.773 2.871 -1.613 1 98.38 186 THR B O 1
ATOM 3529 N N . PRO B 1 187 ? -10.273 4.961 -1.016 1 98.69 187 PRO B N 1
ATOM 3530 C CA . PRO B 1 187 ? -11.484 5.012 -0.205 1 98.69 187 PRO B CA 1
ATOM 3531 C C . PRO B 1 187 ? -12.758 4.965 -1.048 1 98.69 187 PRO B C 1
ATOM 3533 O O . PRO B 1 187 ? -13.781 4.438 -0.6 1 98.69 187 PRO B O 1
ATOM 3536 N N . LEU B 1 188 ? -12.734 5.508 -2.238 1 98.88 188 LEU B N 1
ATOM 3537 C CA . LEU B 1 188 ? -13.898 5.41 -3.111 1 98.88 188 LEU B CA 1
ATOM 3538 C C . LEU B 1 188 ? -14.25 3.953 -3.395 1 98.88 188 LEU B C 1
ATOM 3540 O O . LEU B 1 188 ? -15.406 3.551 -3.26 1 98.88 188 LEU B O 1
ATOM 3544 N N . ILE B 1 189 ? -13.258 3.174 -3.711 1 98.62 189 ILE B N 1
ATOM 3545 C CA . ILE B 1 189 ? -13.484 1.762 -4.004 1 98.62 189 ILE B CA 1
ATOM 3546 C C . ILE B 1 189 ? -14.008 1.054 -2.756 1 98.62 189 ILE B C 1
ATOM 3548 O O . ILE B 1 189 ? -14.867 0.175 -2.848 1 98.62 189 ILE B O 1
ATOM 3552 N N . LYS B 1 190 ? -13.469 1.433 -1.628 1 98.5 190 LYS B N 1
ATOM 3553 C CA . LYS B 1 190 ? -13.883 0.816 -0.373 1 98.5 190 LYS B CA 1
ATOM 3554 C C . LYS B 1 190 ? -15.375 1.041 -0.121 1 98.5 190 LYS B C 1
ATOM 3556 O O . LYS B 1 190 ? -16.109 0.097 0.182 1 98.5 190 LYS B O 1
ATOM 3561 N N . VAL B 1 191 ? -15.859 2.285 -0.279 1 98.81 191 VAL B N 1
ATOM 3562 C CA . VAL B 1 191 ? -17.266 2.557 0.006 1 98.81 191 VAL B CA 1
ATOM 3563 C C . VAL B 1 191 ? -18.141 1.944 -1.084 1 98.81 191 VAL B C 1
ATOM 3565 O O . VAL B 1 191 ? -19.266 1.499 -0.813 1 98.81 191 VAL B O 1
ATOM 3568 N N . LEU B 1 192 ? -17.656 1.941 -2.332 1 98.81 192 LEU B N 1
ATOM 3569 C CA . LEU B 1 192 ? -18.391 1.213 -3.365 1 98.81 192 LEU B CA 1
ATOM 3570 C C . LEU B 1 192 ? -18.469 -0.271 -3.027 1 98.81 192 LEU B C 1
ATOM 3572 O O . LEU B 1 192 ? -19.5 -0.911 -3.27 1 98.81 192 LEU B O 1
ATOM 3576 N N . GLY B 1 193 ? -17.375 -0.77 -2.455 1 98.5 193 GLY B N 1
ATOM 3577 C CA . GLY B 1 193 ? -17.391 -2.145 -1.978 1 98.5 193 GLY B CA 1
ATOM 3578 C C . GLY B 1 193 ? -18.438 -2.381 -0.896 1 98.5 193 GLY B C 1
ATOM 3579 O O . GLY B 1 193 ? -19.125 -3.404 -0.9 1 98.5 193 GLY B O 1
ATOM 3580 N N . MET B 1 194 ? -18.562 -1.47 -0.003 1 98.5 194 MET B N 1
ATOM 3581 C CA . MET B 1 194 ? -19.562 -1.574 1.056 1 98.5 194 MET B CA 1
ATOM 3582 C C . MET B 1 194 ? -20.969 -1.624 0.472 1 98.5 194 MET B C 1
ATOM 3584 O O . MET B 1 194 ? -21.859 -2.275 1.03 1 98.5 194 MET B O 1
ATOM 3588 N N . ARG B 1 195 ? -21.094 -1.017 -0.62 1 98.19 195 ARG B N 1
ATOM 3589 C CA . ARG B 1 195 ? -22.406 -0.962 -1.236 1 98.19 195 ARG B CA 1
ATOM 3590 C C . ARG B 1 195 ? -22.672 -2.205 -2.082 1 98.19 195 ARG B C 1
ATOM 3592 O O . ARG B 1 195 ? -23.781 -2.76 -2.057 1 98.19 195 ARG B O 1
ATOM 3599 N N . TYR B 1 196 ? -21.656 -2.736 -2.789 1 98 196 TYR B N 1
ATOM 3600 C CA . TYR B 1 196 ? -21.953 -3.691 -3.85 1 98 196 TYR B CA 1
ATOM 3601 C C . TYR B 1 196 ? -21.359 -5.059 -3.535 1 98 196 TYR B C 1
ATOM 3603 O O . TYR B 1 196 ? -21.734 -6.062 -4.148 1 98 196 TYR B O 1
ATOM 3611 N N . ARG B 1 197 ? -20.453 -5.098 -2.693 1 96.62 197 ARG B N 1
ATOM 3612 C CA . ARG B 1 197 ? -19.828 -6.359 -2.307 1 96.62 197 ARG B CA 1
ATOM 3613 C C . ARG B 1 197 ? -19.484 -6.363 -0.823 1 96.62 197 ARG B C 1
ATOM 3615 O O . ARG B 1 197 ? -18.312 -6.5 -0.459 1 96.62 197 ARG B O 1
ATOM 3622 N N . ARG B 1 198 ? -20.422 -6.371 0.022 1 95.44 198 ARG B N 1
ATOM 3623 C CA . ARG B 1 198 ? -20.328 -6.082 1.449 1 95.44 198 ARG B CA 1
ATOM 3624 C C . ARG B 1 198 ? -19.359 -7.031 2.143 1 95.44 198 ARG B C 1
ATOM 3626 O O . ARG B 1 198 ? -18.531 -6.598 2.947 1 95.44 198 ARG B O 1
ATOM 3633 N N . SER B 1 199 ? -19.344 -8.289 1.835 1 95.5 199 SER B N 1
ATOM 3634 C CA . SER B 1 199 ? -18.484 -9.258 2.506 1 95.5 199 SER B CA 1
ATOM 3635 C C . SER B 1 199 ? -17.047 -9.141 2.029 1 95.5 199 SER B C 1
ATOM 3637 O O . SER B 1 199 ? -16.141 -9.766 2.6 1 95.5 199 SER B O 1
ATOM 3639 N N . ARG B 1 200 ? -16.828 -8.297 0.961 1 95.94 200 ARG B N 1
ATOM 3640 C CA . ARG B 1 200 ? -15.5 -8.117 0.374 1 95.94 200 ARG B CA 1
ATOM 3641 C C . ARG B 1 200 ? -15.172 -6.641 0.189 1 95.94 200 ARG B C 1
ATOM 3643 O O . ARG B 1 200 ? -14.484 -6.266 -0.76 1 95.94 200 ARG B O 1
ATOM 3650 N N . TYR B 1 201 ? -15.742 -5.777 1.009 1 97.5 201 TYR B N 1
ATOM 3651 C CA . TYR B 1 201 ? -15.602 -4.344 0.785 1 97.5 201 TYR B CA 1
ATOM 3652 C C . TYR B 1 201 ? -14.156 -3.898 0.94 1 97.5 201 TYR B C 1
ATOM 3654 O O . TYR B 1 201 ? -13.758 -2.863 0.404 1 97.5 201 TYR B O 1
ATOM 3662 N N . ASP B 1 202 ? -13.32 -4.766 1.637 1 96.06 202 ASP B N 1
ATOM 3663 C CA . ASP B 1 202 ? -11.938 -4.398 1.949 1 96.06 202 ASP B CA 1
ATOM 3664 C C . ASP B 1 202 ? -10.961 -5.07 0.986 1 96.06 202 ASP B C 1
ATOM 3666 O O . ASP B 1 202 ? -9.766 -5.168 1.275 1 96.06 202 ASP B O 1
ATOM 3670 N N . PHE B 1 203 ? -11.461 -5.504 -0.225 1 94.94 203 PHE B N 1
ATOM 3671 C CA . PHE B 1 203 ? -10.617 -6.188 -1.203 1 94.94 203 PHE B CA 1
ATOM 3672 C C . PHE B 1 203 ? -9.961 -5.188 -2.148 1 94.94 203 PHE B C 1
ATOM 3674 O O . PHE B 1 203 ? -9.195 -5.574 -3.033 1 94.94 203 PHE B O 1
ATOM 3681 N N . GLY B 1 204 ? -10.242 -3.916 -1.957 1 96 204 GLY B N 1
ATOM 3682 C CA . GLY B 1 204 ? -9.625 -2.896 -2.791 1 96 204 GLY B CA 1
ATOM 3683 C C . GLY B 1 204 ? -10.039 -2.984 -4.246 1 96 204 GLY B C 1
ATOM 3684 O O . GLY B 1 204 ? -11.227 -3.127 -4.551 1 96 204 GLY B O 1
ATOM 3685 N N . ARG B 1 205 ? -9.133 -2.854 -5.137 1 95.94 205 ARG B N 1
ATOM 3686 C CA . ARG B 1 205 ? -9.414 -2.746 -6.566 1 95.94 205 ARG B CA 1
ATOM 3687 C C 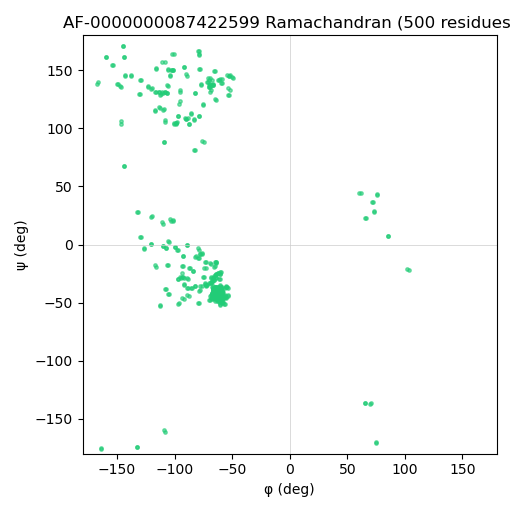. ARG B 1 205 ? -9.641 -4.121 -7.184 1 95.94 205 ARG B C 1
ATOM 3689 O O . ARG B 1 205 ? -10.133 -4.23 -8.305 1 95.94 205 ARG B O 1
ATOM 3696 N N . ARG B 1 206 ? -9.344 -5.117 -6.398 1 89.69 206 ARG B N 1
ATOM 3697 C CA . ARG B 1 206 ? -9.469 -6.469 -6.93 1 89.69 206 ARG B CA 1
ATOM 3698 C C . ARG B 1 206 ? -10.93 -6.805 -7.223 1 89.69 206 ARG B C 1
ATOM 3700 O O . ARG B 1 206 ? -11.82 -6.461 -6.441 1 89.69 206 ARG B O 1
ATOM 3707 N N . TYR B 1 207 ? -11.172 -7.406 -8.305 1 90.62 207 TYR B N 1
ATOM 3708 C CA . TYR B 1 207 ? -12.461 -7.961 -8.695 1 90.62 207 TYR B CA 1
ATOM 3709 C C . TYR B 1 207 ? -13.5 -6.855 -8.891 1 90.62 207 TYR B C 1
ATOM 3711 O O . TYR B 1 207 ? -14.695 -7.078 -8.695 1 90.62 207 TYR B O 1
ATOM 3719 N N . THR B 1 208 ? -13.086 -5.648 -9.141 1 94.56 208 THR B N 1
ATOM 3720 C CA . THR B 1 208 ? -14 -4.527 -9.328 1 94.56 208 THR B CA 1
ATOM 3721 C C . THR B 1 208 ? -14.984 -4.82 -10.453 1 94.56 208 THR B C 1
ATOM 3723 O O . THR B 1 208 ? -16.203 -4.656 -10.281 1 94.56 208 THR B O 1
ATOM 3726 N N . ARG B 1 209 ? -14.5 -5.32 -11.531 1 91.94 209 ARG B N 1
ATOM 3727 C CA . ARG B 1 209 ? -15.359 -5.609 -12.68 1 91.94 209 ARG B CA 1
ATOM 3728 C C . ARG B 1 209 ? -16.328 -6.742 -12.367 1 91.94 209 ARG B C 1
ATOM 3730 O O . ARG B 1 209 ? -17.484 -6.715 -12.797 1 91.94 209 ARG B O 1
ATOM 3737 N N . GLU B 1 210 ? -15.898 -7.684 -11.633 1 89.88 210 GLU B N 1
ATOM 3738 C CA . GLU B 1 210 ? -16.719 -8.852 -11.305 1 89.88 210 GLU B CA 1
ATOM 3739 C C . GLU B 1 210 ? -17.766 -8.516 -10.25 1 89.88 210 GLU B C 1
ATOM 3741 O O . GLU B 1 210 ? -18.891 -9.023 -10.305 1 89.88 210 GLU B O 1
ATOM 3746 N N . ASP B 1 211 ? -17.406 -7.648 -9.312 1 94.38 211 ASP B N 1
ATOM 3747 C CA . ASP B 1 211 ? -18.234 -7.484 -8.125 1 94.38 211 ASP B CA 1
ATOM 3748 C C . ASP B 1 211 ? -19.172 -6.289 -8.266 1 94.38 211 ASP B C 1
ATOM 3750 O O . ASP B 1 211 ? -20.234 -6.246 -7.645 1 94.38 211 ASP B O 1
ATOM 3754 N N . PHE B 1 212 ? -18.766 -5.297 -9 1 97.62 212 PHE B N 1
ATOM 3755 C CA . PHE B 1 212 ? -19.562 -4.09 -9.125 1 97.62 212 PHE B CA 1
ATOM 3756 C C . PHE B 1 212 ? -20.5 -4.184 -10.336 1 97.62 212 PHE B C 1
ATOM 3758 O O . PHE B 1 212 ? -20.188 -4.879 -11.305 1 97.62 212 PHE B O 1
ATOM 3765 N N . PRO B 1 213 ? -21.688 -3.469 -10.328 1 97.81 213 PRO B N 1
ATOM 3766 C CA . PRO B 1 213 ? -22.438 -3.285 -11.57 1 97.81 213 PRO B CA 1
ATOM 3767 C C . PRO B 1 213 ? -21.578 -2.711 -12.695 1 97.81 213 PRO B C 1
ATOM 3769 O O . PRO B 1 213 ? -20.703 -1.885 -12.445 1 97.81 213 PRO B O 1
ATOM 3772 N N . THR B 1 214 ? -21.844 -3.127 -13.867 1 97.06 214 THR B N 1
ATOM 3773 C CA . THR B 1 214 ? -21.031 -2.805 -15.031 1 97.06 214 THR B CA 1
ATOM 3774 C C . THR B 1 214 ? -20.859 -1.295 -15.164 1 97.06 214 THR B C 1
ATOM 3776 O O . THR B 1 214 ? -19.75 -0.817 -15.43 1 97.06 214 THR B O 1
ATOM 3779 N N . ASP B 1 215 ? -21.906 -0.58 -14.984 1 97.62 215 ASP B N 1
ATOM 3780 C CA . ASP B 1 215 ? -21.844 0.87 -15.133 1 97.62 215 ASP B CA 1
ATOM 3781 C C . ASP B 1 215 ? -20.938 1.491 -14.07 1 97.62 215 ASP B C 1
ATOM 3783 O O . ASP B 1 215 ? -20.219 2.459 -14.344 1 97.62 215 ASP B O 1
ATOM 3787 N N . VAL B 1 216 ? -20.969 0.969 -12.828 1 98.06 216 VAL B N 1
ATOM 3788 C CA . VAL B 1 216 ? -20.125 1.448 -11.742 1 98.06 216 VAL B CA 1
ATOM 3789 C C . VAL B 1 216 ? -18.672 1.08 -12.023 1 98.06 216 VAL B C 1
ATOM 3791 O O . VAL B 1 216 ? -17.766 1.909 -11.867 1 98.06 216 VAL B O 1
ATOM 3794 N N . ALA B 1 217 ? -18.422 -0.136 -12.453 1 97.62 217 ALA B N 1
ATOM 3795 C CA . ALA B 1 217 ? -17.078 -0.585 -12.805 1 97.62 217 ALA B CA 1
ATOM 3796 C C . ALA B 1 217 ? -16.484 0.288 -13.906 1 97.62 217 ALA B C 1
ATOM 3798 O O . ALA B 1 217 ? -15.297 0.633 -13.859 1 97.62 217 ALA B O 1
ATOM 3799 N N . ASP B 1 218 ? -17.312 0.669 -14.875 1 97.44 218 ASP B N 1
ATOM 3800 C CA . ASP B 1 218 ? -16.859 1.533 -15.961 1 97.44 218 ASP B CA 1
ATOM 3801 C C . ASP B 1 218 ? -16.438 2.9 -15.43 1 97.44 218 ASP B C 1
ATOM 3803 O O . ASP B 1 218 ? -15.414 3.445 -15.859 1 97.44 218 ASP B O 1
ATOM 3807 N N . LYS B 1 219 ? -17.203 3.441 -14.523 1 97.94 219 LYS B N 1
ATOM 3808 C CA . LYS B 1 219 ? -16.875 4.73 -13.922 1 97.94 219 LYS B CA 1
ATOM 3809 C C . LYS B 1 219 ? -15.562 4.656 -13.148 1 97.94 219 LYS B C 1
ATOM 3811 O O . LYS B 1 219 ? -14.711 5.539 -13.273 1 97.94 219 LYS B O 1
ATOM 3816 N N . VAL B 1 220 ? -15.414 3.596 -12.359 1 98.19 220 VAL B N 1
ATOM 3817 C CA . VAL B 1 220 ? -14.211 3.41 -11.555 1 98.19 220 VAL B CA 1
ATOM 3818 C C . VAL B 1 220 ? -12.992 3.299 -12.469 1 98.19 220 VAL B C 1
ATOM 3820 O O . VAL B 1 220 ? -11.961 3.941 -12.227 1 98.19 220 VAL B O 1
ATOM 3823 N N . GLU B 1 221 ? -13.125 2.531 -13.492 1 97.56 221 GLU B N 1
ATOM 3824 C CA . GLU B 1 221 ? -12.039 2.365 -14.453 1 97.56 221 GLU B CA 1
ATOM 3825 C C . GLU B 1 221 ? -11.656 3.697 -15.094 1 97.56 221 GLU B C 1
ATOM 3827 O O . GLU B 1 221 ? -10.477 4.035 -15.18 1 97.56 221 GLU B O 1
ATOM 3832 N N . ALA B 1 222 ? -12.633 4.434 -15.5 1 97.94 222 ALA B N 1
ATOM 3833 C CA . ALA B 1 222 ? -12.391 5.734 -16.125 1 97.94 222 ALA B CA 1
ATOM 3834 C C . ALA B 1 222 ? -11.656 6.672 -15.172 1 97.94 222 ALA B C 1
ATOM 3836 O O . ALA B 1 222 ? -10.797 7.449 -15.586 1 97.94 222 ALA B O 1
ATOM 3837 N N . LEU B 1 223 ? -11.953 6.582 -13.906 1 98.75 223 LEU B N 1
ATOM 3838 C CA . LEU B 1 223 ? -11.344 7.449 -12.906 1 98.75 223 LEU B CA 1
ATOM 3839 C C . LEU B 1 223 ? -9.891 7.059 -12.656 1 98.75 223 LEU B C 1
ATOM 3841 O O . LEU B 1 223 ? -9.102 7.863 -12.148 1 98.75 223 LEU B O 1
ATOM 3845 N N . HIS B 1 224 ? -9.492 5.84 -13 1 98.44 224 HIS B N 1
ATOM 3846 C CA . HIS B 1 224 ? -8.148 5.348 -12.711 1 98.44 224 HIS B CA 1
ATOM 3847 C C . HIS B 1 224 ? -7.188 5.676 -13.852 1 98.44 224 HIS B C 1
ATOM 3849 O O . HIS B 1 224 ? -5.973 5.766 -13.633 1 98.44 224 HIS B O 1
ATOM 3855 N N . PHE B 1 225 ? -7.68 5.77 -15.062 1 98.5 225 PHE B N 1
ATOM 3856 C CA . PHE B 1 225 ? -6.836 6.133 -16.188 1 98.5 225 PHE B CA 1
ATOM 3857 C C . PHE B 1 225 ? -6.77 7.648 -16.344 1 98.5 225 PHE B C 1
ATOM 3859 O O . PHE B 1 225 ? -7.707 8.266 -16.859 1 98.5 225 PHE B O 1
ATOM 3866 N N . VAL B 1 226 ? -5.691 8.242 -15.938 1 98.62 226 VAL B N 1
ATOM 3867 C CA . VAL B 1 226 ? -5.512 9.688 -15.883 1 98.62 226 VAL B CA 1
ATOM 3868 C C . VAL B 1 226 ? -4.504 10.125 -16.938 1 98.62 226 VAL B C 1
ATOM 3870 O O . VAL B 1 226 ? -3.375 9.625 -16.984 1 98.62 226 VAL B O 1
ATOM 3873 N N . ARG B 1 227 ? -4.805 11.102 -17.703 1 96.75 227 ARG B N 1
ATOM 3874 C CA . ARG B 1 227 ? -4.004 11.508 -18.859 1 96.75 227 ARG B CA 1
ATOM 3875 C C . ARG B 1 227 ? -2.939 12.523 -18.453 1 96.75 227 ARG B C 1
ATOM 3877 O O . ARG B 1 227 ? -1.817 12.484 -18.969 1 96.75 227 ARG B O 1
ATOM 3884 N N . ASP B 1 228 ? -3.318 13.438 -17.672 1 96.56 228 ASP B N 1
ATOM 3885 C CA . ASP B 1 228 ? -2.455 14.531 -17.25 1 96.56 228 ASP B CA 1
ATOM 3886 C C . ASP B 1 228 ? -3.041 15.25 -16.031 1 96.56 228 ASP B C 1
ATOM 3888 O O . ASP B 1 228 ? -4.039 14.812 -15.461 1 96.56 228 ASP B O 1
ATOM 3892 N N . LEU B 1 229 ? -2.379 16.281 -15.656 1 97.19 229 LEU B N 1
ATOM 3893 C CA . LEU B 1 229 ? -2.752 16.984 -14.43 1 97.19 229 LEU B CA 1
ATOM 3894 C C . LEU B 1 229 ? -4.145 17.594 -14.562 1 97.19 229 LEU B C 1
ATOM 3896 O O . LEU B 1 229 ? -4.922 17.578 -13.602 1 97.19 229 LEU B O 1
ATOM 3900 N N . ASP B 1 230 ? -4.523 18.125 -15.719 1 97.38 230 ASP B N 1
ATOM 3901 C CA . ASP B 1 230 ? -5.852 18.688 -15.938 1 97.38 230 ASP B CA 1
ATOM 3902 C C . ASP B 1 230 ? -6.93 17.609 -15.828 1 97.38 230 ASP B C 1
ATOM 3904 O O . ASP B 1 230 ? -7.961 17.812 -15.188 1 97.38 230 ASP B O 1
ATOM 3908 N N . ASP B 1 231 ? -6.656 16.547 -16.469 1 98.38 231 ASP B N 1
ATOM 3909 C CA . ASP B 1 231 ? -7.559 15.398 -16.375 1 98.38 231 ASP B CA 1
ATOM 3910 C C . ASP B 1 231 ? -7.711 14.938 -14.93 1 98.38 231 ASP B C 1
ATOM 3912 O O . ASP B 1 231 ? -8.812 14.602 -14.492 1 98.38 231 ASP B O 1
ATOM 3916 N N . LEU B 1 232 ? -6.586 14.914 -14.203 1 98.69 232 LEU B N 1
ATOM 3917 C CA . LEU B 1 232 ? -6.594 14.523 -12.797 1 98.69 232 LEU B CA 1
ATOM 3918 C C . LEU B 1 232 ? -7.516 15.422 -11.984 1 98.69 232 LEU B C 1
ATOM 3920 O O . LEU B 1 232 ? -8.289 14.945 -11.148 1 98.69 232 LEU B O 1
ATOM 3924 N N . GLU B 1 233 ? -7.426 16.688 -12.219 1 98.5 233 GLU B N 1
ATOM 3925 C CA . GLU B 1 233 ? -8.266 17.625 -11.492 1 98.5 233 GLU B CA 1
ATOM 3926 C C . GLU B 1 233 ? -9.75 17.344 -11.734 1 98.5 233 GLU B C 1
ATOM 3928 O O . GLU B 1 233 ? -10.531 17.297 -10.781 1 98.5 233 GLU B O 1
ATOM 3933 N N . THR B 1 234 ? -10.109 17.125 -12.93 1 98.62 234 THR B N 1
ATOM 3934 C CA . THR B 1 234 ? -11.484 16.828 -13.297 1 98.62 234 THR B CA 1
ATOM 3935 C C . THR B 1 234 ? -11.945 15.516 -12.664 1 98.62 234 THR B C 1
ATOM 3937 O O . THR B 1 234 ? -13.031 15.445 -12.086 1 98.62 234 THR B O 1
ATOM 3940 N N . LYS B 1 235 ? -11.141 14.555 -12.734 1 98.75 235 LYS B N 1
ATOM 3941 C CA . LYS B 1 235 ? -11.492 13.234 -12.227 1 98.75 235 LYS B CA 1
ATOM 3942 C C . LYS B 1 235 ? -11.508 13.219 -10.695 1 98.75 235 LYS B C 1
ATOM 3944 O O . LYS B 1 235 ? -12.305 12.508 -10.086 1 98.75 235 LYS B O 1
ATOM 3949 N N . HIS B 1 236 ? -10.594 13.984 -10.148 1 98.88 236 HIS B N 1
ATOM 3950 C CA . HIS B 1 236 ? -10.625 14.141 -8.703 1 98.88 236 HIS B CA 1
ATOM 3951 C C . HIS B 1 236 ? -11.977 14.672 -8.234 1 98.88 236 HIS B C 1
ATOM 3953 O O . HIS B 1 236 ? -12.562 14.125 -7.293 1 98.88 236 HIS B O 1
ATOM 3959 N N . ASP B 1 237 ? -12.516 15.641 -8.898 1 98.62 237 ASP B N 1
ATOM 3960 C CA . ASP B 1 237 ? -13.828 16.188 -8.57 1 98.62 237 ASP B CA 1
ATOM 3961 C C . ASP B 1 237 ? -14.922 15.141 -8.727 1 98.62 237 ASP B C 1
ATOM 3963 O O . ASP B 1 237 ? -15.773 14.984 -7.848 1 98.62 237 ASP B O 1
ATOM 3967 N N . ARG B 1 238 ? -14.859 14.445 -9.805 1 98.75 238 ARG B N 1
ATOM 3968 C CA . ARG B 1 238 ? -15.859 13.414 -10.078 1 98.75 238 ARG B CA 1
ATOM 3969 C C . ARG B 1 238 ? -15.797 12.297 -9.039 1 98.75 238 ARG B C 1
ATOM 3971 O O . ARG B 1 238 ? -16.828 11.805 -8.586 1 98.75 238 ARG B O 1
ATOM 3978 N N . ALA B 1 239 ? -14.609 11.914 -8.688 1 98.88 239 ALA B N 1
ATOM 3979 C CA . ALA B 1 239 ? -14.43 10.852 -7.691 1 98.88 239 ALA B CA 1
ATOM 3980 C C . ALA B 1 239 ? -14.969 11.281 -6.332 1 98.88 239 ALA B C 1
ATOM 3982 O O . ALA B 1 239 ? -15.578 10.477 -5.617 1 98.88 239 ALA B O 1
ATOM 3983 N N . GLN B 1 240 ? -14.734 12.531 -5.996 1 98.81 240 GLN B N 1
ATOM 3984 C CA . GLN B 1 240 ? -15.258 13.031 -4.73 1 98.81 240 GLN B CA 1
ATOM 3985 C C . GLN B 1 240 ? -16.781 12.992 -4.711 1 98.81 240 GLN B C 1
ATOM 3987 O O . GLN B 1 240 ? -17.391 12.586 -3.719 1 98.81 240 GLN B O 1
ATOM 3992 N N . GLN B 1 241 ? -17.375 13.391 -5.805 1 98.75 241 GLN B N 1
ATOM 3993 C CA . GLN B 1 241 ? -18.828 13.352 -5.898 1 98.75 241 GLN B CA 1
ATOM 3994 C C . GLN B 1 241 ? -19.359 11.93 -5.762 1 98.75 241 GLN B C 1
ATOM 3996 O O . GLN B 1 241 ? -20.297 11.68 -5.012 1 98.75 241 GLN B O 1
ATOM 4001 N N . LEU B 1 242 ? -18.734 11.047 -6.457 1 98.81 242 LEU B N 1
ATOM 4002 C CA . LEU B 1 242 ? -19.156 9.656 -6.414 1 98.81 242 LEU B CA 1
ATOM 4003 C C . LEU B 1 242 ? -19 9.078 -5.012 1 98.81 242 LEU B C 1
ATOM 4005 O O . LEU B 1 242 ? -19.844 8.305 -4.555 1 98.81 242 LEU B O 1
ATOM 4009 N N . PHE B 1 243 ? -17.938 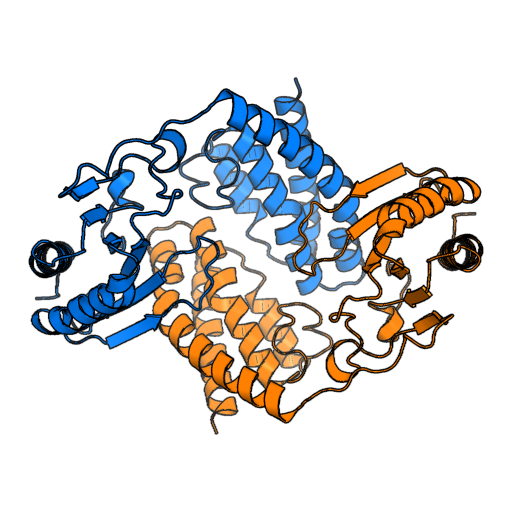9.477 -4.34 1 98.88 243 PHE B N 1
ATOM 4010 C CA . PHE B 1 243 ? -17.688 9.031 -2.973 1 98.88 243 PHE B CA 1
ATOM 4011 C C . PHE B 1 243 ? -18.828 9.461 -2.057 1 98.88 243 PHE B C 1
ATOM 4013 O O . PHE B 1 243 ? -19.453 8.625 -1.396 1 98.88 243 PHE B O 1
ATOM 4020 N N . TRP B 1 244 ? -19.141 10.68 -2.09 1 98.75 244 TRP B N 1
ATOM 4021 C CA . TRP B 1 244 ? -20.141 11.195 -1.148 1 98.75 244 TRP B CA 1
ATOM 4022 C C . TRP B 1 244 ? -21.547 10.742 -1.527 1 98.75 244 TRP B C 1
ATOM 4024 O O . TRP B 1 244 ? -22.375 10.516 -0.656 1 98.75 244 TRP B O 1
ATOM 4034 N N . GLN B 1 245 ? -21.828 10.602 -2.846 1 98.62 245 GLN B N 1
ATOM 4035 C CA . GLN B 1 245 ? -23.094 10.023 -3.268 1 98.62 245 GLN B CA 1
ATOM 4036 C C . GLN B 1 245 ? -23.25 8.602 -2.732 1 98.62 245 GLN B C 1
ATOM 4038 O O . GLN B 1 245 ? -24.328 8.227 -2.264 1 98.62 245 GLN B O 1
ATOM 4043 N N . THR B 1 246 ? -22.188 7.855 -2.816 1 98.75 246 THR B N 1
ATOM 4044 C CA . THR B 1 246 ? -22.219 6.48 -2.338 1 98.75 246 THR B CA 1
ATOM 4045 C C . THR B 1 246 ? -22.406 6.438 -0.824 1 98.75 246 THR B C 1
ATOM 4047 O O . THR B 1 246 ? -23.188 5.641 -0.311 1 98.75 246 THR B O 1
ATOM 4050 N N . VAL B 1 247 ? -21.688 7.301 -0.13 1 98.69 247 VAL B N 1
ATOM 4051 C CA . VAL B 1 247 ? -21.797 7.379 1.323 1 98.69 247 VAL B CA 1
ATOM 4052 C C . VAL B 1 247 ? -23.234 7.711 1.723 1 98.69 247 VAL B C 1
ATOM 4054 O O . VAL B 1 247 ? -23.781 7.121 2.658 1 98.69 247 VAL B O 1
ATOM 4057 N N . GLN B 1 248 ? -23.797 8.633 1.004 1 98.12 248 GLN B N 1
ATOM 4058 C CA . GLN B 1 248 ? -25.188 9.016 1.288 1 98.12 248 GLN B CA 1
ATOM 4059 C C . GLN B 1 248 ? -26.125 7.816 1.16 1 98.12 248 GLN B C 1
ATOM 4061 O O . GLN B 1 248 ? -27 7.621 1.998 1 98.12 248 GLN B O 1
ATOM 4066 N N . ILE B 1 249 ? -25.938 7.051 0.2 1 97.56 249 ILE B N 1
ATOM 4067 C CA . ILE B 1 249 ? -26.766 5.871 -0.025 1 97.56 249 ILE B CA 1
ATOM 4068 C C . ILE B 1 249 ? -26.562 4.875 1.114 1 97.56 249 ILE B C 1
ATOM 4070 O O . ILE B 1 249 ? -27.516 4.266 1.592 1 97.56 249 ILE B O 1
ATOM 4074 N N . LEU B 1 250 ? -25.312 4.695 1.557 1 97.38 250 LEU B N 1
ATOM 4075 C CA . LEU B 1 250 ? -24.984 3.736 2.607 1 97.38 250 LEU B CA 1
ATOM 4076 C C . LEU B 1 250 ? -25.594 4.16 3.939 1 97.38 250 LEU B C 1
ATOM 4078 O O . LEU B 1 250 ? -25.906 3.314 4.781 1 97.38 250 LEU B O 1
ATOM 4082 N N . GLU B 1 251 ? -25.766 5.422 4.129 1 95.5 251 GLU B N 1
ATOM 4083 C CA . GLU B 1 251 ? -26.25 5.938 5.406 1 95.5 251 GLU B CA 1
ATOM 4084 C C . GLU B 1 251 ? -27.781 6.086 5.395 1 95.5 251 GLU B C 1
ATOM 4086 O O . GLU B 1 251 ? -28.391 6.262 6.445 1 95.5 251 GLU B O 1
ATOM 4091 N N . ASP B 1 252 ? -28.453 6.125 4.285 1 88.19 252 ASP B N 1
ATOM 4092 C CA . ASP B 1 252 ? -29.906 6.148 4.184 1 88.19 252 ASP B CA 1
ATOM 4093 C C . ASP B 1 252 ? -30.5 4.766 4.457 1 88.19 252 ASP B C 1
ATOM 4095 O O . ASP B 1 252 ? -31.547 4.648 5.082 1 88.19 252 ASP B O 1
#

Solvent-accessible surface area (backbone atoms only — not comparable to full-atom values): 27395 Å² total; per-residue (Å²): 129,67,55,46,72,66,58,51,53,50,48,52,48,66,65,45,64,79,36,87,53,46,40,34,30,29,32,40,65,46,62,17,65,72,60,65,55,96,68,48,57,45,38,37,38,36,30,20,39,75,90,37,55,65,56,54,53,51,50,50,65,65,48,45,51,79,79,29,50,73,66,47,72,37,72,57,70,77,82,36,98,85,70,45,51,40,38,39,40,33,40,63,46,31,58,89,59,44,36,39,40,40,35,44,38,43,64,84,55,81,83,76,74,35,30,42,83,61,48,28,50,71,40,75,75,47,60,78,72,75,71,90,51,77,42,86,74,60,60,66,62,51,50,51,51,48,51,53,48,49,56,51,49,52,46,48,38,67,67,46,48,40,60,26,50,45,25,56,73,69,68,36,53,58,61,16,50,52,38,36,50,63,53,45,47,46,55,34,40,28,53,50,17,52,71,56,32,60,73,48,19,86,52,52,75,61,60,38,68,78,51,34,58,66,71,57,30,51,51,54,42,56,61,68,42,32,65,45,60,69,49,38,56,54,38,50,54,51,48,51,50,53,36,52,55,49,50,51,60,74,72,105,130,66,57,47,69,65,56,51,52,51,49,52,49,66,65,44,65,78,36,85,54,46,39,35,31,30,32,39,66,46,62,17,64,71,61,64,54,97,68,47,59,45,36,38,39,35,30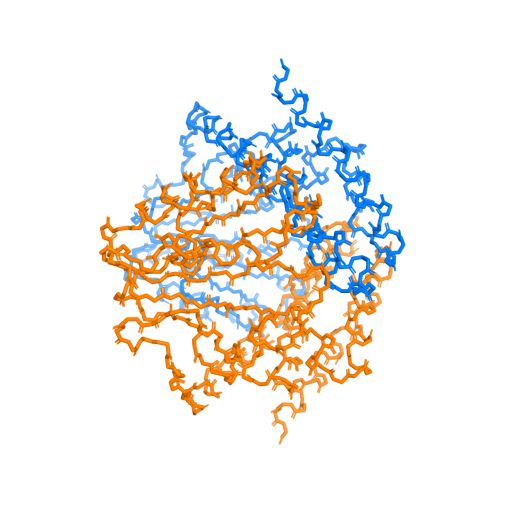,20,38,74,89,37,56,65,53,53,53,50,51,49,66,67,48,46,51,78,79,28,50,74,66,45,73,36,72,56,70,76,82,36,97,82,72,45,53,38,37,38,39,32,39,63,47,31,57,90,56,45,35,38,38,40,34,44,38,42,65,86,55,82,83,74,74,34,30,41,82,61,49,27,51,71,41,76,76,47,59,77,73,74,72,90,52,76,42,86,74,62,61,68,62,50,50,53,51,48,53,53,46,50,58,51,49,51,46,47,40,68,70,48,47,40,60,26,52,46,24,55,74,69,68,35,54,58,61,15,48,52,36,37,49,60,53,46,47,45,53,35,39,30,53,50,17,53,72,56,33,59,73,48,18,86,54,52,76,60,60,37,68,78,50,34,59,67,71,56,30,50,52,53,43,54,61,68,41,32,65,45,61,69,49,39,56,55,38,51,53,50,48,50,50,52,35,52,55,49,50,51,59,74,71,104

Organism: Persicimonas caeni (NCBI:txid2292766)

InterPro domains:
  IPR002934 Polymerase, nucleotidyl transferase domain [PF01909] (16-52)
  IPR043519 Nucleotidyltransferase superfamily [G3DSA:3.30.460.10] (3-133)
  IPR043519 Nucleotidyltransferase superfamily [SSF81301] (4-75)

Nearest PDB structures (foldseek):
  3jz0-assembly1_B  TM=6.931E-01  e=2.747E-07  Enterococcus faecium
  8xeh-assembly1_E  TM=6.816E-01  e=1.688E-02  Legionella pneumophila
  7ae9-assembly2_G  TM=5.431E-01  e=2.698E-02  Aphanizomenon flos-aquae 2012/KM1/D3
  4ok0-assembly1_A  TM=3.161E-01  e=2.905E-03  Helicobacter pylori J99
  4o8s-assembly1_A  TM=3.012E-01  e=1.187E-02  Helicobacter pylori J99

Secondary structure (DSSP, 8-state):
-PPPHHHHHHHHHHHHTTSTTEEEEEE-THHHHT---TT--EEEEEEE-GGGHHHHHHHHHHHGGGTS-EEEEEEPPSSPTTSSEEEEEEETTS-TT-EEEEEEEETT-S-----HHHH---EEEEESSS---PPP--HHHHHHHHHHHHHHHHHHHHHHHHHHHHHHHHT-HHHHHHHIIIIIIHHHHHHHHHHH-GGGTTSTTTTHHHHS-HHHHHHHHHHH---SHHHHHHHHHHHHHHHHHHHHHHH-/-PPPHHHHHHHHHHHHTTSTTEEEEEE-THHHHT---TT--EEEEEEE-GGGHHHHHHHHHHHGGGTS-EEEEEEPPSSPTTSSEEEEEEETTS-TT-EEEEEEEETT-S-----HHHH---EEEEESSS---PPP--HHHHHHHHHHHHHHHHHHHHHHHHHHHHHHHHT-HHHHHHHIIIIIIHHHHHHHHHHH-GGGTTSTTTTHHHHS-HHHHHHHHHHH---SHHHHHHHHHHHHHHHHHHHHHHH-

pLDDT: mean 95.3, std 4.89, range [69.81, 98.88]